Protein AF-A0A1G0CHH0-F1 (afdb_monomer_lite)

Foldseek 3Di:
DPPPLDLQQQHNVQLVVLLVQLVVLLVLLLVLPDPVNVVCNVVSNCSSVVSNVVSVVVCVVSVNLSNLLLVLLLQQLLLLLLLLVLCLLPLVLQLVLVQLCQACLHVVLVVCVVVVPQADGSNVCSVVSSVVSLVSSLLSNLLSLCSLQLAPLQVSLVVLLVVLVVQLVNLVSLQPADQVDWGKHKDKAFCVDPVSVVVLVVLVVCVVPDVQKDWPDDDPTITMIIGTHGHDRDQANCSSRLLCCLQVVDGQGSSSSSSVSVSSSVSSVSSNVCSVVRDGDDPVSSVVSVVSSLVVNVVVCVSRVHCVSSVLSVVLNVQLVVLCVVDDDPLVHNVVSSVVSSVSSVVSSVVCLQWPRPDQSFCQDAQHFLVVQCVDPNHAQDWWKDWPVLDDPQQCVDPLQVVVCVPQKAKWWWKAFPVPRDIDIGHPVPDDCVVPPPVGIDTDDIDIDGDPVRTMTTCPCVLQAPQKEKEKEAAALVPDDPVLLVQLVQLVVVCVVVVHAYEYEYQDDSVSVVVSCVVRVNRHHYTYGDSVSSCSNTVASIKMFIDGNRHGNDITHSNGDDHPVCCCVRGVDD

Radius of gyration: 30.74 Å; chains: 1; bounding box: 71×71×102 Å

pLDDT: mean 90.9, std 7.29, range [31.09, 98.25]

Structure (mmCIF, N/CA/C/O backbone):
data_AF-A0A1G0CHH0-F1
#
_entry.id   AF-A0A1G0CHH0-F1
#
loop_
_atom_site.group_PDB
_atom_site.id
_atom_site.type_symbol
_atom_site.label_atom_id
_atom_site.label_alt_id
_atom_site.label_comp_id
_atom_site.label_asym_id
_atom_site.label_entity_id
_atom_site.label_seq_id
_atom_site.pdbx_PDB_ins_code
_atom_site.Cartn_x
_atom_site.Cartn_y
_atom_site.Cartn_z
_atom_site.occupancy
_atom_site.B_iso_or_equiv
_atom_site.auth_seq_id
_atom_site.auth_comp_id
_atom_site.auth_asym_id
_atom_site.auth_atom_id
_atom_site.pdbx_PDB_model_num
ATOM 1 N N . MET A 1 1 ? 28.327 9.698 -44.087 1.00 31.09 1 MET A N 1
ATOM 2 C CA . MET A 1 1 ? 28.343 8.256 -43.756 1.00 31.09 1 MET A CA 1
ATOM 3 C C . MET A 1 1 ? 28.337 8.090 -42.241 1.00 31.09 1 MET A C 1
ATOM 5 O O . MET A 1 1 ? 29.382 8.184 -41.613 1.00 31.09 1 MET A O 1
ATOM 9 N N . ILE A 1 2 ? 27.162 7.926 -41.630 1.00 37.28 2 ILE A N 1
ATOM 10 C CA . ILE A 1 2 ? 27.046 7.595 -40.203 1.00 37.28 2 ILE A CA 1
ATOM 11 C C . ILE A 1 2 ? 27.049 6.069 -40.149 1.00 37.28 2 ILE A C 1
ATOM 13 O O . ILE A 1 2 ? 26.055 5.450 -40.513 1.00 37.28 2 ILE A O 1
ATOM 17 N N . GLY A 1 3 ? 28.191 5.463 -39.811 1.00 41.50 3 GLY A N 1
ATOM 18 C CA . GLY A 1 3 ? 28.305 4.006 -39.700 1.00 41.50 3 GLY A CA 1
ATOM 19 C C . GLY A 1 3 ? 27.205 3.453 -38.793 1.00 41.50 3 GLY A C 1
ATOM 20 O O . GLY A 1 3 ? 26.963 4.011 -37.718 1.00 41.50 3 GLY A O 1
ATOM 21 N N . SER A 1 4 ? 26.518 2.401 -39.246 1.00 44.44 4 SER A N 1
ATOM 22 C CA . SER A 1 4 ? 25.406 1.773 -38.528 1.00 44.44 4 SER A CA 1
ATOM 23 C C . SER A 1 4 ? 25.829 1.457 -37.093 1.00 44.44 4 SER A C 1
ATOM 25 O O . SER A 1 4 ? 26.725 0.640 -36.867 1.00 44.44 4 SER A O 1
ATOM 27 N N . ARG A 1 5 ? 25.220 2.128 -36.114 1.00 61.12 5 ARG A N 1
ATOM 28 C CA . ARG A 1 5 ? 25.510 1.909 -34.695 1.00 61.12 5 ARG A CA 1
ATOM 29 C C . ARG A 1 5 ? 24.819 0.616 -34.272 1.00 61.12 5 ARG A C 1
ATOM 31 O O . ARG A 1 5 ? 23.617 0.601 -34.044 1.00 61.12 5 ARG A O 1
ATOM 38 N N . THR A 1 6 ? 25.563 -0.482 -34.226 1.00 69.75 6 THR A N 1
ATOM 39 C CA . THR A 1 6 ? 25.031 -1.799 -33.856 1.00 69.75 6 THR A CA 1
ATOM 40 C C . THR A 1 6 ? 25.107 -2.015 -32.343 1.00 69.75 6 THR A C 1
ATOM 42 O O . THR A 1 6 ? 25.944 -1.426 -31.658 1.00 69.75 6 THR A O 1
ATOM 45 N N . MET A 1 7 ? 24.262 -2.905 -31.805 1.00 68.25 7 MET A N 1
ATOM 46 C CA . MET A 1 7 ? 24.316 -3.295 -30.384 1.00 68.25 7 MET A CA 1
ATOM 47 C C . MET A 1 7 ? 25.656 -3.934 -29.980 1.00 68.25 7 MET A C 1
ATOM 49 O O . MET A 1 7 ? 25.981 -3.956 -28.801 1.00 68.25 7 MET A O 1
ATOM 53 N N . ALA A 1 8 ? 26.444 -4.423 -30.942 1.00 72.31 8 ALA A N 1
ATOM 54 C CA . ALA A 1 8 ? 27.753 -5.026 -30.705 1.00 72.31 8 ALA A CA 1
ATOM 55 C C . ALA A 1 8 ? 28.852 -4.001 -30.356 1.00 72.31 8 ALA A C 1
ATOM 57 O O . ALA A 1 8 ? 29.847 -4.364 -29.726 1.00 72.31 8 ALA A O 1
ATOM 58 N N . GLY A 1 9 ? 28.696 -2.730 -30.750 1.00 79.62 9 GLY A N 1
ATOM 59 C CA . GLY A 1 9 ? 29.774 -1.742 -30.662 1.00 79.62 9 GLY A CA 1
ATOM 60 C C . GLY A 1 9 ? 30.996 -2.171 -31.486 1.00 79.62 9 GLY A C 1
ATOM 61 O O . GLY A 1 9 ? 30.847 -2.649 -32.608 1.00 79.62 9 GLY A O 1
ATOM 62 N N . HIS A 1 10 ? 32.202 -2.002 -30.934 1.00 80.62 10 HIS A N 1
ATOM 63 C CA . HIS A 1 10 ? 33.443 -2.487 -31.558 1.00 80.62 10 HIS A CA 1
ATOM 64 C C . HIS A 1 10 ? 33.703 -3.991 -31.329 1.00 80.62 10 HIS A C 1
ATOM 66 O O . HIS A 1 10 ? 34.371 -4.615 -32.146 1.00 80.62 10 HIS A O 1
ATOM 72 N N . SER A 1 11 ? 33.197 -4.580 -30.236 1.00 85.75 11 SER A N 1
ATOM 73 C CA . SER A 1 11 ? 33.340 -6.012 -29.926 1.00 85.75 11 SER A CA 1
ATOM 74 C C . SER A 1 11 ? 32.192 -6.490 -29.034 1.00 85.75 11 SER A C 1
ATOM 76 O O . SER A 1 11 ? 32.058 -6.044 -27.892 1.00 85.75 11 SER A O 1
ATOM 78 N N . MET A 1 12 ? 31.370 -7.414 -29.544 1.00 87.12 12 MET A N 1
ATOM 79 C CA . MET A 1 12 ? 30.212 -7.945 -28.814 1.00 87.12 12 MET A CA 1
ATOM 80 C C . MET A 1 12 ? 30.607 -8.750 -27.562 1.00 87.12 12 MET A C 1
ATOM 82 O O . MET A 1 12 ? 30.038 -8.468 -26.506 1.00 87.12 12 MET A O 1
ATOM 86 N N . PRO A 1 13 ? 31.575 -9.693 -27.602 1.00 90.44 13 PRO A N 1
ATOM 87 C CA . PRO A 1 13 ? 31.951 -10.457 -26.410 1.00 90.44 13 PRO A CA 1
ATOM 88 C C . PRO A 1 13 ? 32.515 -9.563 -25.305 1.00 90.44 13 PRO A C 1
ATOM 90 O O . PRO A 1 13 ? 32.120 -9.680 -24.148 1.00 90.44 13 PRO A O 1
ATOM 93 N N . LEU A 1 14 ? 33.378 -8.609 -25.670 1.00 91.12 14 LEU A N 1
ATOM 94 C CA . LEU A 1 14 ? 34.012 -7.721 -24.700 1.00 91.12 14 LEU A CA 1
ATOM 95 C C . LEU A 1 14 ? 32.994 -6.766 -24.064 1.00 91.12 14 LEU A C 1
ATOM 97 O O . LEU A 1 14 ? 32.965 -6.633 -22.845 1.00 91.12 14 LEU A O 1
ATOM 101 N N . ASN A 1 15 ? 32.096 -6.172 -24.860 1.00 92.38 15 ASN A N 1
ATOM 102 C CA . ASN A 1 15 ? 31.001 -5.360 -24.323 1.00 92.38 15 ASN A CA 1
ATOM 103 C C . ASN A 1 15 ? 30.057 -6.180 -23.428 1.00 92.38 15 ASN A C 1
ATOM 105 O O . ASN A 1 15 ? 29.607 -5.666 -22.409 1.00 92.38 15 ASN A O 1
ATOM 109 N N . THR A 1 16 ? 29.803 -7.454 -23.749 1.00 93.31 16 THR A N 1
ATOM 110 C CA . THR A 1 16 ? 28.986 -8.344 -22.904 1.00 93.31 16 THR A CA 1
ATOM 111 C C . THR A 1 16 ? 29.623 -8.534 -21.529 1.00 93.31 16 THR A C 1
ATOM 113 O O . THR A 1 16 ? 28.960 -8.327 -20.514 1.00 93.31 16 THR A O 1
ATOM 116 N N . VAL A 1 17 ? 30.919 -8.864 -21.487 1.00 95.38 17 VAL A N 1
ATOM 117 C CA . VAL A 1 17 ? 31.669 -9.023 -20.231 1.00 95.38 17 VAL A CA 1
ATOM 118 C C . VAL A 1 17 ? 31.659 -7.726 -19.426 1.00 95.38 17 VAL A C 1
ATOM 120 O O . VAL A 1 17 ? 31.396 -7.753 -18.227 1.00 95.38 17 VAL A O 1
ATOM 123 N N . LEU A 1 18 ? 31.876 -6.579 -20.076 1.00 96.44 18 LEU A N 1
ATOM 124 C CA . LEU A 1 18 ? 31.860 -5.284 -19.397 1.00 96.44 18 LEU A CA 1
ATOM 125 C C . LEU A 1 18 ? 30.488 -4.938 -18.811 1.00 96.44 18 LEU A C 1
ATOM 127 O O . LEU A 1 18 ? 30.440 -4.412 -17.705 1.00 96.44 18 LEU A O 1
ATOM 131 N N . VAL A 1 19 ? 29.384 -5.243 -19.503 1.00 95.94 19 VAL A N 1
ATOM 132 C CA . VAL A 1 19 ? 28.030 -5.043 -18.959 1.00 95.94 19 VAL A CA 1
ATOM 133 C C . VAL A 1 19 ? 27.793 -5.935 -17.739 1.00 95.94 19 VAL A C 1
ATOM 135 O O . VAL A 1 19 ? 27.311 -5.448 -16.719 1.00 95.94 19 VAL A O 1
ATOM 138 N N . ILE A 1 20 ? 28.165 -7.217 -17.810 1.00 96.06 20 ILE A N 1
ATOM 139 C CA . ILE A 1 20 ? 28.015 -8.153 -16.684 1.00 96.06 20 ILE A CA 1
ATOM 140 C C . ILE A 1 20 ? 28.821 -7.669 -15.475 1.00 96.06 20 ILE A C 1
ATOM 142 O O . ILE A 1 20 ? 28.280 -7.575 -14.375 1.00 96.06 20 ILE A O 1
ATOM 146 N N . LEU A 1 21 ? 30.091 -7.307 -15.678 1.00 97.00 21 LEU A N 1
ATOM 147 C CA . LEU A 1 21 ? 30.950 -6.787 -14.614 1.00 97.00 21 LEU A CA 1
ATOM 148 C C . LEU A 1 21 ? 30.433 -5.460 -14.053 1.00 97.00 21 LEU A C 1
ATOM 150 O O . LEU A 1 21 ? 30.542 -5.227 -12.855 1.00 97.00 21 LEU A O 1
ATOM 154 N N . ASN A 1 22 ? 29.844 -4.603 -14.887 1.00 97.81 22 ASN A N 1
ATOM 155 C CA . ASN A 1 22 ? 29.263 -3.345 -14.437 1.00 97.81 22 ASN A CA 1
ATOM 156 C C . ASN A 1 22 ? 28.061 -3.571 -13.505 1.00 97.81 22 ASN A C 1
ATOM 158 O O . ASN A 1 22 ? 27.993 -2.966 -12.437 1.00 97.81 22 ASN A O 1
ATOM 162 N N . ILE A 1 23 ? 27.157 -4.484 -13.874 1.00 96.50 23 ILE A N 1
ATOM 163 C CA . ILE A 1 23 ? 26.005 -4.863 -13.043 1.00 96.50 23 ILE A CA 1
ATOM 164 C C . ILE A 1 23 ? 26.470 -5.561 -11.757 1.00 96.50 23 ILE A C 1
ATOM 166 O O . ILE A 1 23 ? 25.942 -5.276 -10.685 1.00 96.50 23 ILE A O 1
ATOM 170 N N . ALA A 1 24 ? 27.487 -6.424 -11.835 1.00 96.25 24 ALA A N 1
ATOM 171 C CA . ALA A 1 24 ? 28.082 -7.050 -10.656 1.00 96.25 24 ALA A CA 1
ATOM 172 C C . ALA A 1 24 ? 28.717 -6.008 -9.720 1.00 96.25 24 ALA A C 1
ATOM 174 O O . ALA A 1 24 ? 28.488 -6.051 -8.515 1.00 96.25 24 ALA A O 1
ATOM 175 N N . GLY A 1 25 ? 29.449 -5.033 -10.267 1.00 96.50 25 GLY A N 1
ATOM 176 C CA . GLY A 1 25 ? 29.998 -3.909 -9.509 1.00 96.50 25 GLY A CA 1
ATOM 177 C C . GLY A 1 25 ? 28.906 -3.104 -8.803 1.00 96.50 25 GLY A C 1
ATOM 178 O O . GLY A 1 25 ? 29.034 -2.828 -7.615 1.00 96.50 25 GLY A O 1
ATOM 179 N N . LEU A 1 26 ? 27.794 -2.825 -9.492 1.00 96.06 26 LEU A N 1
ATOM 180 C CA . LEU A 1 26 ? 26.628 -2.150 -8.914 1.00 96.06 26 LEU A CA 1
ATOM 181 C C . LEU A 1 26 ? 26.003 -2.946 -7.760 1.00 96.06 26 LEU A C 1
ATOM 183 O O . LEU A 1 26 ? 25.686 -2.367 -6.722 1.00 96.06 26 LEU A O 1
ATOM 187 N N . ALA A 1 27 ? 25.859 -4.264 -7.914 1.00 94.31 27 ALA A N 1
ATOM 188 C CA . ALA A 1 27 ? 25.359 -5.133 -6.852 1.00 94.31 27 ALA A CA 1
ATOM 189 C C . ALA A 1 27 ? 26.298 -5.136 -5.633 1.00 94.31 27 ALA A C 1
ATOM 191 O O . ALA A 1 27 ? 25.834 -4.987 -4.506 1.00 94.31 27 ALA A O 1
ATOM 192 N N . VAL A 1 28 ? 27.615 -5.222 -5.852 1.00 94.88 28 VAL A N 1
ATOM 193 C CA . VAL A 1 28 ? 28.626 -5.146 -4.782 1.00 94.88 28 VAL A CA 1
ATOM 194 C C . VAL A 1 28 ? 28.582 -3.789 -4.074 1.00 94.88 28 VAL A C 1
ATOM 196 O O . VAL A 1 28 ? 28.646 -3.737 -2.845 1.00 94.88 28 VAL A O 1
ATOM 199 N N . THR A 1 29 ? 28.413 -2.690 -4.815 1.00 94.31 29 THR A N 1
ATOM 200 C CA . THR A 1 29 ? 28.227 -1.359 -4.225 1.00 94.31 29 THR A CA 1
ATOM 201 C C . THR A 1 29 ? 26.969 -1.303 -3.366 1.00 94.31 29 THR A C 1
ATOM 203 O O . THR A 1 29 ? 27.044 -0.798 -2.254 1.00 94.31 29 THR A O 1
ATOM 206 N N . ALA A 1 30 ? 25.840 -1.850 -3.818 1.00 92.06 30 ALA A N 1
ATOM 207 C CA . ALA A 1 30 ? 24.621 -1.893 -3.010 1.00 92.06 30 ALA A CA 1
ATOM 208 C C . ALA A 1 30 ? 24.797 -2.746 -1.739 1.00 92.06 30 ALA A C 1
ATOM 210 O O . ALA A 1 30 ? 24.408 -2.326 -0.651 1.00 92.06 30 ALA A O 1
ATOM 211 N N . MET A 1 31 ? 25.457 -3.906 -1.850 1.00 90.62 31 MET A N 1
ATOM 212 C CA . MET A 1 31 ? 25.777 -4.769 -0.705 1.00 90.62 31 MET A CA 1
ATOM 213 C C . MET A 1 31 ? 26.642 -4.060 0.341 1.00 90.62 31 MET A C 1
ATOM 215 O O . MET A 1 31 ? 26.452 -4.283 1.533 1.00 90.62 31 MET A O 1
ATOM 219 N N . ALA A 1 32 ? 27.559 -3.183 -0.079 1.00 91.38 32 ALA A N 1
ATOM 220 C CA . ALA A 1 32 ? 28.433 -2.441 0.829 1.00 91.38 32 ALA A CA 1
ATOM 221 C C . ALA A 1 32 ? 27.670 -1.578 1.850 1.00 91.38 32 ALA A C 1
ATOM 223 O O . ALA A 1 32 ? 28.207 -1.255 2.908 1.00 91.38 32 ALA A O 1
ATOM 224 N N . PHE A 1 33 ? 26.429 -1.200 1.543 1.00 87.19 33 PHE A N 1
ATOM 225 C CA . PHE A 1 33 ? 25.579 -0.381 2.407 1.00 87.19 33 PHE A CA 1
ATOM 226 C C . PHE A 1 33 ? 24.429 -1.163 3.047 1.00 87.19 33 PHE A C 1
ATOM 228 O O . PHE A 1 33 ? 23.547 -0.562 3.655 1.00 87.19 33 PHE A O 1
ATOM 235 N N . HIS A 1 34 ? 24.453 -2.490 2.945 1.00 86.88 34 HIS A N 1
ATOM 236 C CA . HIS A 1 34 ? 23.555 -3.364 3.683 1.00 86.88 34 HIS A CA 1
ATOM 237 C C . HIS A 1 34 ? 24.107 -3.631 5.095 1.00 86.88 34 HIS A C 1
ATOM 239 O O . HIS A 1 34 ? 25.318 -3.777 5.284 1.00 86.88 34 HIS A O 1
ATOM 245 N N . GLU A 1 35 ? 23.226 -3.749 6.090 1.00 83.50 35 GLU A N 1
ATOM 246 C CA . GLU A 1 35 ? 23.599 -3.892 7.511 1.00 83.50 35 GLU A CA 1
ATOM 247 C C . GLU A 1 35 ? 24.471 -5.126 7.791 1.00 83.50 35 GLU A C 1
ATOM 249 O O . GLU A 1 35 ? 25.373 -5.095 8.624 1.00 83.50 35 GLU A O 1
ATOM 254 N N . ALA A 1 36 ? 24.278 -6.197 7.021 1.00 86.38 36 ALA A N 1
ATOM 255 C CA . ALA A 1 36 ? 25.078 -7.420 7.119 1.00 86.38 36 ALA A CA 1
ATOM 256 C C . ALA A 1 36 ? 26.582 -7.231 6.810 1.00 86.38 36 ALA A C 1
ATOM 258 O O . ALA A 1 36 ? 27.387 -8.082 7.181 1.00 86.38 36 ALA A O 1
ATOM 259 N N . PHE A 1 37 ? 26.980 -6.146 6.131 1.00 88.81 37 PHE A N 1
ATOM 260 C CA . PHE A 1 37 ? 28.353 -5.939 5.650 1.00 88.81 37 PHE A CA 1
ATOM 261 C C . PHE A 1 37 ? 29.034 -4.692 6.228 1.00 88.81 37 PHE A C 1
ATOM 263 O O . PHE A 1 37 ? 30.024 -4.217 5.671 1.00 88.81 37 PHE A O 1
ATOM 270 N N . VAL A 1 38 ? 28.558 -4.172 7.365 1.00 87.62 38 VAL A N 1
ATOM 271 C CA . VAL A 1 38 ? 29.080 -2.937 7.986 1.00 87.62 38 VAL A CA 1
ATOM 272 C C . VAL A 1 38 ? 30.601 -2.976 8.201 1.00 87.62 38 VAL A C 1
ATOM 274 O O . VAL A 1 38 ? 31.280 -1.993 7.907 1.00 87.62 38 VAL A O 1
ATOM 277 N N . SER A 1 39 ? 31.160 -4.115 8.624 1.00 90.69 39 SER A N 1
ATOM 278 C CA . SER A 1 39 ? 32.607 -4.285 8.853 1.00 90.69 39 SER A CA 1
ATOM 279 C C . SER A 1 39 ? 33.451 -4.217 7.574 1.00 90.69 39 SER A C 1
ATOM 281 O O . SER A 1 39 ? 34.608 -3.806 7.619 1.00 90.69 39 SER A O 1
ATOM 283 N N . MET A 1 40 ? 32.876 -4.584 6.426 1.00 92.81 40 MET A N 1
ATOM 284 C CA . MET A 1 40 ? 33.543 -4.594 5.118 1.00 92.81 40 MET A CA 1
ATOM 285 C C . MET A 1 40 ? 33.056 -3.472 4.194 1.00 92.81 40 MET A C 1
ATOM 287 O O . MET A 1 40 ? 33.437 -3.436 3.023 1.00 92.81 40 MET A O 1
ATOM 291 N N . LYS A 1 41 ? 32.243 -2.538 4.703 1.00 93.00 41 LYS A N 1
ATOM 292 C CA . LYS A 1 41 ? 31.590 -1.476 3.926 1.00 93.00 41 LYS A CA 1
ATOM 293 C C . LYS A 1 41 ? 32.555 -0.730 3.011 1.00 93.00 41 LYS A C 1
ATOM 295 O O . LYS A 1 41 ? 32.311 -0.631 1.813 1.00 93.00 41 LYS A O 1
ATOM 300 N N . VAL A 1 42 ? 33.658 -0.217 3.559 1.00 93.88 42 VAL A N 1
ATOM 301 C CA . VAL A 1 42 ? 34.633 0.571 2.784 1.00 93.88 42 VAL A CA 1
ATOM 302 C C . VAL A 1 42 ? 35.261 -0.281 1.681 1.00 93.88 42 VAL A C 1
ATOM 304 O O . VAL A 1 42 ? 35.322 0.154 0.534 1.00 93.88 42 VAL A O 1
ATOM 307 N N . LEU A 1 43 ? 35.657 -1.516 2.002 1.00 95.12 43 LEU A N 1
ATOM 308 C CA . LEU A 1 43 ? 36.267 -2.440 1.048 1.00 95.12 43 LEU A CA 1
ATOM 309 C C . LEU A 1 43 ? 35.314 -2.765 -0.112 1.00 95.12 43 LEU A C 1
ATOM 311 O O . LEU A 1 43 ? 35.681 -2.592 -1.273 1.00 95.12 43 LEU A O 1
ATOM 315 N N . LEU A 1 44 ? 34.086 -3.196 0.192 1.00 94.81 44 LEU A N 1
ATOM 316 C CA . LEU A 1 44 ? 33.085 -3.537 -0.821 1.00 94.81 44 LEU A CA 1
ATOM 317 C C . LEU A 1 44 ? 32.691 -2.316 -1.658 1.00 94.81 44 LEU A C 1
ATOM 319 O O . LEU A 1 44 ? 32.588 -2.427 -2.878 1.00 94.81 44 LEU A O 1
ATOM 323 N N . ALA A 1 45 ? 32.539 -1.141 -1.041 1.00 93.94 45 ALA A N 1
ATOM 324 C CA . ALA A 1 45 ? 32.234 0.090 -1.763 1.00 93.94 45 ALA A CA 1
ATOM 325 C C . ALA A 1 45 ? 33.357 0.454 -2.746 1.00 93.94 45 ALA A C 1
ATOM 327 O O . ALA A 1 45 ? 33.076 0.728 -3.913 1.00 93.94 45 ALA A O 1
ATOM 328 N N . CYS A 1 46 ? 34.622 0.399 -2.315 1.00 96.25 46 CYS A N 1
ATOM 329 C CA . CYS A 1 46 ? 35.774 0.660 -3.177 1.00 96.25 46 CYS A CA 1
ATOM 330 C C . CYS A 1 46 ? 35.871 -0.340 -4.335 1.00 96.25 46 CYS A C 1
ATOM 332 O O . CYS A 1 46 ? 36.080 0.077 -5.474 1.00 96.25 46 CYS A O 1
ATOM 334 N N . ILE A 1 47 ? 35.684 -1.639 -4.071 1.00 96.56 47 ILE A N 1
ATOM 335 C CA . ILE A 1 47 ? 35.702 -2.680 -5.110 1.00 96.56 47 ILE A CA 1
ATOM 336 C C . ILE A 1 47 ? 34.566 -2.452 -6.110 1.00 96.56 47 ILE A C 1
ATOM 338 O O . ILE A 1 47 ? 34.819 -2.374 -7.312 1.00 96.56 47 ILE A O 1
ATOM 342 N N . GLY A 1 48 ? 33.329 -2.308 -5.631 1.00 96.06 48 GLY A N 1
ATOM 343 C CA . GLY A 1 48 ? 32.156 -2.131 -6.486 1.00 96.06 48 GLY A CA 1
ATOM 344 C C . GLY A 1 48 ? 32.263 -0.882 -7.361 1.00 96.06 48 GLY A C 1
ATOM 345 O O . GLY A 1 48 ? 32.172 -0.976 -8.586 1.00 96.06 48 GLY A O 1
ATOM 346 N N . ILE A 1 49 ? 32.576 0.272 -6.757 1.00 95.75 49 ILE A N 1
ATOM 347 C CA . ILE A 1 49 ? 32.734 1.544 -7.481 1.00 95.75 49 ILE A CA 1
ATOM 348 C C . ILE A 1 49 ? 33.920 1.470 -8.450 1.00 95.75 49 ILE A C 1
ATOM 350 O O . ILE A 1 49 ? 33.802 1.915 -9.592 1.00 95.75 49 ILE A O 1
ATOM 354 N N . GLY A 1 50 ? 35.045 0.876 -8.041 1.00 96.94 50 GLY A N 1
ATOM 355 C CA . GLY A 1 50 ? 36.216 0.692 -8.900 1.00 96.94 50 GLY A CA 1
ATOM 356 C C . GLY A 1 50 ? 35.901 -0.136 -10.149 1.00 96.94 50 GLY A C 1
ATOM 357 O O . GLY A 1 50 ? 36.199 0.292 -11.267 1.00 96.94 50 GLY A O 1
ATOM 358 N N . VAL A 1 51 ? 35.225 -1.278 -9.980 1.00 97.44 51 VAL A N 1
ATOM 359 C CA . VAL A 1 51 ? 34.764 -2.128 -11.092 1.00 97.44 51 VAL A CA 1
ATOM 360 C C . VAL A 1 51 ? 33.781 -1.370 -11.986 1.00 97.44 51 VAL A C 1
ATOM 362 O O . VAL A 1 51 ? 33.898 -1.422 -13.214 1.00 97.44 51 VAL A O 1
ATOM 365 N N . MET A 1 52 ? 32.839 -0.622 -11.405 1.00 96.81 52 MET A N 1
ATOM 366 C CA . MET A 1 52 ? 31.895 0.192 -12.171 1.00 96.81 52 MET A CA 1
ATOM 367 C C . MET A 1 52 ? 32.604 1.261 -13.009 1.00 96.81 52 MET A C 1
ATOM 369 O O . MET A 1 52 ? 32.323 1.369 -14.198 1.00 96.81 52 MET A O 1
ATOM 373 N N . LEU A 1 53 ? 33.542 2.026 -12.445 1.00 96.69 53 LEU A N 1
ATOM 374 C CA . LEU A 1 53 ? 34.262 3.083 -13.169 1.00 96.69 53 LEU A CA 1
ATOM 375 C C . LEU A 1 53 ? 35.112 2.523 -14.317 1.00 96.69 53 LEU A C 1
ATOM 377 O O . LEU A 1 53 ? 35.092 3.061 -15.432 1.00 96.69 53 LEU A O 1
ATOM 381 N N . LEU A 1 54 ? 35.811 1.411 -14.073 1.00 96.94 54 LEU A N 1
ATOM 382 C CA . LEU A 1 54 ? 36.606 0.724 -15.091 1.00 96.94 54 LEU A CA 1
ATOM 383 C C . LEU A 1 54 ? 35.720 0.229 -16.240 1.00 96.94 54 LEU A C 1
ATOM 385 O O . LEU A 1 54 ? 36.019 0.458 -17.414 1.00 96.94 54 LEU A O 1
ATOM 389 N N . THR A 1 55 ? 34.592 -0.402 -15.912 1.00 96.94 55 THR A N 1
ATOM 390 C CA . THR A 1 55 ? 33.663 -0.941 -16.914 1.00 96.94 55 THR A CA 1
ATOM 391 C C . THR A 1 55 ? 32.903 0.151 -17.665 1.00 96.94 55 THR A C 1
ATOM 393 O O . THR A 1 55 ? 32.746 0.031 -18.878 1.00 96.94 55 THR A O 1
ATOM 396 N N . ILE A 1 56 ? 32.510 1.253 -17.010 1.00 95.88 56 ILE A N 1
ATOM 397 C CA . ILE A 1 56 ? 31.940 2.447 -17.664 1.00 95.88 56 ILE A CA 1
ATOM 398 C C . ILE A 1 56 ? 32.915 2.972 -18.721 1.00 95.88 56 ILE A C 1
ATOM 400 O O . ILE A 1 56 ? 32.525 3.190 -19.871 1.00 95.88 56 ILE A O 1
ATOM 404 N N . THR A 1 57 ? 34.188 3.131 -18.351 1.00 94.69 57 THR A N 1
ATOM 405 C CA . THR A 1 57 ? 35.233 3.614 -19.262 1.00 94.69 57 THR A CA 1
ATOM 406 C C . THR A 1 57 ? 35.390 2.674 -20.457 1.00 94.69 57 THR A C 1
ATOM 408 O O . THR A 1 57 ? 35.334 3.120 -21.604 1.00 94.69 57 THR A O 1
ATOM 411 N N . GLY A 1 58 ? 35.478 1.362 -20.214 1.00 93.75 58 GLY A N 1
ATOM 412 C CA . GLY A 1 58 ? 35.535 0.351 -21.274 1.00 93.75 58 GLY A CA 1
ATOM 413 C C . GLY A 1 58 ? 34.327 0.395 -22.218 1.00 93.75 58 GLY A C 1
ATOM 414 O O . GLY A 1 58 ? 34.494 0.394 -23.438 1.00 93.75 58 GLY A O 1
ATOM 415 N N . LEU A 1 59 ? 33.109 0.511 -21.679 1.00 93.75 59 LEU A N 1
ATOM 416 C CA . LEU A 1 59 ? 31.873 0.594 -22.466 1.00 93.75 59 LEU A CA 1
ATOM 417 C C . LEU A 1 59 ? 31.812 1.862 -23.326 1.00 93.75 59 LEU A C 1
ATOM 419 O O . LEU A 1 59 ? 31.259 1.834 -24.428 1.00 93.75 59 LEU A O 1
ATOM 423 N N . ILE A 1 60 ? 32.377 2.978 -22.861 1.00 91.50 60 ILE A N 1
ATOM 424 C CA . ILE A 1 60 ? 32.475 4.207 -23.656 1.00 91.50 60 ILE A CA 1
ATOM 425 C C . ILE A 1 60 ? 33.486 4.020 -24.795 1.00 91.50 60 ILE A C 1
ATOM 427 O O . ILE A 1 60 ? 33.143 4.289 -25.950 1.00 91.50 60 ILE A O 1
ATOM 431 N N . LEU A 1 61 ? 34.684 3.503 -24.498 1.00 91.56 61 LEU A N 1
ATOM 432 C CA . LEU A 1 61 ? 35.756 3.291 -25.482 1.00 91.56 61 LEU A C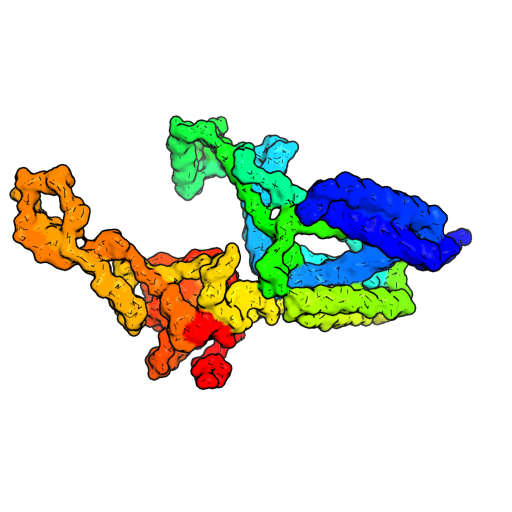A 1
ATOM 433 C C . LEU A 1 61 ? 35.356 2.297 -26.586 1.00 91.56 61 LEU A C 1
ATOM 435 O O . LEU A 1 61 ? 35.623 2.525 -27.766 1.00 91.56 61 LEU A O 1
ATOM 439 N N . LEU A 1 62 ? 34.652 1.222 -26.227 1.00 91.00 62 LEU A N 1
ATOM 440 C CA . LEU A 1 62 ? 34.202 0.177 -27.155 1.00 91.00 62 LEU A CA 1
ATOM 441 C C . LEU A 1 62 ? 32.824 0.447 -27.774 1.00 91.00 62 LEU A C 1
ATOM 443 O O . LEU A 1 62 ? 32.257 -0.428 -28.440 1.00 91.00 62 LEU A O 1
ATOM 447 N N . LYS A 1 63 ? 32.266 1.645 -27.550 1.00 89.25 63 LYS A N 1
ATOM 448 C CA . LYS A 1 63 ? 30.926 2.056 -28.001 1.00 89.25 63 LYS A CA 1
ATOM 449 C C . LYS A 1 63 ? 29.803 1.094 -27.564 1.00 89.25 63 LYS A C 1
ATOM 451 O O . LYS A 1 63 ? 28.776 1.001 -28.230 1.00 89.25 63 LYS A O 1
ATOM 456 N N . GLY A 1 64 ? 29.955 0.433 -26.416 1.00 89.88 64 GLY A N 1
ATOM 457 C CA . GLY A 1 64 ? 28.989 -0.491 -25.803 1.00 89.88 64 GLY A CA 1
ATOM 458 C C . GLY A 1 64 ? 27.770 0.171 -25.146 1.00 89.88 64 GLY A C 1
ATOM 459 O O . GLY A 1 64 ? 26.933 -0.514 -24.563 1.00 89.88 64 GLY A O 1
ATOM 460 N N . ARG A 1 65 ? 27.621 1.500 -25.252 1.00 89.88 65 ARG A N 1
ATOM 461 C CA . ARG A 1 65 ? 26.530 2.279 -24.626 1.00 89.88 65 ARG A CA 1
ATOM 462 C C . ARG A 1 65 ? 25.133 1.750 -24.973 1.00 89.88 65 ARG A C 1
ATOM 464 O O . ARG A 1 65 ? 24.261 1.724 -24.113 1.00 89.88 65 ARG A O 1
ATOM 471 N N . LEU A 1 66 ? 24.921 1.322 -26.222 1.00 90.25 66 LEU A N 1
ATOM 472 C CA . LEU A 1 66 ? 23.632 0.786 -26.673 1.00 90.25 66 LEU A CA 1
ATOM 473 C C . LEU A 1 66 ? 23.333 -0.591 -26.058 1.00 90.25 66 LEU A C 1
ATOM 475 O O . LEU A 1 66 ? 22.179 -0.882 -25.752 1.00 90.25 66 LEU A O 1
ATOM 479 N N . MET A 1 67 ? 24.362 -1.414 -25.836 1.00 91.81 67 MET A N 1
ATOM 480 C CA . MET A 1 67 ? 24.227 -2.716 -25.181 1.00 91.81 67 MET A CA 1
ATOM 481 C C . MET A 1 67 ? 23.830 -2.548 -23.716 1.00 91.81 67 MET A C 1
ATOM 483 O O . MET A 1 67 ? 22.821 -3.109 -23.295 1.00 91.81 67 MET A O 1
ATOM 487 N N . MET A 1 68 ? 24.557 -1.703 -22.978 1.00 94.94 68 MET A N 1
ATOM 488 C CA . MET A 1 68 ? 24.242 -1.394 -21.581 1.00 94.94 68 MET A CA 1
ATOM 489 C C . MET A 1 68 ? 22.836 -0.803 -21.443 1.00 94.94 68 MET A C 1
ATOM 491 O O . MET A 1 68 ? 22.050 -1.260 -20.620 1.00 94.94 68 MET A O 1
ATOM 495 N N . ALA A 1 69 ? 22.471 0.151 -22.308 1.00 94.81 69 ALA A N 1
ATOM 496 C CA . ALA A 1 69 ? 21.124 0.712 -22.321 1.00 94.81 69 ALA A CA 1
ATOM 497 C C . ALA A 1 69 ? 20.051 -0.340 -22.646 1.00 94.81 69 ALA A C 1
ATOM 499 O O . ALA A 1 69 ? 18.964 -0.280 -22.089 1.00 94.81 69 ALA A O 1
ATOM 500 N N . THR A 1 70 ? 20.331 -1.314 -23.517 1.00 93.69 70 THR A N 1
ATOM 501 C CA . THR A 1 70 ? 19.381 -2.396 -23.827 1.00 93.69 70 THR A CA 1
ATOM 502 C C . THR A 1 70 ? 19.169 -3.301 -22.621 1.00 93.69 70 THR A C 1
ATOM 504 O O . THR A 1 70 ? 18.026 -3.569 -22.271 1.00 93.69 70 THR A O 1
ATOM 507 N N . VAL A 1 71 ? 20.242 -3.707 -21.938 1.00 95.12 71 VAL A N 1
ATOM 508 C CA . VAL A 1 71 ? 20.137 -4.501 -20.706 1.00 95.12 71 VAL A CA 1
ATOM 509 C C . VAL A 1 71 ? 19.393 -3.718 -19.621 1.00 95.12 71 VAL A C 1
ATOM 511 O O . VAL A 1 71 ? 18.430 -4.230 -19.054 1.00 95.12 71 VAL A O 1
ATOM 514 N N . ALA A 1 72 ? 19.741 -2.445 -19.411 1.00 97.06 72 ALA A N 1
ATOM 515 C CA . ALA A 1 72 ? 19.033 -1.561 -18.489 1.00 97.06 72 ALA A CA 1
ATOM 516 C C . ALA A 1 72 ? 17.536 -1.437 -18.828 1.00 97.06 72 ALA A C 1
ATOM 518 O O . ALA A 1 72 ? 16.707 -1.507 -17.926 1.00 97.06 72 ALA A O 1
ATOM 519 N N . ARG A 1 73 ? 17.166 -1.320 -20.114 1.00 96.69 73 ARG A N 1
ATOM 520 C CA . ARG A 1 73 ? 15.760 -1.296 -20.561 1.00 96.69 73 ARG A CA 1
ATOM 521 C C . ARG A 1 73 ? 15.014 -2.560 -20.158 1.00 96.69 73 ARG A C 1
ATOM 523 O O . ARG A 1 73 ? 13.885 -2.445 -19.698 1.00 96.69 73 ARG A O 1
ATOM 530 N N . VAL A 1 74 ? 15.626 -3.736 -20.324 1.00 97.06 74 VAL A N 1
ATOM 531 C CA . VAL A 1 74 ? 14.993 -5.010 -19.954 1.00 97.06 74 VAL A CA 1
ATOM 532 C C . VAL A 1 74 ? 14.709 -5.042 -18.454 1.00 97.06 74 VAL A C 1
ATOM 534 O O . VAL A 1 74 ? 13.573 -5.310 -18.074 1.00 97.06 74 VAL A O 1
ATOM 537 N N . PHE A 1 75 ? 15.688 -4.712 -17.606 1.00 97.06 75 PHE A N 1
ATOM 538 C CA . PHE A 1 75 ? 15.501 -4.701 -16.151 1.00 97.06 75 PHE A CA 1
ATOM 539 C C . PHE A 1 75 ? 14.487 -3.646 -15.698 1.00 97.06 75 PHE A C 1
ATOM 541 O O . PHE A 1 75 ? 13.497 -3.988 -15.055 1.00 97.06 75 PHE A O 1
ATOM 548 N N . VAL A 1 76 ? 14.700 -2.380 -16.073 1.00 97.88 76 VAL A N 1
ATOM 549 C CA . VAL A 1 76 ? 13.847 -1.257 -15.654 1.00 97.88 76 VAL A CA 1
ATOM 550 C C . VAL A 1 76 ? 12.426 -1.432 -16.185 1.00 97.88 76 VAL A C 1
ATOM 552 O O . VAL A 1 76 ? 11.474 -1.291 -15.429 1.00 97.88 76 VAL A O 1
ATOM 555 N N . GLY A 1 77 ? 12.264 -1.799 -17.459 1.00 97.81 77 GLY A N 1
ATOM 556 C CA . GLY A 1 77 ? 10.946 -1.960 -18.074 1.00 97.81 77 GLY A CA 1
ATOM 557 C C . GLY A 1 77 ? 10.150 -3.110 -17.463 1.00 97.81 77 GLY A C 1
ATOM 558 O O . GLY A 1 77 ? 8.967 -2.948 -17.181 1.00 97.81 77 GLY A O 1
ATOM 559 N N . SER A 1 78 ? 10.807 -4.243 -17.193 1.00 98.12 78 SER A N 1
ATOM 560 C CA . SER A 1 78 ? 10.169 -5.387 -16.526 1.00 98.12 78 SER A CA 1
ATOM 561 C C . SER A 1 78 ? 9.756 -5.042 -15.098 1.00 98.12 78 SER A C 1
ATOM 563 O O . SER A 1 78 ? 8.631 -5.338 -14.698 1.00 98.12 78 SER A O 1
ATOM 565 N N . LEU A 1 79 ? 10.639 -4.374 -14.347 1.00 96.31 79 LEU A N 1
ATOM 566 C CA . LEU A 1 79 ? 10.349 -3.961 -12.979 1.00 96.31 79 LEU A CA 1
ATOM 567 C C . LEU A 1 79 ? 9.185 -2.972 -12.922 1.00 96.31 79 LEU A C 1
ATOM 569 O O . LEU A 1 79 ? 8.306 -3.147 -12.093 1.00 96.31 79 LEU A O 1
ATOM 573 N N . PHE A 1 80 ? 9.155 -1.973 -13.805 1.00 97.12 80 PHE A N 1
ATOM 574 C CA . PHE A 1 80 ? 8.092 -0.964 -13.850 1.00 97.12 80 PHE A CA 1
ATOM 575 C C . PHE A 1 80 ? 6.725 -1.574 -14.167 1.00 97.12 80 PHE A C 1
ATOM 577 O O . PHE A 1 80 ? 5.727 -1.192 -13.563 1.00 97.12 80 PHE A O 1
ATOM 584 N N . ILE A 1 81 ? 6.668 -2.557 -15.074 1.00 98.00 81 ILE A N 1
ATOM 585 C CA . ILE A 1 81 ? 5.419 -3.278 -15.355 1.00 98.00 81 ILE A CA 1
ATOM 586 C C . ILE A 1 81 ? 4.945 -4.028 -14.105 1.00 98.00 81 ILE A C 1
ATOM 588 O O . ILE A 1 81 ? 3.780 -3.919 -13.738 1.00 98.00 81 ILE A O 1
ATOM 592 N N . VAL A 1 82 ? 5.836 -4.763 -13.432 1.00 96.81 82 VAL A N 1
ATOM 593 C CA . VAL A 1 82 ? 5.491 -5.534 -12.224 1.00 96.81 82 VAL A CA 1
ATOM 594 C C . VAL A 1 82 ? 5.094 -4.619 -11.067 1.00 96.81 82 VAL A C 1
ATOM 596 O O . VAL A 1 82 ? 4.027 -4.790 -10.488 1.00 96.81 82 VAL A O 1
ATOM 599 N N . SER A 1 83 ? 5.941 -3.647 -10.738 1.00 94.38 83 SER A N 1
ATOM 600 C CA . SER A 1 83 ? 5.745 -2.689 -9.649 1.00 94.38 83 SER A CA 1
ATOM 601 C C . SER A 1 83 ? 4.477 -1.865 -9.867 1.00 94.38 83 SER A C 1
ATOM 603 O O . SER A 1 83 ? 3.627 -1.805 -8.979 1.00 94.38 83 SER A O 1
ATOM 605 N N . GLY A 1 84 ? 4.282 -1.321 -11.071 1.00 95.81 84 GLY A N 1
ATOM 606 C CA . GLY A 1 84 ? 3.070 -0.590 -11.420 1.00 95.81 84 GLY A CA 1
ATOM 607 C C . GLY A 1 84 ? 1.812 -1.456 -11.327 1.00 95.81 84 GLY A C 1
ATOM 608 O O . GLY A 1 84 ? 0.795 -0.988 -10.822 1.00 95.81 84 GLY A O 1
ATOM 609 N N . LEU A 1 85 ? 1.866 -2.731 -11.736 1.00 96.69 85 LEU A N 1
ATOM 610 C CA . LEU A 1 85 ? 0.707 -3.624 -11.655 1.00 96.69 85 LEU A CA 1
ATOM 611 C C . LEU A 1 85 ? 0.387 -4.066 -10.220 1.00 96.69 85 LEU A C 1
ATOM 613 O O . LEU A 1 85 ? -0.783 -4.207 -9.877 1.00 96.69 85 LEU A O 1
ATOM 617 N N . ILE A 1 86 ? 1.399 -4.256 -9.372 1.00 95.50 86 ILE A N 1
ATOM 618 C CA . ILE A 1 86 ? 1.202 -4.553 -7.946 1.00 95.50 86 ILE A CA 1
ATOM 619 C C . ILE A 1 86 ? 0.502 -3.387 -7.251 1.00 95.50 86 ILE A C 1
ATOM 621 O O . ILE A 1 86 ? -0.457 -3.610 -6.516 1.00 95.50 86 ILE A O 1
ATOM 625 N N . LYS A 1 87 ? 0.917 -2.146 -7.532 1.00 94.94 87 LYS A N 1
ATOM 626 C CA . LYS A 1 87 ? 0.211 -0.962 -7.031 1.00 94.94 87 LYS A CA 1
ATOM 627 C C . LYS A 1 87 ? -1.190 -0.841 -7.636 1.00 94.94 87 LYS A C 1
ATOM 629 O O . LYS A 1 87 ? -2.143 -0.590 -6.912 1.00 94.94 87 LYS A O 1
ATOM 634 N N . ALA A 1 88 ? -1.346 -1.105 -8.936 1.00 96.19 88 ALA A N 1
ATOM 635 C CA . ALA A 1 88 ? -2.649 -1.087 -9.604 1.00 96.19 88 ALA A CA 1
ATOM 636 C C . ALA A 1 88 ? -3.615 -2.171 -9.098 1.00 96.19 88 ALA A C 1
ATOM 638 O O . ALA A 1 88 ? -4.813 -2.043 -9.321 1.00 96.19 88 ALA A O 1
ATOM 639 N N . ASN A 1 89 ? -3.115 -3.230 -8.452 1.00 95.88 89 ASN A N 1
ATOM 640 C CA . ASN A 1 89 ? -3.928 -4.271 -7.825 1.00 95.88 89 ASN A CA 1
ATOM 641 C C . ASN A 1 89 ? -4.540 -3.804 -6.495 1.00 95.88 89 ASN A C 1
ATOM 643 O O . ASN A 1 89 ? -5.624 -4.259 -6.152 1.00 95.88 89 ASN A O 1
ATOM 647 N N . ASP A 1 90 ? -3.887 -2.883 -5.777 1.00 94.19 90 ASP A N 1
ATOM 648 C CA . ASP A 1 90 ? -4.438 -2.207 -4.594 1.00 94.19 90 ASP A CA 1
ATOM 649 C C . ASP A 1 90 ? -4.143 -0.690 -4.630 1.00 94.19 90 ASP A C 1
ATOM 651 O O . ASP A 1 90 ? -3.323 -0.181 -3.856 1.00 94.19 90 ASP A O 1
ATOM 655 N N . PRO A 1 91 ? -4.801 0.062 -5.536 1.00 94.75 91 PRO A N 1
ATOM 656 C CA . PRO A 1 91 ? -4.536 1.488 -5.715 1.00 94.75 91 PRO A CA 1
ATOM 657 C C . PRO A 1 91 ? -5.006 2.319 -4.513 1.00 94.75 91 PRO A C 1
ATOM 659 O O . PRO A 1 91 ? -4.463 3.395 -4.272 1.00 94.75 91 PRO A O 1
ATOM 662 N N . VAL A 1 92 ? -5.972 1.813 -3.738 1.00 92.81 92 VAL A N 1
ATOM 663 C CA . VAL A 1 92 ? -6.437 2.428 -2.484 1.00 92.81 92 VAL A CA 1
ATOM 664 C C . VAL A 1 92 ? -5.385 2.262 -1.386 1.00 92.81 92 VAL A C 1
ATOM 666 O O . VAL A 1 92 ? -5.074 3.207 -0.673 1.00 92.81 92 VAL A O 1
ATOM 669 N N . GLY A 1 93 ? -4.765 1.084 -1.272 1.00 90.81 93 GLY A N 1
ATOM 670 C CA . GLY A 1 93 ? -3.629 0.899 -0.368 1.00 90.81 93 GLY A CA 1
ATOM 671 C C . GLY A 1 93 ? -2.463 1.832 -0.700 1.00 90.81 93 GLY A C 1
ATOM 672 O O . GLY A 1 93 ? -1.876 2.435 0.197 1.00 90.81 93 GLY A O 1
ATOM 673 N N . PHE A 1 94 ? -2.159 2.003 -1.991 1.00 92.06 94 PHE A N 1
ATOM 674 C CA . PHE A 1 94 ? -1.137 2.959 -2.418 1.00 92.06 94 PHE A CA 1
ATOM 675 C C . PHE A 1 94 ? -1.553 4.421 -2.171 1.00 92.06 94 PHE A C 1
ATOM 677 O O . PHE A 1 94 ? -0.693 5.229 -1.829 1.00 92.06 94 PHE A O 1
ATOM 684 N N . SER A 1 95 ? -2.844 4.770 -2.263 1.00 93.75 95 SER A N 1
ATOM 685 C CA . SER A 1 95 ? -3.303 6.133 -1.963 1.00 93.75 95 SER A CA 1
ATOM 686 C C . SER A 1 95 ? -3.120 6.496 -0.496 1.00 93.75 95 SER A C 1
ATOM 688 O O . SER A 1 95 ? -2.609 7.574 -0.233 1.00 93.75 95 SER A O 1
ATOM 690 N N . TYR A 1 96 ? -3.399 5.587 0.443 1.00 89.94 96 TYR A N 1
ATOM 691 C CA . TYR A 1 96 ? -3.134 5.837 1.867 1.00 89.94 96 TYR A CA 1
ATOM 692 C C . TYR A 1 96 ? -1.657 6.134 2.139 1.00 89.94 96 TYR A C 1
ATOM 694 O O . TYR A 1 96 ? -1.334 6.999 2.946 1.00 89.94 96 TYR A O 1
ATOM 702 N N . LYS A 1 97 ? -0.741 5.486 1.408 1.00 88.69 97 LYS A N 1
ATOM 703 C CA . LYS A 1 97 ? 0.687 5.819 1.494 1.00 88.69 97 LYS A CA 1
ATOM 704 C C . LYS A 1 97 ? 0.995 7.216 0.965 1.00 88.69 97 LYS A C 1
ATOM 706 O O . LYS A 1 97 ? 1.842 7.896 1.529 1.00 88.69 97 LYS A O 1
ATOM 711 N N . LEU A 1 98 ? 0.323 7.660 -0.095 1.00 91.88 98 LEU A N 1
ATOM 712 C CA . LEU A 1 98 ? 0.453 9.039 -0.573 1.00 91.88 98 LEU A CA 1
ATOM 713 C C . LEU A 1 98 ? -0.122 10.043 0.433 1.00 91.88 98 LEU A C 1
ATOM 715 O O . LEU A 1 98 ? 0.502 11.073 0.656 1.00 91.88 98 LEU A O 1
ATOM 719 N N . GLU A 1 99 ? -1.253 9.731 1.068 1.00 92.25 99 GLU A N 1
ATOM 720 C CA . GLU A 1 99 ? -1.849 10.557 2.126 1.00 92.25 99 GLU A CA 1
ATOM 721 C C . GLU A 1 99 ? -0.881 10.727 3.303 1.00 92.25 99 GLU A C 1
ATOM 723 O O . GLU A 1 99 ? -0.640 11.855 3.722 1.00 92.25 99 GLU A O 1
ATOM 728 N N . GLU A 1 100 ? -0.241 9.640 3.758 1.00 89.44 100 GLU A N 1
ATOM 729 C CA . GLU A 1 100 ? 0.826 9.694 4.771 1.00 89.44 100 GLU A CA 1
ATOM 730 C C . GLU A 1 100 ? 1.962 10.643 4.352 1.00 89.44 100 GLU A C 1
ATOM 732 O O . GLU A 1 100 ? 2.456 11.404 5.175 1.00 89.44 100 GLU A O 1
ATOM 737 N N . TYR A 1 101 ? 2.370 10.647 3.077 1.00 90.69 101 TYR A N 1
ATOM 738 C CA . TYR A 1 101 ? 3.402 11.569 2.585 1.00 90.69 101 TYR A CA 1
ATOM 739 C C . TYR A 1 101 ? 2.928 13.024 2.478 1.00 90.69 101 TYR A C 1
ATOM 741 O O . TYR A 1 101 ? 3.747 13.932 2.629 1.00 90.69 101 TYR A O 1
ATOM 749 N N . PHE A 1 102 ? 1.649 13.261 2.190 1.00 92.94 102 PHE A N 1
ATOM 750 C CA . PHE A 1 102 ? 1.077 14.602 2.030 1.00 92.94 102 PHE A CA 1
ATOM 751 C C . PHE A 1 102 ? 0.751 15.296 3.351 1.00 92.94 102 PHE A C 1
ATOM 753 O O . PHE A 1 102 ? 0.518 16.503 3.342 1.00 92.94 102 PHE A O 1
ATOM 760 N N . GLN A 1 103 ? 0.784 14.570 4.469 1.00 91.06 103 GLN A N 1
ATOM 761 C CA . GLN A 1 103 ? 0.679 15.159 5.799 1.00 91.06 103 GLN A CA 1
ATOM 762 C C . GLN A 1 103 ? 1.813 16.153 6.063 1.00 91.06 103 GLN A C 1
ATOM 764 O O . GLN A 1 103 ? 2.964 15.975 5.646 1.00 91.06 103 GLN A O 1
ATOM 769 N N . ASP A 1 104 ? 1.489 17.199 6.818 1.00 88.88 104 ASP A N 1
ATOM 770 C CA . ASP A 1 104 ? 2.392 18.320 7.052 1.00 88.88 104 ASP A CA 1
ATOM 771 C C . ASP A 1 104 ? 3.673 17.935 7.805 1.00 88.88 104 ASP A C 1
ATOM 773 O O . ASP A 1 104 ? 4.749 18.491 7.558 1.00 88.88 104 ASP A O 1
ATOM 777 N N . GLY A 1 105 ? 3.569 16.926 8.671 1.00 87.50 105 GLY A N 1
ATOM 778 C CA . GLY A 1 105 ? 4.690 16.327 9.386 1.00 87.50 105 GLY A CA 1
ATOM 779 C C . GLY A 1 105 ? 5.537 15.358 8.561 1.00 87.50 105 GLY A C 1
ATOM 780 O O . GLY A 1 105 ? 6.552 14.905 9.077 1.00 87.50 105 GLY A O 1
ATOM 781 N N . ALA A 1 106 ? 5.165 15.035 7.318 1.00 90.19 106 ALA A N 1
ATOM 782 C CA . ALA A 1 106 ? 5.843 14.042 6.482 1.00 90.19 106 ALA A CA 1
ATOM 783 C C . ALA A 1 106 ? 6.675 14.688 5.361 1.00 90.19 106 ALA A C 1
ATOM 785 O O . ALA A 1 106 ? 7.785 15.145 5.598 1.00 90.19 106 ALA A O 1
ATOM 786 N N . LEU A 1 107 ? 6.208 14.773 4.113 1.00 90.75 107 LEU A N 1
ATOM 787 C CA . LEU A 1 107 ? 7.053 15.352 3.059 1.00 90.75 107 LEU A CA 1
ATOM 788 C C . LEU A 1 107 ? 7.186 16.876 3.192 1.00 90.75 107 LEU A C 1
ATOM 790 O O . LEU A 1 107 ? 8.256 17.436 2.920 1.00 90.75 107 LEU A O 1
ATOM 794 N N . ALA A 1 108 ? 6.111 17.543 3.621 1.00 89.88 108 ALA A N 1
ATOM 795 C CA . ALA A 1 108 ? 6.038 18.997 3.663 1.00 89.88 108 ALA A CA 1
ATOM 796 C C . ALA A 1 108 ? 7.057 19.600 4.639 1.00 89.88 108 ALA A C 1
ATOM 798 O O . ALA A 1 108 ? 7.701 20.587 4.280 1.00 89.88 108 ALA A O 1
ATOM 799 N N . TYR A 1 109 ? 7.302 18.985 5.808 1.00 89.38 109 TYR A N 1
ATOM 800 C CA . TYR A 1 109 ? 8.278 19.516 6.771 1.00 89.38 109 TYR A CA 1
ATOM 801 C C . TYR A 1 109 ? 9.668 19.694 6.160 1.00 89.38 109 TYR A C 1
ATOM 803 O O . TYR A 1 109 ? 10.357 20.670 6.453 1.00 89.38 109 TYR A O 1
ATOM 811 N N . ARG A 1 110 ? 10.083 18.800 5.254 1.00 89.69 110 ARG A N 1
ATOM 812 C CA . ARG A 1 110 ? 11.400 18.906 4.619 1.00 89.69 110 ARG A CA 1
ATOM 813 C C . ARG A 1 110 ? 11.494 20.140 3.728 1.00 89.69 110 ARG A C 1
ATOM 815 O O . ARG A 1 110 ? 12.552 20.755 3.645 1.00 89.69 110 ARG A O 1
ATOM 822 N N . ILE A 1 111 ? 10.393 20.506 3.075 1.00 88.94 111 ILE A N 1
ATOM 823 C CA . ILE A 1 111 ? 10.289 21.728 2.274 1.00 88.94 111 ILE A CA 1
ATOM 824 C C . ILE A 1 111 ? 10.242 22.952 3.200 1.00 88.94 111 ILE A C 1
ATOM 826 O O . ILE A 1 111 ? 10.961 23.919 2.940 1.00 88.94 111 ILE A O 1
ATOM 830 N N . LYS A 1 112 ? 9.490 22.881 4.313 1.00 90.69 112 LYS A N 1
ATOM 831 C CA . LYS A 1 112 ? 9.452 23.923 5.357 1.00 90.69 112 LYS A CA 1
ATOM 832 C C . LYS A 1 112 ? 10.865 24.243 5.865 1.00 90.69 112 LYS A C 1
ATOM 834 O O . LYS A 1 112 ? 11.246 25.411 5.893 1.00 90.69 112 LYS A O 1
ATOM 839 N N . GLU A 1 113 ? 11.664 23.218 6.176 1.00 88.56 113 GLU A N 1
ATOM 840 C CA . GLU A 1 113 ? 13.058 23.356 6.623 1.00 88.56 113 GLU A CA 1
ATOM 841 C C . GLU A 1 113 ? 13.994 23.874 5.521 1.00 88.56 113 GLU A C 1
ATOM 843 O O . GLU A 1 113 ? 14.740 24.827 5.740 1.00 88.56 113 GLU A O 1
ATOM 848 N N . LEU A 1 114 ? 13.977 23.250 4.337 1.00 89.00 114 LEU A N 1
ATOM 849 C CA . LEU A 1 114 ? 14.958 23.525 3.281 1.00 89.00 114 LEU A CA 1
ATOM 850 C C . LEU A 1 114 ? 14.807 24.931 2.685 1.00 89.00 114 LEU A C 1
ATOM 852 O O . LEU A 1 114 ? 15.801 25.539 2.289 1.00 89.00 114 LEU A O 1
ATOM 856 N N . PHE A 1 115 ? 13.575 25.438 2.620 1.00 90.25 115 PHE A N 1
ATOM 857 C CA . PHE A 1 115 ? 13.257 26.729 2.007 1.00 90.25 115 PHE A CA 1
ATOM 858 C C . PHE A 1 115 ? 12.826 27.803 3.014 1.00 90.25 115 PHE A C 1
ATOM 860 O O . PHE A 1 115 ? 12.502 28.914 2.600 1.00 90.25 115 PHE A O 1
ATOM 867 N N . GLY A 1 116 ? 12.818 27.503 4.319 1.00 88.69 116 GLY A N 1
ATOM 868 C CA . GLY A 1 116 ? 12.372 28.444 5.352 1.00 88.69 116 GLY A CA 1
ATOM 869 C C . GLY A 1 116 ? 10.915 28.883 5.170 1.00 88.69 116 GLY A C 1
ATOM 870 O O . GLY A 1 116 ? 10.581 30.040 5.423 1.00 88.69 116 GLY A O 1
ATOM 871 N N . ALA A 1 117 ? 10.062 27.975 4.689 1.00 90.31 117 ALA A N 1
ATOM 872 C CA . ALA A 1 117 ? 8.676 28.237 4.307 1.00 90.31 117 ALA A CA 1
ATOM 873 C C . ALA A 1 117 ? 7.701 27.508 5.253 1.00 90.31 117 ALA A C 1
ATOM 875 O O . ALA A 1 117 ? 7.083 26.530 4.839 1.00 90.31 117 ALA A O 1
ATOM 876 N N . PRO A 1 118 ? 7.546 27.946 6.519 1.00 88.31 118 PRO A N 1
ATOM 877 C CA . PRO A 1 118 ? 6.830 27.184 7.549 1.00 88.31 118 PRO A CA 1
ATOM 878 C C . PRO A 1 118 ? 5.334 26.979 7.259 1.00 88.31 118 PRO A C 1
ATOM 880 O O . PRO A 1 118 ? 4.756 26.032 7.772 1.00 88.31 118 PRO A O 1
ATOM 883 N N . GLY A 1 119 ? 4.718 27.817 6.416 1.00 87.25 119 GLY A N 1
ATOM 884 C CA . GLY A 1 119 ? 3.306 27.687 6.016 1.00 87.25 119 GLY A CA 1
ATOM 885 C C . GLY A 1 119 ? 3.065 26.836 4.763 1.00 87.25 119 GLY A C 1
ATOM 886 O O . GLY A 1 119 ? 1.980 26.882 4.195 1.00 87.25 119 GLY A O 1
ATOM 887 N N . PHE A 1 120 ? 4.079 26.129 4.254 1.00 91.88 120 PHE A N 1
ATOM 888 C CA . PHE A 1 120 ? 3.918 25.255 3.091 1.00 91.88 120 PHE A CA 1
ATOM 889 C C . PHE A 1 120 ? 3.194 23.961 3.480 1.00 91.88 120 PHE A C 1
ATOM 891 O O . PHE A 1 120 ? 3.770 23.152 4.195 1.00 91.88 120 PHE A O 1
ATOM 898 N N . SER A 1 121 ? 1.994 23.716 2.960 1.00 89.94 121 SER A N 1
ATOM 899 C CA . SER A 1 121 ? 1.251 22.471 3.199 1.00 89.94 121 SER A CA 1
ATOM 900 C C . SER A 1 121 ? 1.038 21.684 1.906 1.00 89.94 121 SER A C 1
ATOM 902 O O . SER A 1 121 ? 0.947 22.254 0.814 1.00 89.94 121 SER A O 1
ATOM 904 N N . MET A 1 122 ? 0.967 20.358 2.031 1.00 90.31 122 MET A N 1
ATOM 905 C CA . MET A 1 122 ? 0.603 19.443 0.945 1.00 90.31 122 MET A CA 1
ATOM 906 C C . MET A 1 122 ? -0.751 18.760 1.172 1.00 90.31 122 MET A C 1
ATOM 908 O O . MET A 1 122 ? -1.156 17.944 0.343 1.00 90.31 122 MET A O 1
ATOM 912 N N . GLU A 1 123 ? -1.483 19.111 2.231 1.00 89.94 123 GLU A N 1
ATOM 913 C CA . GLU A 1 123 ? -2.715 18.415 2.620 1.00 89.94 123 GLU A CA 1
ATOM 914 C C . GLU A 1 123 ? -3.816 18.498 1.558 1.00 89.94 123 GLU A C 1
ATOM 916 O O . GLU A 1 123 ? -4.590 17.560 1.398 1.00 89.94 123 GLU A O 1
ATOM 921 N N . SER A 1 124 ? -3.834 19.543 0.723 1.00 90.31 124 SER A N 1
ATOM 922 C CA . SER A 1 124 ? -4.780 19.640 -0.401 1.00 90.31 124 SER A CA 1
ATOM 923 C C . SER A 1 124 ? -4.657 18.492 -1.416 1.00 90.31 124 SER A C 1
ATOM 925 O O . SER A 1 124 ? -5.583 18.252 -2.190 1.00 90.31 124 SER A O 1
ATOM 927 N N . PHE A 1 125 ? -3.529 17.772 -1.447 1.00 92.38 125 PHE A N 1
ATOM 928 C CA . PHE A 1 125 ? -3.358 16.601 -2.309 1.00 92.38 125 PHE A CA 1
ATOM 929 C C . PHE A 1 125 ? -3.967 15.314 -1.727 1.00 92.38 125 PHE A C 1
ATOM 931 O O . PHE A 1 125 ? -4.124 14.353 -2.484 1.00 92.38 125 PHE A O 1
ATOM 938 N N . ILE A 1 126 ? -4.340 15.286 -0.440 1.00 92.19 126 ILE A N 1
ATOM 939 C CA . ILE A 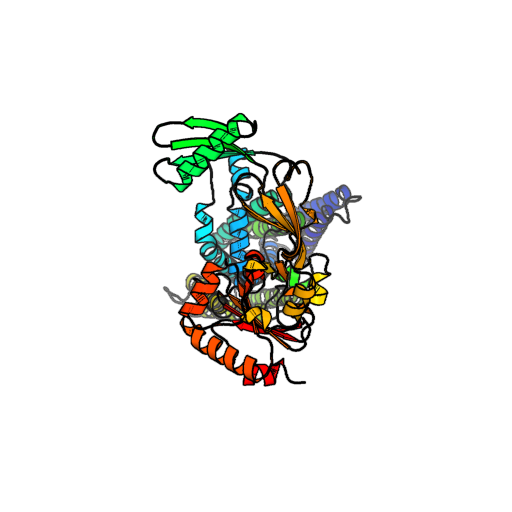1 126 ? -4.934 14.120 0.243 1.00 92.19 126 ILE A CA 1
ATOM 940 C C . ILE A 1 126 ? -6.247 13.716 -0.436 1.00 92.19 126 ILE A C 1
ATOM 942 O O . ILE A 1 126 ? -6.397 12.563 -0.836 1.00 92.19 126 ILE A O 1
ATOM 946 N N . ASP A 1 127 ? -7.138 14.671 -0.714 1.00 92.50 127 ASP A N 1
ATOM 947 C CA . ASP A 1 127 ? -8.419 14.403 -1.392 1.00 92.50 127 ASP A CA 1
ATOM 948 C C . ASP A 1 127 ? -8.237 13.819 -2.803 1.00 92.50 127 ASP A C 1
ATOM 950 O O . ASP A 1 127 ? -9.077 13.080 -3.320 1.00 92.50 127 ASP A O 1
ATOM 954 N N . SER A 1 128 ? -7.111 14.139 -3.444 1.00 95.44 128 SER A N 1
ATOM 955 C CA . SER A 1 128 ? -6.755 13.654 -4.779 1.00 95.44 128 SER A CA 1
ATOM 956 C C . SER A 1 128 ? -5.838 12.427 -4.757 1.00 95.44 128 SER A C 1
ATOM 958 O O . SER A 1 128 ? -5.466 11.937 -5.829 1.00 95.44 128 SER A O 1
ATOM 960 N N . ALA A 1 129 ? -5.473 11.898 -3.583 1.00 95.31 129 ALA A N 1
ATOM 961 C CA . ALA A 1 129 ? -4.462 10.852 -3.442 1.00 95.31 129 ALA A CA 1
ATOM 962 C C . ALA A 1 129 ? -4.821 9.576 -4.213 1.00 95.31 129 ALA A C 1
ATOM 964 O O . ALA A 1 129 ? -3.957 8.987 -4.865 1.00 95.31 129 ALA A O 1
ATOM 965 N N . LEU A 1 130 ? -6.098 9.174 -4.220 1.00 94.88 130 LEU A N 1
ATOM 966 C CA . LEU A 1 130 ? -6.558 8.019 -4.998 1.00 94.88 130 LEU A CA 1
ATOM 967 C C . LEU A 1 130 ? -6.383 8.233 -6.506 1.00 94.88 130 LEU A C 1
ATOM 969 O O . LEU A 1 130 ? -5.874 7.359 -7.208 1.00 94.88 130 LEU A O 1
ATOM 973 N N . THR A 1 131 ? -6.747 9.412 -7.007 1.00 96.50 131 THR A N 1
ATOM 974 C CA . THR A 1 131 ? -6.580 9.762 -8.422 1.00 96.50 131 THR A CA 1
ATOM 975 C C . THR A 1 131 ? -5.102 9.774 -8.808 1.00 96.50 131 THR A C 1
ATOM 977 O O . THR A 1 131 ? -4.726 9.201 -9.833 1.00 96.50 131 THR A O 1
ATOM 980 N N . ILE A 1 132 ? -4.247 10.369 -7.969 1.00 95.56 132 ILE A N 1
ATOM 981 C CA . ILE A 1 132 ? -2.793 10.404 -8.173 1.00 95.56 132 ILE A CA 1
ATOM 982 C C . ILE A 1 132 ? -2.226 8.981 -8.182 1.00 95.56 132 ILE A C 1
ATOM 984 O O . ILE A 1 132 ? -1.485 8.632 -9.099 1.00 95.56 132 ILE A O 1
ATOM 988 N N . SER A 1 133 ? -2.619 8.143 -7.218 1.00 95.62 133 SER A N 1
ATOM 989 C CA . SER A 1 133 ? -2.234 6.731 -7.130 1.00 95.62 133 SER A CA 1
ATOM 990 C C . SER A 1 133 ? -2.527 5.991 -8.439 1.00 95.62 133 SER A C 1
ATOM 992 O O . SER A 1 133 ? -1.616 5.419 -9.044 1.00 95.62 133 SER A O 1
ATOM 994 N N . ILE A 1 134 ? -3.761 6.079 -8.947 1.00 96.94 134 ILE A N 1
ATOM 995 C CA . ILE A 1 134 ? -4.173 5.428 -10.199 1.00 96.94 134 ILE A CA 1
ATOM 996 C C . ILE A 1 134 ? -3.337 5.926 -11.384 1.00 96.94 134 ILE A C 1
ATOM 998 O O . ILE A 1 134 ? -2.825 5.121 -12.167 1.00 96.94 134 ILE A O 1
ATOM 1002 N N . VAL A 1 135 ? -3.174 7.244 -11.518 1.00 97.06 135 VAL A N 1
ATOM 1003 C CA . VAL A 1 135 ? -2.418 7.854 -12.621 1.00 97.06 135 VAL A CA 1
ATOM 1004 C C . VAL A 1 135 ? -0.956 7.413 -12.596 1.00 97.06 135 VAL A C 1
ATOM 1006 O O . VAL A 1 135 ? -0.428 7.007 -13.633 1.00 97.06 135 VAL A O 1
ATOM 1009 N N . VAL A 1 136 ? -0.311 7.435 -11.427 1.00 95.31 136 VAL A N 1
ATOM 1010 C CA . VAL A 1 136 ? 1.080 6.996 -11.257 1.00 95.31 136 VAL A CA 1
ATOM 1011 C C . VAL A 1 136 ? 1.231 5.524 -11.642 1.00 95.31 136 VAL A C 1
ATOM 1013 O O . VAL A 1 136 ? 2.127 5.203 -12.421 1.00 95.31 136 VAL A O 1
ATOM 1016 N N . CYS A 1 137 ? 0.324 4.644 -11.198 1.00 95.38 137 CYS A N 1
ATOM 1017 C CA . CYS A 1 137 ? 0.348 3.223 -11.564 1.00 95.38 137 CYS A CA 1
ATOM 1018 C C . CYS A 1 137 ? 0.263 3.017 -13.085 1.00 95.38 137 CYS A C 1
ATOM 1020 O O . CYS A 1 137 ? 1.045 2.262 -13.667 1.00 95.38 137 CYS A O 1
ATOM 1022 N N . VAL A 1 138 ? -0.672 3.707 -13.747 1.00 97.62 138 VAL A N 1
ATOM 1023 C CA . VAL A 1 138 ? -0.864 3.608 -15.202 1.00 97.62 138 VAL A CA 1
ATOM 1024 C C . VAL A 1 138 ? 0.364 4.126 -15.950 1.00 97.62 138 VAL A C 1
ATOM 1026 O O . VAL A 1 138 ? 0.839 3.460 -16.873 1.00 97.62 138 VAL A O 1
ATOM 1029 N N . ILE A 1 139 ? 0.899 5.287 -15.558 1.00 97.06 139 ILE A N 1
ATOM 1030 C CA . ILE A 1 139 ? 2.094 5.873 -16.175 1.00 97.06 139 ILE A CA 1
ATOM 1031 C C . ILE A 1 139 ? 3.294 4.936 -16.017 1.00 97.06 139 ILE A C 1
ATOM 1033 O O . ILE A 1 139 ? 4.008 4.713 -16.994 1.00 97.06 139 ILE A O 1
ATOM 1037 N N . GLU A 1 140 ? 3.500 4.350 -14.837 1.00 97.00 140 GLU A N 1
ATOM 1038 C CA . GLU A 1 140 ? 4.607 3.426 -14.568 1.00 97.00 140 GLU A CA 1
ATOM 1039 C C . GLU A 1 140 ? 4.573 2.222 -15.528 1.00 97.00 140 GLU A C 1
ATOM 1041 O O . GLU A 1 140 ? 5.567 1.935 -16.203 1.00 97.00 140 GLU A O 1
ATOM 1046 N N . ILE A 1 141 ? 3.406 1.586 -15.690 1.00 98.25 141 ILE A N 1
ATOM 1047 C CA . ILE A 1 141 ? 3.228 0.444 -16.601 1.00 98.25 141 ILE A CA 1
ATOM 1048 C C . ILE A 1 141 ? 3.412 0.863 -18.066 1.00 98.25 141 ILE A C 1
ATOM 1050 O O . ILE A 1 141 ? 4.109 0.182 -18.824 1.00 98.25 141 ILE A O 1
ATOM 1054 N N . VAL A 1 142 ? 2.812 1.983 -18.486 1.00 98.12 142 VAL A N 1
ATOM 1055 C CA . VAL A 1 142 ? 2.916 2.483 -19.868 1.00 98.12 142 VAL A CA 1
ATOM 1056 C C . VAL A 1 142 ? 4.366 2.807 -20.219 1.00 98.12 142 VAL A C 1
ATOM 1058 O O . VAL A 1 142 ? 4.844 2.396 -21.280 1.00 98.12 142 VAL A O 1
ATOM 1061 N N . LEU A 1 143 ? 5.091 3.499 -19.334 1.00 97.94 143 LEU A N 1
ATOM 1062 C CA . LEU A 1 143 ? 6.514 3.781 -19.518 1.00 97.94 143 LEU A CA 1
ATOM 1063 C C . LEU A 1 143 ? 7.324 2.484 -19.579 1.00 97.94 143 LEU A C 1
ATOM 1065 O O . LEU A 1 143 ? 8.178 2.364 -20.457 1.00 97.94 143 LEU A O 1
ATOM 1069 N N . GLY A 1 144 ? 7.021 1.500 -18.727 1.00 97.81 144 GLY A N 1
ATOM 1070 C CA . GLY A 1 144 ? 7.639 0.175 -18.764 1.00 97.81 144 GLY A CA 1
ATOM 1071 C C . GLY A 1 144 ? 7.456 -0.528 -20.114 1.00 97.81 144 GLY A C 1
ATOM 1072 O O . GLY A 1 144 ? 8.436 -0.940 -20.737 1.00 97.81 144 GLY A O 1
ATOM 1073 N N . VAL A 1 145 ? 6.226 -0.588 -20.634 1.00 97.88 145 VAL A N 1
ATOM 1074 C CA . VAL A 1 145 ? 5.930 -1.196 -21.945 1.00 97.88 145 VAL A CA 1
ATOM 1075 C C . VAL A 1 145 ? 6.616 -0.444 -23.088 1.00 97.88 145 VAL A C 1
ATOM 1077 O O . VAL A 1 145 ? 7.274 -1.067 -23.927 1.00 97.88 145 VAL A O 1
ATOM 1080 N N . LEU A 1 146 ? 6.512 0.891 -23.123 1.00 96.81 146 LEU A N 1
ATOM 1081 C CA . LEU A 1 146 ? 7.151 1.711 -24.157 1.00 96.81 146 LEU A CA 1
ATOM 1082 C C . LEU A 1 146 ? 8.678 1.557 -24.143 1.00 96.81 146 LEU A C 1
ATOM 1084 O O . LEU A 1 146 ? 9.302 1.501 -25.208 1.00 96.81 146 LEU A O 1
ATOM 1088 N N . LEU A 1 147 ? 9.273 1.429 -22.956 1.00 96.81 147 LEU A N 1
ATOM 1089 C CA . LEU A 1 147 ? 10.701 1.202 -22.782 1.00 96.81 147 LEU A CA 1
ATOM 1090 C C . LEU A 1 147 ? 11.143 -0.141 -23.379 1.00 96.81 147 LEU A C 1
ATOM 1092 O O . LEU A 1 147 ? 12.163 -0.199 -24.078 1.00 96.81 147 LEU A O 1
ATOM 1096 N N . LEU A 1 148 ? 10.364 -1.207 -23.167 1.00 96.69 148 LEU A N 1
ATOM 1097 C CA . LEU A 1 148 ? 10.661 -2.535 -23.709 1.00 96.69 148 LEU A CA 1
ATOM 1098 C C . LEU A 1 148 ? 10.554 -2.576 -25.234 1.00 96.69 148 LEU A C 1
ATOM 1100 O O . LEU A 1 148 ? 11.465 -3.092 -25.880 1.00 96.69 148 LEU A O 1
ATOM 1104 N N . ILE A 1 149 ? 9.532 -1.953 -25.832 1.00 94.50 149 ILE A N 1
ATOM 1105 C CA . ILE A 1 149 ? 9.365 -1.921 -27.301 1.00 94.50 149 ILE A CA 1
ATOM 1106 C C . ILE A 1 149 ? 10.253 -0.874 -28.002 1.00 94.50 149 ILE A C 1
ATOM 1108 O O . ILE A 1 149 ? 10.391 -0.894 -29.226 1.00 94.50 149 ILE A O 1
ATOM 1112 N N . GLY A 1 150 ? 10.867 0.044 -27.248 1.00 91.94 150 GLY A N 1
ATOM 1113 C CA . GLY A 1 150 ? 11.733 1.102 -27.785 1.00 91.94 150 GLY A CA 1
ATOM 1114 C C . GLY A 1 150 ? 10.967 2.295 -28.359 1.00 91.94 150 GLY A C 1
ATOM 1115 O O . GLY A 1 150 ? 11.452 2.974 -29.262 1.00 91.94 150 GLY A O 1
ATOM 1116 N N . GLY A 1 151 ? 9.748 2.543 -27.876 1.00 90.88 151 GLY A N 1
ATOM 1117 C CA . GLY A 1 151 ? 8.870 3.593 -28.385 1.00 90.88 151 GLY A CA 1
ATOM 1118 C C . GLY A 1 151 ? 9.170 4.959 -27.775 1.00 90.88 151 GLY A C 1
ATOM 1119 O O . GLY A 1 151 ? 9.266 5.093 -26.563 1.00 90.88 151 GLY A O 1
ATOM 1120 N N . LYS A 1 152 ? 9.280 6.001 -28.615 1.00 91.25 152 LYS A N 1
ATOM 1121 C CA . LYS A 1 152 ? 9.391 7.421 -28.193 1.00 91.25 152 LYS A CA 1
ATOM 1122 C C . LYS A 1 152 ? 10.427 7.661 -27.073 1.00 91.25 152 LYS A C 1
ATOM 1124 O O . LYS A 1 152 ? 10.200 8.458 -26.164 1.00 91.25 152 LYS A O 1
ATOM 1129 N N . MET A 1 153 ? 11.599 7.031 -27.191 1.00 93.12 153 MET A N 1
ATOM 1130 C CA . MET A 1 153 ? 12.622 6.960 -26.135 1.00 93.12 153 MET A CA 1
ATOM 1131 C C . MET A 1 153 ? 13.068 8.304 -25.555 1.00 93.12 153 MET A C 1
ATOM 1133 O O . MET A 1 153 ? 13.348 8.374 -24.364 1.00 93.12 153 MET A O 1
ATOM 1137 N N . LYS A 1 154 ? 13.094 9.384 -26.348 1.00 92.75 154 LYS A N 1
ATOM 1138 C CA . LYS A 1 154 ? 13.391 10.729 -25.830 1.00 92.75 154 LYS A CA 1
ATOM 1139 C C . LYS A 1 154 ? 12.424 11.109 -24.701 1.00 92.75 154 LYS A C 1
ATOM 1141 O O . LYS A 1 154 ? 12.867 11.407 -23.602 1.00 92.75 154 LYS A O 1
ATOM 1146 N N . TRP A 1 155 ? 11.119 11.034 -24.955 1.00 93.88 155 TRP A N 1
ATOM 1147 C CA . TRP A 1 155 ? 10.093 11.376 -23.967 1.00 93.88 155 TRP A CA 1
ATOM 1148 C C . TRP A 1 155 ? 10.063 10.376 -22.818 1.00 93.88 155 TRP A C 1
ATOM 1150 O O . TRP A 1 155 ? 10.112 10.784 -21.664 1.00 93.88 155 TRP A O 1
ATOM 1160 N N . VAL A 1 156 ? 10.073 9.079 -23.136 1.00 95.81 156 VAL A N 1
ATOM 1161 C CA . VAL A 1 156 ? 10.066 8.012 -22.126 1.00 95.81 156 VAL A CA 1
ATOM 1162 C C . VAL A 1 156 ? 11.244 8.164 -21.165 1.00 95.81 156 VAL A C 1
ATOM 1164 O O . VAL A 1 156 ? 11.042 8.156 -19.961 1.00 95.81 156 VAL A O 1
ATOM 1167 N N . SER A 1 157 ? 12.463 8.385 -21.666 1.00 96.19 157 SER A N 1
ATOM 1168 C CA . SER A 1 157 ? 13.643 8.543 -20.807 1.00 96.19 157 SER A CA 1
ATOM 1169 C C . SER A 1 157 ? 13.609 9.806 -19.942 1.00 96.19 157 SER A C 1
ATOM 1171 O O . SER A 1 157 ? 14.080 9.752 -18.812 1.00 96.19 157 SER A O 1
ATOM 1173 N N . TRP A 1 158 ? 13.035 10.916 -20.425 1.00 96.81 158 TRP A N 1
ATOM 1174 C CA . TRP A 1 158 ? 12.848 12.127 -19.617 1.00 96.81 158 TRP A CA 1
ATOM 1175 C C . TRP A 1 158 ? 11.835 11.913 -18.493 1.00 96.81 158 TRP A C 1
ATOM 1177 O O . TRP A 1 158 ? 12.136 12.250 -17.351 1.00 96.81 158 TRP A O 1
ATOM 1187 N N . PHE A 1 159 ? 10.676 11.316 -18.790 1.00 96.81 159 PHE A N 1
ATOM 1188 C CA . PHE A 1 159 ? 9.679 11.003 -17.763 1.00 96.81 159 PHE A CA 1
ATOM 1189 C C . PHE A 1 159 ? 10.212 9.989 -16.748 1.00 96.81 159 PHE A C 1
ATOM 1191 O O . PHE A 1 159 ? 10.071 10.209 -15.550 1.00 96.81 159 PHE A O 1
ATOM 1198 N N . LEU A 1 160 ? 10.895 8.935 -17.208 1.00 96.25 160 LEU A N 1
ATOM 1199 C CA . LEU A 1 160 ? 11.561 7.968 -16.332 1.00 96.25 160 LEU A CA 1
ATOM 1200 C C . LEU A 1 160 ? 12.607 8.637 -15.439 1.00 96.25 160 LEU A C 1
ATOM 1202 O O . LEU A 1 160 ? 12.645 8.364 -14.246 1.00 96.25 160 LEU A O 1
ATOM 1206 N N . MET A 1 161 ? 13.443 9.518 -15.995 1.00 97.12 161 MET A N 1
ATOM 1207 C CA . MET A 1 161 ? 14.460 10.231 -15.223 1.00 97.12 161 MET A CA 1
ATOM 1208 C C . MET A 1 161 ? 13.822 11.130 -14.160 1.00 97.12 161 MET A C 1
ATOM 1210 O O . MET A 1 161 ? 14.212 11.059 -13.001 1.00 97.12 161 MET A O 1
ATOM 1214 N N . LEU A 1 162 ? 12.821 11.935 -14.532 1.00 96.75 162 LEU A N 1
ATOM 1215 C CA . LEU A 1 162 ? 12.111 12.813 -13.599 1.00 96.75 162 LEU A CA 1
ATOM 1216 C C . LEU A 1 162 ? 11.468 12.013 -12.462 1.00 96.75 162 LEU A C 1
ATOM 1218 O O . LEU A 1 162 ? 11.636 12.352 -11.294 1.00 96.75 162 LEU A O 1
ATOM 1222 N N . MET A 1 163 ? 10.771 10.931 -12.808 1.00 93.88 163 MET A N 1
ATOM 1223 C CA . MET A 1 163 ? 10.096 10.078 -11.839 1.00 93.88 163 MET A CA 1
ATOM 1224 C C . MET A 1 163 ? 11.093 9.387 -10.902 1.00 93.88 163 MET A C 1
ATOM 1226 O O . MET A 1 163 ? 10.881 9.365 -9.694 1.00 93.88 163 MET A O 1
ATOM 1230 N N . MET A 1 164 ? 12.210 8.874 -11.430 1.00 95.00 164 MET A N 1
ATOM 1231 C CA . MET A 1 164 ? 13.243 8.256 -10.598 1.00 95.00 164 MET A CA 1
ATOM 1232 C C . MET A 1 164 ? 13.949 9.266 -9.698 1.00 95.00 164 MET A C 1
ATOM 1234 O O . MET A 1 164 ? 14.232 8.935 -8.552 1.00 95.00 164 MET A O 1
ATOM 1238 N N . LEU A 1 165 ? 14.217 10.487 -10.168 1.00 96.12 165 LEU A N 1
ATOM 1239 C CA . LEU A 1 165 ? 14.778 11.547 -9.324 1.00 96.12 165 LEU A CA 1
ATOM 1240 C C . LEU A 1 165 ? 13.823 11.908 -8.181 1.00 96.12 165 LEU A C 1
ATOM 1242 O O . LEU A 1 165 ? 14.262 12.029 -7.040 1.00 96.12 165 LEU A O 1
ATOM 1246 N N . PHE A 1 166 ? 12.525 12.008 -8.473 1.00 93.06 166 PHE A N 1
ATOM 1247 C CA . PHE A 1 166 ? 11.495 12.242 -7.465 1.00 93.06 166 PHE A CA 1
ATOM 1248 C C . PHE A 1 166 ? 11.422 11.105 -6.434 1.00 93.06 166 PHE A C 1
ATOM 1250 O O . PHE A 1 166 ? 11.541 11.366 -5.240 1.00 93.06 166 PHE A O 1
ATOM 1257 N N . PHE A 1 167 ? 11.311 9.841 -6.860 1.00 91.56 167 PHE A N 1
ATOM 1258 C CA . PHE A 1 167 ? 11.257 8.711 -5.922 1.00 91.56 167 PHE A CA 1
ATOM 1259 C C . PHE A 1 167 ? 12.555 8.519 -5.137 1.00 91.56 167 PHE A C 1
ATOM 1261 O O . PHE A 1 167 ? 12.497 8.225 -3.948 1.00 91.56 167 PHE A O 1
ATOM 1268 N N . THR A 1 168 ? 13.715 8.773 -5.749 1.00 94.31 168 THR A N 1
ATOM 1269 C CA . THR A 1 168 ? 15.003 8.766 -5.035 1.00 94.31 168 THR A CA 1
ATOM 1270 C C . THR A 1 168 ? 15.029 9.835 -3.942 1.00 94.31 168 THR A C 1
ATOM 1272 O O . THR A 1 168 ? 15.523 9.584 -2.847 1.00 94.31 168 THR A O 1
ATOM 1275 N N . PHE A 1 169 ? 14.473 11.023 -4.202 1.00 92.94 169 PHE A N 1
ATOM 1276 C CA . PHE A 1 169 ? 14.325 12.056 -3.177 1.00 92.94 169 PHE A CA 1
ATOM 1277 C C . PHE A 1 169 ? 13.361 11.625 -2.062 1.00 92.94 169 PHE A C 1
ATOM 1279 O O . PHE A 1 169 ? 13.693 11.791 -0.890 1.00 92.94 169 PHE A O 1
ATOM 1286 N N . LEU A 1 170 ? 12.212 11.025 -2.396 1.00 91.06 170 LEU A N 1
ATOM 1287 C CA . LEU A 1 170 ? 11.254 10.523 -1.402 1.00 91.06 170 LEU A CA 1
ATOM 1288 C C . LEU A 1 170 ? 11.844 9.417 -0.520 1.00 91.06 170 LEU A C 1
ATOM 1290 O O . LEU A 1 170 ? 11.698 9.444 0.705 1.00 91.06 170 LEU A O 1
ATOM 1294 N N . THR A 1 171 ? 12.530 8.444 -1.117 1.00 92.00 171 THR A N 1
ATOM 1295 C CA . THR A 1 171 ? 13.160 7.358 -0.359 1.00 92.00 171 THR A CA 1
ATOM 1296 C C . THR A 1 171 ? 14.333 7.854 0.468 1.00 92.00 171 THR A C 1
ATOM 1298 O O . THR A 1 171 ? 14.485 7.411 1.603 1.00 92.00 171 THR A O 1
ATOM 1301 N N . TRP A 1 172 ? 15.108 8.819 -0.033 1.00 93.19 172 TRP A N 1
ATOM 1302 C CA . TRP A 1 172 ? 16.140 9.492 0.758 1.00 93.19 172 TRP A CA 1
ATOM 1303 C C . TRP A 1 172 ? 15.535 10.229 1.954 1.00 93.19 172 TRP A C 1
ATOM 1305 O O . TRP A 1 172 ? 15.993 10.049 3.078 1.00 93.19 172 TRP A O 1
ATOM 1315 N N . HIS A 1 173 ? 14.469 11.002 1.733 1.00 90.38 173 HIS A N 1
ATOM 1316 C CA . HIS A 1 173 ? 13.750 11.704 2.792 1.00 90.38 173 HIS A CA 1
ATOM 1317 C C . HIS A 1 173 ? 13.303 10.735 3.894 1.00 90.38 173 HIS A C 1
ATOM 1319 O O . HIS A 1 173 ? 13.538 10.997 5.073 1.00 90.38 173 HIS A O 1
ATOM 1325 N N . THR A 1 174 ? 12.716 9.605 3.490 1.00 90.00 174 THR A N 1
ATOM 1326 C CA . THR A 1 174 ? 12.202 8.568 4.393 1.00 90.00 174 THR A CA 1
ATOM 1327 C C . THR A 1 174 ? 13.340 7.885 5.162 1.00 90.00 174 THR A C 1
ATOM 1329 O O . THR A 1 174 ? 13.253 7.703 6.372 1.00 90.00 174 THR A O 1
ATOM 1332 N N . ALA A 1 175 ? 14.446 7.556 4.486 1.00 91.00 175 ALA A N 1
ATOM 1333 C CA . ALA A 1 175 ? 15.617 6.919 5.093 1.00 91.00 175 ALA A CA 1
ATOM 1334 C C . ALA A 1 175 ? 16.388 7.831 6.062 1.00 91.00 175 ALA A C 1
ATOM 1336 O O . ALA A 1 175 ? 17.100 7.343 6.935 1.00 91.00 175 ALA A O 1
ATOM 1337 N N . ASN A 1 176 ? 16.251 9.148 5.915 1.00 90.69 176 ASN A N 1
ATOM 1338 C CA . ASN A 1 176 ? 16.906 10.160 6.741 1.00 90.69 176 ASN A CA 1
ATOM 1339 C C . ASN A 1 176 ? 15.914 10.914 7.649 1.00 90.69 176 ASN A C 1
ATOM 1341 O O . ASN A 1 176 ? 16.186 12.051 8.057 1.00 90.69 176 ASN A O 1
ATOM 1345 N N . CYS A 1 177 ? 14.752 10.323 7.936 1.00 89.88 177 CYS A N 1
ATOM 1346 C CA . CYS A 1 177 ? 13.798 10.887 8.883 1.00 89.88 177 CYS A CA 1
ATOM 1347 C C . CYS A 1 177 ? 14.267 10.660 10.326 1.00 89.88 177 CYS A C 1
ATOM 1349 O O . CYS A 1 177 ? 14.702 9.568 10.684 1.00 89.88 177 CYS A O 1
ATOM 1351 N N . ASP A 1 178 ? 14.188 11.710 11.142 1.00 90.12 178 ASP A N 1
ATOM 1352 C CA . ASP A 1 178 ? 14.562 11.691 12.555 1.00 90.12 178 ASP A CA 1
ATOM 1353 C C . ASP A 1 178 ? 13.384 12.245 13.370 1.00 90.12 178 ASP A C 1
ATOM 1355 O O . ASP A 1 178 ? 13.124 13.450 13.299 1.00 90.12 178 ASP A O 1
ATOM 1359 N N . PRO A 1 179 ? 12.664 11.400 14.131 1.00 88.44 179 PRO A N 1
ATOM 1360 C CA . PRO A 1 179 ? 11.468 11.819 14.860 1.00 88.44 179 PRO A CA 1
ATOM 1361 C C . PRO A 1 179 ? 11.787 12.744 16.044 1.00 88.44 179 PRO A C 1
ATOM 1363 O O . PRO A 1 179 ? 10.878 13.316 16.636 1.00 88.44 179 PRO A O 1
ATOM 1366 N N . THR A 1 180 ? 13.064 12.902 16.414 1.00 88.88 180 THR A N 1
ATOM 1367 C CA . THR A 1 180 ? 13.473 13.734 17.555 1.00 88.88 180 THR A CA 1
ATOM 1368 C C . THR A 1 180 ? 13.697 15.201 17.185 1.00 88.88 180 THR A C 1
ATOM 1370 O O . THR A 1 180 ? 13.690 16.072 18.059 1.00 88.88 180 THR A O 1
ATOM 1373 N N . LYS A 1 181 ? 13.892 15.503 15.896 1.00 88.56 181 LYS A N 1
ATOM 1374 C CA . LYS A 1 181 ? 14.180 16.860 15.420 1.00 88.56 181 LYS A CA 1
ATOM 1375 C C . LYS A 1 181 ? 12.900 17.618 15.138 1.00 88.56 181 LYS A C 1
ATOM 1377 O O . LYS A 1 181 ? 12.227 17.313 14.168 1.00 88.56 181 LYS A O 1
ATOM 1382 N N . LYS A 1 182 ? 12.594 18.638 15.936 1.00 89.81 182 LYS A N 1
ATOM 1383 C CA . LYS A 1 182 ? 11.413 19.479 15.707 1.00 89.81 182 LYS A CA 1
ATOM 1384 C C . LYS A 1 182 ? 11.603 20.435 14.529 1.00 89.81 182 LYS A C 1
ATOM 1386 O O . LYS A 1 182 ? 12.701 20.946 14.318 1.00 89.81 182 LYS A O 1
ATOM 1391 N N . PHE A 1 183 ? 10.509 20.738 13.842 1.00 90.06 183 PHE A N 1
ATOM 1392 C CA . PHE A 1 183 ? 10.430 21.764 12.804 1.00 90.06 183 PHE A CA 1
ATOM 1393 C C . PHE A 1 183 ? 9.330 22.775 13.143 1.00 90.06 183 PHE A C 1
ATOM 1395 O O . PHE A 1 183 ? 8.398 22.461 13.883 1.00 90.06 183 PHE A O 1
ATOM 1402 N N . THR A 1 184 ? 9.443 23.991 12.611 1.00 90.56 184 THR A N 1
ATOM 1403 C CA . THR A 1 184 ? 8.409 25.018 12.773 1.00 90.56 184 THR A CA 1
ATOM 1404 C C . THR A 1 184 ? 7.322 24.831 11.728 1.00 90.56 184 THR A C 1
ATOM 1406 O O . THR A 1 184 ? 7.592 24.897 10.527 1.00 90.56 184 THR A O 1
ATOM 1409 N N . ASP A 1 185 ? 6.102 24.649 12.206 1.00 90.75 185 ASP A N 1
ATOM 1410 C CA . ASP A 1 185 ? 4.887 24.583 11.414 1.00 90.75 185 ASP A CA 1
ATOM 1411 C C . ASP A 1 185 ? 4.074 25.869 11.588 1.00 90.75 185 ASP A C 1
ATOM 1413 O O . ASP A 1 185 ? 3.936 26.331 12.720 1.00 90.75 185 ASP A O 1
ATOM 1417 N N . ARG A 1 186 ? 3.575 26.467 10.501 1.00 90.25 186 ARG A N 1
ATOM 1418 C CA . ARG A 1 186 ? 2.772 27.696 10.558 1.00 90.25 186 ARG A CA 1
ATOM 1419 C C . ARG A 1 186 ? 1.364 27.449 10.044 1.00 90.25 186 ARG A C 1
ATOM 1421 O O . ARG A 1 186 ? 1.165 27.336 8.837 1.00 90.25 186 ARG A O 1
ATOM 1428 N N . ASP A 1 187 ? 0.411 27.538 10.960 1.00 89.50 187 ASP A N 1
ATOM 1429 C CA . ASP A 1 187 ? -1.016 27.442 10.676 1.00 89.50 187 ASP A CA 1
ATOM 1430 C C . ASP A 1 187 ? -1.669 28.833 10.704 1.00 89.50 187 ASP A C 1
ATOM 1432 O O . ASP A 1 187 ? -1.397 29.651 11.593 1.00 89.50 187 ASP A O 1
ATOM 1436 N N . THR A 1 188 ? -2.578 29.081 9.761 1.00 89.31 188 THR A N 1
ATOM 1437 C CA . THR A 1 188 ? -3.452 30.262 9.748 1.00 89.31 188 THR A CA 1
ATOM 1438 C C . THR A 1 188 ? -4.887 29.815 9.989 1.00 89.31 188 THR A C 1
ATOM 1440 O O . THR A 1 188 ? -5.421 29.012 9.230 1.00 89.31 188 THR A O 1
ATOM 1443 N N . TYR A 1 189 ? -5.509 30.348 11.037 1.00 88.31 189 TYR A N 1
ATOM 1444 C CA . TYR A 1 189 ? -6.885 30.047 11.417 1.00 88.31 189 TYR A CA 1
ATOM 1445 C C . TYR A 1 189 ? -7.783 31.243 11.108 1.00 88.31 189 TYR A C 1
ATOM 1447 O O . TYR A 1 189 ? -7.591 32.322 11.677 1.00 88.31 189 TYR A O 1
ATOM 1455 N N . GLU A 1 190 ? -8.786 31.051 10.259 1.00 89.06 190 GLU A N 1
ATOM 1456 C CA . GLU A 1 190 ? -9.807 32.057 9.975 1.00 89.06 190 GLU A CA 1
ATOM 1457 C C . GLU A 1 190 ? -10.847 32.101 11.105 1.00 89.06 190 GLU A C 1
ATOM 1459 O O . GLU A 1 190 ? -11.399 31.086 11.525 1.00 89.06 190 GLU A O 1
ATOM 1464 N N . LEU A 1 191 ? -11.142 33.299 11.612 1.00 87.81 191 LEU A N 1
ATOM 1465 C CA . LEU A 1 191 ? -12.098 33.504 12.708 1.00 87.81 191 LEU A CA 1
ATOM 1466 C C . LEU A 1 191 ? -13.562 33.533 12.236 1.00 87.81 191 LEU A C 1
ATOM 1468 O O . LEU A 1 191 ? -14.471 33.548 13.066 1.00 87.81 191 LEU A O 1
ATOM 1472 N N . SER A 1 192 ? -13.790 33.555 10.921 1.00 87.44 192 SER A N 1
ATOM 1473 C CA . SER A 1 192 ? -15.107 33.432 10.284 1.00 87.44 192 SER A CA 1
ATOM 1474 C C . SER A 1 192 ? -15.689 32.020 10.419 1.00 87.44 192 SER A C 1
ATOM 1476 O O . SER A 1 192 ? -16.906 31.873 10.540 1.00 87.44 192 SER A O 1
ATOM 1478 N N . ASP A 1 193 ? -14.839 30.990 10.422 1.00 88.56 193 ASP A N 1
ATOM 1479 C CA . ASP A 1 193 ? -15.232 29.591 10.580 1.00 88.56 193 ASP A CA 1
ATOM 1480 C C . ASP A 1 193 ? -15.260 29.203 12.068 1.00 88.56 193 ASP A C 1
ATOM 1482 O O . ASP A 1 193 ? -14.279 29.350 12.797 1.00 88.56 193 ASP A O 1
ATOM 1486 N N . ALA A 1 194 ? -16.391 28.672 12.541 1.00 86.31 194 ALA A N 1
ATOM 1487 C CA . ALA A 1 194 ? -16.579 28.333 13.952 1.00 86.31 194 ALA A CA 1
ATOM 1488 C C . ALA A 1 194 ? -15.616 27.239 14.465 1.00 86.31 194 ALA A C 1
ATOM 1490 O O . ALA A 1 194 ? -15.208 27.277 15.633 1.00 86.31 194 ALA A O 1
ATOM 1491 N N . LYS A 1 195 ? -15.233 26.270 13.621 1.00 86.62 195 LYS A N 1
ATOM 1492 C CA . LYS A 1 195 ? -14.280 25.210 13.989 1.00 86.62 195 LYS A CA 1
ATOM 1493 C C . LYS A 1 195 ? -12.873 25.784 14.105 1.00 86.62 195 LYS A C 1
ATOM 1495 O O . LYS A 1 195 ? -12.214 25.563 15.123 1.00 86.62 195 LYS A O 1
ATOM 1500 N N . GLN A 1 196 ? -12.443 26.564 13.114 1.00 87.88 196 GLN A N 1
ATOM 1501 C CA . GLN A 1 196 ? -11.114 27.182 13.126 1.00 87.88 196 GLN A CA 1
ATOM 1502 C C . GLN A 1 196 ? -10.985 28.232 14.235 1.00 87.88 196 GLN A C 1
ATOM 1504 O O . GLN A 1 196 ? -9.980 28.255 14.941 1.00 87.88 196 GLN A O 1
ATOM 1509 N N . ALA A 1 197 ? -12.030 29.024 14.491 1.00 85.19 197 ALA A N 1
ATOM 1510 C CA . ALA A 1 197 ? -12.067 29.960 15.611 1.00 85.19 197 ALA A CA 1
ATOM 1511 C C . ALA A 1 197 ? -11.916 29.248 16.967 1.00 85.19 197 ALA A C 1
ATOM 1513 O O . ALA A 1 197 ? -11.226 29.741 17.863 1.00 85.19 197 ALA A O 1
ATOM 1514 N N . THR A 1 198 ? -12.523 28.068 17.127 1.00 87.00 198 THR A N 1
ATOM 1515 C CA . THR A 1 198 ? -12.375 27.250 18.341 1.00 87.00 198 THR A CA 1
ATOM 1516 C C . THR A 1 198 ? -10.942 26.734 18.490 1.00 87.00 198 THR A C 1
ATOM 1518 O O . THR A 1 198 ? -10.346 26.892 19.556 1.00 87.00 198 THR A O 1
ATOM 1521 N N . GLN A 1 199 ? -10.349 26.201 17.418 1.00 87.62 199 GLN A N 1
ATOM 1522 C CA . GLN A 1 199 ? -8.949 25.757 17.414 1.00 87.62 199 GLN A CA 1
ATOM 1523 C C . GLN A 1 199 ? -7.972 26.902 17.703 1.00 87.62 199 GLN A C 1
ATOM 1525 O O . GLN A 1 199 ? -7.070 26.745 18.527 1.00 87.62 199 GLN A O 1
ATOM 1530 N N . ALA A 1 200 ? -8.191 28.079 17.113 1.00 86.56 200 ALA A N 1
ATOM 1531 C CA . ALA A 1 200 ? -7.387 29.268 17.367 1.00 86.56 200 ALA A CA 1
ATOM 1532 C C . ALA A 1 200 ? -7.398 29.653 18.854 1.00 86.56 200 ALA A C 1
ATOM 1534 O O . ALA A 1 200 ? -6.349 29.952 19.423 1.00 86.56 200 ALA A O 1
ATOM 1535 N N . ARG A 1 201 ? -8.563 29.604 19.519 1.00 88.50 201 ARG A N 1
ATOM 1536 C CA . ARG A 1 201 ? -8.674 29.880 20.966 1.00 88.50 201 ARG A CA 1
ATOM 1537 C C . ARG A 1 201 ? -7.890 28.865 21.795 1.00 88.50 201 ARG A C 1
ATOM 1539 O O . ARG A 1 201 ? -7.117 29.276 22.655 1.00 88.50 201 ARG A O 1
ATOM 1546 N N . ILE A 1 202 ? -8.016 27.575 21.478 1.00 89.06 202 ILE A N 1
ATOM 1547 C CA . ILE A 1 202 ? -7.263 26.500 22.141 1.00 89.06 202 ILE A CA 1
ATOM 1548 C C . ILE A 1 202 ? -5.754 26.729 21.997 1.00 89.06 202 ILE A C 1
ATOM 1550 O O . ILE A 1 202 ? -5.025 26.651 22.984 1.00 89.06 202 ILE A O 1
ATOM 1554 N N . LYS A 1 203 ? -5.271 27.063 20.794 1.00 89.00 203 LYS A N 1
ATOM 1555 C CA . LYS A 1 203 ? -3.842 27.311 20.541 1.00 89.00 203 LYS A CA 1
ATOM 1556 C C . LYS A 1 203 ? -3.329 28.574 21.241 1.00 89.00 203 LYS A C 1
ATOM 1558 O O . LYS A 1 203 ? -2.220 28.555 21.768 1.00 89.00 203 LYS A O 1
ATOM 1563 N N . ILE A 1 204 ? -4.134 29.638 21.318 1.00 88.25 204 ILE A N 1
ATOM 1564 C CA . ILE A 1 204 ? -3.812 30.854 22.090 1.00 88.25 204 ILE A CA 1
ATOM 1565 C C . ILE A 1 204 ? -3.703 30.553 23.590 1.00 88.25 204 ILE A C 1
ATOM 1567 O O . ILE A 1 204 ? -2.832 31.095 24.272 1.00 88.25 204 ILE A O 1
ATOM 1571 N N . ASP A 1 205 ? -4.585 29.714 24.131 1.00 89.00 205 ASP A N 1
ATOM 1572 C CA . ASP A 1 205 ? -4.510 29.332 25.540 1.00 89.00 205 ASP A CA 1
ATOM 1573 C C . ASP A 1 205 ? -3.322 28.401 25.803 1.00 89.00 205 ASP A C 1
ATOM 1575 O O . ASP A 1 205 ? -2.576 28.620 26.759 1.00 89.00 205 ASP A O 1
ATOM 1579 N N . ALA A 1 206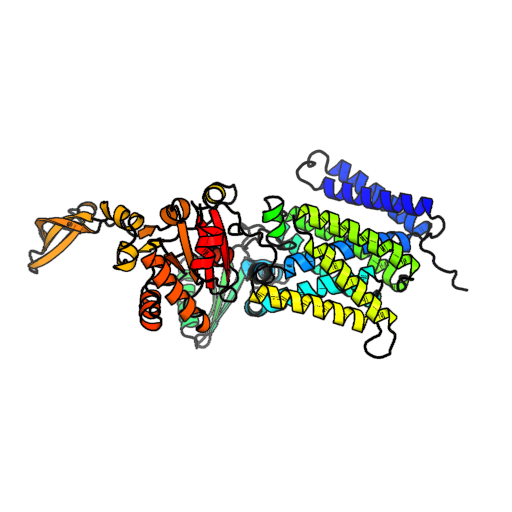 ? -3.064 27.447 24.905 1.00 88.25 206 ALA A N 1
ATOM 1580 C CA . ALA A 1 206 ? -1.906 26.562 24.975 1.00 88.25 206 ALA A CA 1
ATOM 1581 C C . ALA A 1 206 ? -0.570 27.320 24.874 1.00 88.25 206 ALA A C 1
ATOM 1583 O O . ALA A 1 206 ? 0.382 26.955 25.561 1.00 88.25 206 ALA A O 1
ATOM 1584 N N . SER A 1 207 ? -0.482 28.412 24.102 1.00 88.38 207 SER A N 1
ATOM 1585 C CA . SER A 1 207 ? 0.755 29.206 23.991 1.00 88.38 207 SER A CA 1
ATOM 1586 C C . SER A 1 207 ? 1.158 29.912 25.291 1.00 88.38 207 SER A C 1
ATOM 1588 O O . SER A 1 207 ? 2.280 30.396 25.408 1.00 88.38 207 SER A O 1
ATOM 1590 N N . LYS A 1 208 ? 0.259 30.010 26.282 1.00 89.06 208 LYS A N 1
ATOM 1591 C CA . LYS A 1 208 ? 0.583 30.592 27.597 1.00 89.06 208 LYS A CA 1
ATOM 1592 C C . LYS A 1 208 ? 1.452 29.659 28.440 1.00 89.06 208 LYS A C 1
ATOM 1594 O O . LYS A 1 208 ? 2.233 30.136 29.259 1.00 89.06 208 LYS A O 1
ATOM 1599 N N . THR A 1 209 ? 1.305 28.348 28.260 1.00 88.31 209 THR A N 1
ATOM 1600 C CA . THR A 1 209 ? 1.995 27.318 29.050 1.00 88.31 209 THR A CA 1
ATOM 1601 C C . THR A 1 209 ? 3.040 26.562 28.232 1.00 88.31 209 THR A C 1
ATOM 1603 O O . THR A 1 209 ? 4.072 26.171 28.778 1.00 88.31 209 THR A O 1
ATOM 1606 N N . ASN A 1 210 ? 2.816 26.392 26.927 1.00 89.19 210 ASN A N 1
ATOM 1607 C CA . ASN A 1 210 ? 3.696 25.657 26.030 1.00 89.19 210 ASN A CA 1
ATOM 1608 C C . ASN A 1 210 ? 4.617 26.595 25.230 1.00 89.19 210 ASN A C 1
ATOM 1610 O O . ASN A 1 210 ? 4.161 27.359 24.382 1.00 89.19 210 ASN A O 1
ATOM 1614 N N . LYS A 1 211 ? 5.932 26.482 25.460 1.00 86.81 211 LYS A N 1
ATOM 1615 C CA . LYS A 1 211 ? 6.972 27.264 24.764 1.00 86.81 211 LYS A CA 1
ATOM 1616 C C . LYS A 1 211 ? 7.159 26.876 23.295 1.00 86.81 211 LYS A C 1
ATOM 1618 O O . LYS A 1 211 ? 7.791 27.629 22.560 1.00 86.81 211 LYS A O 1
ATOM 1623 N N . ASP A 1 212 ? 6.631 25.728 22.883 1.00 88.69 212 ASP A N 1
ATOM 1624 C CA . ASP A 1 212 ? 6.684 25.266 21.497 1.00 88.69 212 ASP A CA 1
ATOM 1625 C C . ASP A 1 212 ? 5.674 25.993 20.594 1.00 88.69 212 ASP A C 1
ATOM 1627 O O . ASP A 1 212 ? 5.780 25.887 19.377 1.00 88.69 212 ASP A O 1
ATOM 1631 N N . ILE A 1 213 ? 4.713 26.733 21.163 1.00 90.38 213 ILE A N 1
ATOM 1632 C CA . ILE A 1 213 ? 3.667 27.445 20.419 1.00 90.38 213 ILE A CA 1
ATOM 1633 C C . ILE A 1 213 ? 3.896 28.952 20.532 1.00 90.38 213 ILE A C 1
ATOM 1635 O O . ILE A 1 213 ? 3.966 29.513 21.626 1.00 90.38 213 ILE A O 1
ATOM 1639 N N . ARG A 1 214 ? 3.953 29.634 19.390 1.00 90.25 214 ARG A N 1
ATOM 1640 C CA . ARG A 1 214 ? 4.140 31.079 19.287 1.00 90.25 214 ARG A CA 1
ATOM 1641 C C . ARG A 1 214 ? 3.066 31.696 18.400 1.00 90.25 214 ARG A C 1
ATOM 1643 O O . ARG A 1 214 ? 2.975 31.401 17.217 1.00 90.25 214 ARG A O 1
ATOM 1650 N N . ILE A 1 215 ? 2.306 32.639 18.948 1.00 91.19 215 ILE A N 1
ATOM 1651 C CA . ILE A 1 215 ? 1.370 33.446 18.157 1.00 91.19 215 ILE A CA 1
ATOM 1652 C C . ILE A 1 215 ? 2.164 34.504 17.381 1.00 91.19 215 ILE A C 1
ATOM 1654 O O . ILE A 1 215 ? 2.882 35.307 17.982 1.00 91.19 215 ILE A O 1
ATOM 1658 N N . ILE A 1 216 ? 2.057 34.491 16.053 1.00 90.06 216 ILE A N 1
ATOM 1659 C CA . ILE A 1 216 ? 2.762 35.422 15.161 1.00 90.06 216 ILE A CA 1
ATOM 1660 C C . ILE A 1 216 ? 1.923 36.668 14.916 1.00 90.06 216 ILE A C 1
ATOM 1662 O O . ILE A 1 216 ? 2.423 37.787 15.035 1.00 90.06 216 ILE A O 1
ATOM 1666 N N . SER A 1 217 ? 0.641 36.484 14.613 1.00 89.94 217 SER A N 1
ATOM 1667 C CA . SER A 1 217 ? -0.301 37.581 14.438 1.00 89.94 217 SER A CA 1
ATOM 1668 C C . SER A 1 217 ? -1.691 37.184 14.923 1.00 89.94 217 SER A C 1
ATOM 1670 O O . SER A 1 217 ? -2.078 36.015 14.926 1.00 89.94 217 SER A O 1
ATOM 1672 N N . LYS A 1 218 ? -2.439 38.190 15.370 1.00 89.56 218 LYS A N 1
ATOM 1673 C CA . LYS A 1 218 ? -3.841 38.074 15.755 1.00 89.56 218 LYS A CA 1
ATOM 1674 C C . LYS A 1 218 ? -4.543 39.352 15.326 1.00 89.56 218 LYS A C 1
ATOM 1676 O O . LYS A 1 218 ? -4.227 40.422 15.844 1.00 89.56 218 LYS A O 1
ATOM 1681 N N . ASN A 1 219 ? -5.471 39.245 14.388 1.00 88.88 219 ASN A N 1
ATOM 1682 C CA . ASN A 1 219 ? -6.330 40.350 13.974 1.00 88.88 219 ASN A CA 1
ATOM 1683 C C . ASN A 1 219 ? -7.808 39.925 14.108 1.00 88.88 219 ASN A C 1
ATOM 1685 O O . ASN A 1 219 ? -8.115 38.909 14.733 1.00 88.88 219 ASN A O 1
ATOM 1689 N N . THR A 1 220 ? -8.743 40.743 13.625 1.00 83.94 220 THR A N 1
ATOM 1690 C CA . THR A 1 220 ? -10.184 40.452 13.720 1.00 83.94 220 THR A CA 1
ATOM 1691 C C . THR A 1 220 ? -10.657 39.376 12.741 1.00 83.94 220 THR A C 1
ATOM 1693 O O . THR A 1 220 ? -11.776 38.897 12.892 1.00 83.94 220 THR A O 1
ATOM 1696 N N . GLN A 1 221 ? -9.838 39.004 11.754 1.00 87.62 221 GLN A N 1
ATOM 1697 C CA . GLN A 1 221 ? -10.192 38.064 10.688 1.00 87.62 221 GLN A CA 1
ATOM 1698 C C . GLN A 1 221 ? -9.486 36.711 10.833 1.00 87.62 221 GLN A C 1
ATOM 1700 O O . GLN A 1 221 ? -10.086 35.686 10.535 1.00 87.62 221 GLN A O 1
ATOM 1705 N N . GLU A 1 222 ? -8.251 36.692 11.325 1.00 90.81 222 GLU A N 1
ATOM 1706 C CA . GLU A 1 222 ? -7.383 35.518 11.365 1.00 90.81 222 GLU A CA 1
ATOM 1707 C C . GLU A 1 222 ? -6.409 35.536 12.557 1.00 90.81 222 GLU A C 1
ATOM 1709 O O . GLU A 1 222 ? -6.091 36.574 13.159 1.00 90.81 222 GLU A O 1
ATOM 1714 N N . VAL A 1 223 ? -5.905 34.346 12.882 1.00 91.06 223 VAL A N 1
ATOM 1715 C CA . VAL A 1 223 ? -4.828 34.114 13.848 1.00 91.06 223 VAL A CA 1
ATOM 1716 C C . VAL A 1 223 ? -3.765 33.243 13.192 1.00 91.06 223 VAL A C 1
ATOM 1718 O O . VAL A 1 223 ? -4.074 32.152 12.722 1.00 91.06 223 VAL A O 1
ATOM 1721 N N . VAL A 1 224 ? -2.512 33.698 13.205 1.00 91.50 224 VAL A N 1
ATOM 1722 C CA . VAL A 1 224 ? -1.367 32.944 12.676 1.00 91.50 224 VAL A CA 1
ATOM 1723 C C . VAL A 1 224 ? -0.533 32.412 13.834 1.00 91.50 224 VAL A C 1
ATOM 1725 O O . VAL A 1 224 ? -0.106 33.175 14.711 1.00 91.50 224 VAL A O 1
ATOM 1728 N N . VAL A 1 225 ? -0.288 31.105 13.830 1.00 91.75 225 VAL A N 1
ATOM 1729 C CA . VAL A 1 225 ? 0.381 30.373 14.909 1.00 91.75 225 VAL A CA 1
ATOM 1730 C C . VAL A 1 225 ? 1.561 29.591 14.348 1.00 91.75 225 VAL A C 1
ATOM 1732 O O . VAL A 1 225 ? 1.393 28.819 13.414 1.00 91.75 225 VAL A O 1
ATOM 1735 N N . ASP A 1 226 ? 2.732 29.761 14.960 1.00 91.81 226 ASP A N 1
ATOM 1736 C CA . ASP A 1 226 ? 3.889 28.891 14.762 1.00 91.81 226 ASP A CA 1
ATOM 1737 C C . ASP A 1 226 ? 3.913 27.829 15.873 1.00 91.81 226 ASP A C 1
ATOM 1739 O O . ASP A 1 226 ? 3.829 28.163 17.055 1.00 91.81 226 ASP A O 1
ATOM 1743 N N . GLU A 1 227 ? 4.058 26.557 15.519 1.00 91.56 227 GLU A N 1
ATOM 1744 C CA . GLU A 1 227 ? 4.170 25.436 16.454 1.00 91.56 227 GLU A CA 1
ATOM 1745 C C . GLU A 1 227 ? 5.386 24.570 16.112 1.00 91.56 227 GLU A C 1
ATOM 1747 O O . GLU A 1 227 ? 5.594 24.190 14.961 1.00 91.56 227 GLU A O 1
ATOM 1752 N N . LEU A 1 228 ? 6.205 24.237 17.111 1.00 90.75 228 LEU A N 1
ATOM 1753 C CA . LEU A 1 228 ? 7.289 23.273 16.949 1.00 90.75 228 LEU A CA 1
ATOM 1754 C C . LEU A 1 228 ? 6.729 21.849 17.012 1.00 90.75 228 LEU A C 1
ATOM 1756 O O . LEU A 1 228 ? 6.412 21.345 18.092 1.00 90.75 228 LEU A O 1
ATOM 1760 N N . ARG A 1 229 ? 6.643 21.188 15.856 1.00 89.44 229 ARG A N 1
ATOM 1761 C CA . ARG A 1 229 ? 6.128 19.819 15.719 1.00 89.44 229 ARG A CA 1
ATOM 1762 C C . ARG A 1 229 ? 7.248 18.821 15.456 1.00 89.44 229 ARG A C 1
ATOM 1764 O O . ARG A 1 229 ? 8.313 19.175 14.953 1.00 89.44 229 ARG A O 1
ATOM 1771 N N . SER A 1 230 ? 7.002 17.565 15.817 1.00 89.25 230 SER A N 1
ATOM 1772 C CA . SER A 1 230 ? 7.910 16.459 15.499 1.00 89.25 230 SER A CA 1
ATOM 1773 C C . SER A 1 230 ? 7.551 15.867 14.129 1.00 89.25 230 SER A C 1
ATOM 1775 O O . SER A 1 230 ? 6.362 15.752 13.829 1.00 89.25 230 SER A O 1
ATOM 1777 N N . PRO A 1 231 ? 8.538 15.487 13.300 1.00 90.50 231 PRO A N 1
ATOM 1778 C CA . PRO A 1 231 ? 8.315 14.825 12.027 1.00 90.50 231 PRO A CA 1
ATOM 1779 C C . PRO A 1 231 ? 7.581 13.500 12.192 1.00 90.50 231 PRO A C 1
ATOM 1781 O O . PRO A 1 231 ? 7.860 12.711 13.097 1.00 90.50 231 PRO A O 1
ATOM 1784 N N . GLN A 1 232 ? 6.693 13.228 11.250 1.00 89.31 232 GLN A N 1
ATOM 1785 C CA . GLN A 1 232 ? 6.022 11.958 11.083 1.00 89.31 232 GLN A CA 1
ATOM 1786 C C . GLN A 1 232 ? 6.808 11.107 10.086 1.00 89.31 232 GLN A C 1
ATOM 1788 O O . GLN A 1 232 ? 6.697 11.251 8.868 1.00 89.31 232 GLN A O 1
ATOM 1793 N N . CYS A 1 233 ? 7.636 10.209 10.617 1.00 87.81 233 CYS A N 1
ATOM 1794 C CA . CYS A 1 233 ? 8.441 9.327 9.787 1.00 87.81 233 CYS A CA 1
ATOM 1795 C C . CYS A 1 233 ? 7.593 8.210 9.172 1.00 87.81 233 CYS A C 1
ATOM 1797 O O . CYS A 1 233 ? 7.035 7.370 9.877 1.00 87.81 233 CYS A O 1
ATOM 1799 N N . VAL A 1 234 ? 7.544 8.178 7.841 1.00 85.00 234 VAL A N 1
ATOM 1800 C CA . VAL A 1 234 ? 6.876 7.120 7.078 1.00 85.00 234 VAL A CA 1
ATOM 1801 C C . VAL A 1 234 ? 7.711 5.834 7.141 1.00 85.00 234 VAL A C 1
ATOM 1803 O O . VAL A 1 234 ? 8.918 5.851 6.910 1.00 85.00 234 VAL A O 1
ATOM 1806 N N . ALA A 1 235 ? 7.083 4.702 7.462 1.00 76.44 235 ALA A N 1
ATOM 1807 C CA . ALA A 1 235 ? 7.800 3.445 7.701 1.00 76.44 235 ALA A CA 1
ATOM 1808 C C . ALA A 1 235 ? 8.239 2.714 6.415 1.00 76.44 235 ALA A C 1
ATOM 1810 O O . ALA A 1 235 ? 9.247 2.007 6.420 1.00 76.44 235 ALA A O 1
ATOM 1811 N N . ASP A 1 236 ? 7.498 2.866 5.311 1.00 77.56 236 ASP A N 1
ATOM 1812 C CA . ASP A 1 236 ? 7.834 2.277 4.013 1.00 77.56 236 ASP A CA 1
ATOM 1813 C C . ASP A 1 236 ? 7.392 3.168 2.836 1.00 77.56 236 ASP A C 1
ATOM 1815 O O . ASP A 1 236 ? 6.432 3.924 2.921 1.00 77.56 236 ASP A O 1
ATOM 1819 N N . CYS A 1 237 ? 8.107 3.084 1.708 1.00 69.56 237 CYS A N 1
ATOM 1820 C CA . CYS A 1 237 ? 7.848 3.926 0.529 1.00 69.56 237 CYS A CA 1
ATOM 1821 C C . CYS A 1 237 ? 6.700 3.403 -0.365 1.00 69.56 237 CYS A C 1
ATOM 1823 O O . CYS A 1 237 ? 6.501 3.866 -1.487 1.00 69.56 237 CYS A O 1
ATOM 1825 N N . GLY A 1 238 ? 5.970 2.368 0.067 1.00 72.12 238 GLY A N 1
ATOM 1826 C CA . GLY A 1 238 ? 4.807 1.839 -0.659 1.00 72.12 238 GLY A CA 1
ATOM 1827 C C . GLY A 1 238 ? 5.072 1.255 -2.059 1.00 72.12 238 GLY A C 1
ATOM 1828 O O . GLY A 1 238 ? 4.127 0.905 -2.760 1.00 72.12 238 GLY A O 1
ATOM 1829 N N . CYS A 1 239 ? 6.330 1.100 -2.495 1.00 65.75 239 CYS A N 1
ATOM 1830 C CA . CYS A 1 239 ? 6.670 0.727 -3.879 1.00 65.75 239 CYS A CA 1
ATOM 1831 C C . CYS A 1 239 ? 6.057 -0.601 -4.365 1.00 65.75 239 CYS A C 1
ATOM 1833 O O . CYS A 1 239 ? 5.776 -0.730 -5.553 1.00 65.75 239 CYS A O 1
ATOM 1835 N N . PHE A 1 240 ? 5.831 -1.554 -3.458 1.00 78.31 240 PHE A N 1
ATOM 1836 C CA . PHE A 1 240 ? 5.147 -2.826 -3.724 1.00 78.31 240 PHE A CA 1
ATOM 1837 C C . PHE A 1 240 ? 3.895 -3.013 -2.851 1.00 78.31 240 PHE A C 1
ATOM 1839 O O . PHE A 1 240 ? 3.369 -4.121 -2.764 1.00 78.31 240 PHE A O 1
ATOM 1846 N N . GLY A 1 241 ? 3.441 -1.948 -2.179 1.00 77.06 241 GLY A N 1
ATOM 1847 C CA . GLY A 1 241 ? 2.371 -2.006 -1.183 1.00 77.06 241 GLY A CA 1
ATOM 1848 C C . GLY A 1 241 ? 2.543 -3.172 -0.203 1.00 77.06 241 GLY A C 1
ATOM 1849 O O . GLY A 1 241 ? 3.656 -3.510 0.207 1.00 77.06 241 GLY A O 1
ATOM 1850 N N . ASP A 1 242 ? 1.436 -3.844 0.102 1.00 80.69 242 ASP A N 1
ATOM 1851 C CA . ASP A 1 242 ? 1.425 -5.008 0.990 1.00 80.69 242 ASP A CA 1
ATOM 1852 C C . ASP A 1 242 ? 1.948 -6.298 0.332 1.00 80.69 242 ASP A C 1
ATOM 1854 O O . ASP A 1 242 ? 2.093 -7.308 1.018 1.00 80.69 242 ASP A O 1
ATOM 1858 N N . ALA A 1 243 ? 2.287 -6.306 -0.964 1.00 86.62 243 ALA A N 1
ATOM 1859 C CA . ALA A 1 243 ? 2.701 -7.532 -1.655 1.00 86.62 243 ALA A CA 1
ATOM 1860 C C . ALA A 1 243 ? 3.992 -8.134 -1.090 1.00 86.62 243 ALA A C 1
ATOM 1862 O O . ALA A 1 243 ? 4.099 -9.353 -0.946 1.00 86.62 243 ALA A O 1
ATOM 1863 N N . LEU A 1 244 ? 4.957 -7.291 -0.710 1.00 85.44 244 LEU A N 1
ATOM 1864 C CA . LEU A 1 244 ? 6.176 -7.761 -0.051 1.00 85.44 244 LEU A CA 1
ATOM 1865 C C . LEU A 1 244 ? 5.899 -8.293 1.359 1.00 85.44 244 LEU A C 1
ATOM 1867 O O . LEU A 1 244 ? 6.374 -9.379 1.692 1.00 85.44 244 LEU A O 1
ATOM 1871 N N . LYS A 1 245 ? 5.066 -7.598 2.148 1.00 83.62 245 LYS A N 1
ATOM 1872 C CA . LYS A 1 245 ? 4.643 -8.074 3.477 1.00 83.62 245 LYS A CA 1
ATOM 1873 C C . LYS A 1 245 ? 3.934 -9.424 3.378 1.00 83.62 245 LYS A C 1
ATOM 1875 O O . LYS A 1 245 ? 4.232 -10.334 4.144 1.00 83.62 245 LYS A O 1
ATOM 1880 N N . GLY A 1 246 ? 3.030 -9.570 2.412 1.00 77.25 246 GLY A N 1
ATOM 1881 C CA . GLY A 1 246 ? 2.242 -10.781 2.214 1.00 77.25 246 GLY A CA 1
ATOM 1882 C C . GLY A 1 246 ? 3.041 -11.974 1.688 1.00 77.25 246 GLY A C 1
ATOM 1883 O O . GLY A 1 246 ? 2.697 -13.105 2.022 1.00 77.25 246 GLY A O 1
ATOM 1884 N N . SER A 1 247 ? 4.102 -11.740 0.907 1.00 85.19 247 SER A N 1
ATOM 1885 C CA . SER A 1 247 ? 4.847 -12.820 0.231 1.00 85.19 247 SER A CA 1
ATOM 1886 C C . SER A 1 247 ? 6.169 -13.175 0.915 1.00 85.19 247 SER A C 1
ATOM 1888 O O . SER A 1 247 ? 6.525 -14.344 1.006 1.00 85.19 247 SER A O 1
ATOM 1890 N N . VAL A 1 248 ? 6.893 -12.171 1.419 1.00 84.19 248 VAL A N 1
ATOM 1891 C CA . VAL A 1 248 ? 8.221 -12.323 2.045 1.00 84.19 248 VAL A CA 1
ATOM 1892 C C . VAL A 1 248 ? 8.156 -12.106 3.565 1.00 84.19 248 VAL A C 1
ATOM 1894 O O . VAL A 1 248 ? 9.120 -12.376 4.275 1.00 84.19 248 VAL A O 1
ATOM 1897 N N . GLY A 1 249 ? 7.017 -11.646 4.093 1.00 81.31 249 GLY A N 1
ATOM 1898 C CA . GLY A 1 249 ? 6.790 -11.452 5.530 1.00 81.31 249 GLY A CA 1
ATOM 1899 C C . GLY A 1 249 ? 7.186 -10.073 6.064 1.00 81.31 249 GLY A C 1
ATOM 1900 O O . GLY A 1 249 ? 6.945 -9.794 7.234 1.00 81.31 249 GLY A O 1
ATOM 1901 N N . ARG A 1 250 ? 7.764 -9.191 5.235 1.00 83.38 250 ARG A N 1
ATOM 1902 C CA . ARG A 1 250 ? 8.163 -7.825 5.620 1.00 83.38 250 ARG A CA 1
ATOM 1903 C C . ARG A 1 250 ? 8.142 -6.849 4.440 1.00 83.38 250 ARG A C 1
ATOM 1905 O O . ARG A 1 250 ? 8.254 -7.267 3.290 1.00 83.38 250 ARG A O 1
ATOM 1912 N N . SER A 1 251 ? 8.056 -5.550 4.729 1.00 84.31 251 SER A N 1
ATOM 1913 C CA . SER A 1 251 ? 8.337 -4.481 3.755 1.00 84.31 251 SER A CA 1
ATOM 1914 C C . SER A 1 251 ? 9.841 -4.312 3.520 1.00 84.31 251 SER A C 1
ATOM 1916 O O . SER A 1 251 ? 10.665 -4.792 4.306 1.00 84.31 251 SER A O 1
ATOM 1918 N N . LEU A 1 252 ? 10.196 -3.583 2.454 1.00 85.19 252 LEU A N 1
ATOM 1919 C CA . LEU A 1 252 ? 11.532 -2.995 2.343 1.00 85.19 252 LEU A CA 1
ATOM 1920 C C . LEU A 1 252 ? 11.703 -1.934 3.426 1.00 85.19 252 LEU A C 1
ATOM 1922 O O . LEU A 1 252 ? 10.823 -1.090 3.604 1.00 85.19 252 LEU A O 1
ATOM 1926 N N . THR A 1 253 ? 12.849 -1.937 4.097 1.00 87.50 253 THR A N 1
ATOM 1927 C CA . THR A 1 253 ? 13.209 -0.847 5.007 1.00 87.50 253 THR A CA 1
ATOM 1928 C C . THR A 1 253 ? 13.403 0.463 4.222 1.00 87.50 253 THR A C 1
ATOM 1930 O O . THR A 1 253 ? 13.619 0.432 2.999 1.00 87.50 253 THR A O 1
ATOM 1933 N N . PRO A 1 254 ? 13.360 1.637 4.882 1.00 89.38 254 PRO A N 1
ATOM 1934 C CA . PRO A 1 254 ? 13.639 2.912 4.220 1.00 89.38 254 PRO A CA 1
ATOM 1935 C C . PRO A 1 254 ? 14.983 2.927 3.472 1.00 89.38 254 PRO A C 1
ATOM 1937 O O . PRO A 1 254 ? 15.054 3.363 2.321 1.00 89.38 254 PRO A O 1
ATOM 1940 N N . HIS A 1 255 ? 16.037 2.362 4.072 1.00 88.38 255 HIS A N 1
ATOM 1941 C CA . HIS A 1 255 ? 17.354 2.258 3.438 1.00 88.38 255 HIS A CA 1
ATOM 1942 C C . HIS A 1 255 ? 17.385 1.276 2.257 1.00 88.38 255 HIS A C 1
ATOM 1944 O O . HIS A 1 255 ? 17.982 1.594 1.227 1.00 88.38 255 HIS A O 1
ATOM 1950 N N . GLU A 1 256 ? 16.733 0.113 2.358 1.00 89.81 256 GLU A N 1
ATOM 1951 C CA . GLU A 1 256 ? 16.611 -0.824 1.229 1.00 89.81 256 GLU A CA 1
ATOM 1952 C C . GLU A 1 256 ? 15.862 -0.182 0.050 1.00 89.81 256 GLU A C 1
ATOM 1954 O O . GLU A 1 256 ? 16.260 -0.334 -1.108 1.00 89.81 256 GLU A O 1
ATOM 1959 N N . SER A 1 257 ? 14.807 0.586 0.342 1.00 90.25 257 SER A N 1
ATOM 1960 C CA . SER A 1 257 ? 14.024 1.314 -0.663 1.00 90.25 257 SER A CA 1
ATOM 1961 C C . SER A 1 257 ? 14.859 2.378 -1.379 1.00 90.25 257 SER A C 1
ATOM 1963 O O . SER A 1 257 ? 14.820 2.448 -2.609 1.00 90.25 257 SER A O 1
ATOM 1965 N N . LEU A 1 258 ? 15.664 3.145 -0.633 1.00 92.75 258 LEU A N 1
ATOM 1966 C CA . LEU A 1 258 ? 16.601 4.124 -1.191 1.00 92.75 258 LEU A CA 1
ATOM 1967 C C . LEU A 1 258 ? 17.621 3.468 -2.127 1.00 92.75 258 LEU A C 1
ATOM 1969 O O . LEU A 1 258 ? 17.820 3.931 -3.248 1.00 92.75 258 LEU A O 1
ATOM 1973 N N . TRP A 1 259 ? 18.250 2.366 -1.710 1.00 91.44 259 TRP A N 1
ATOM 1974 C CA . TRP A 1 259 ? 19.227 1.670 -2.554 1.00 91.44 259 TRP A CA 1
ATOM 1975 C C . TRP A 1 259 ? 18.611 1.089 -3.819 1.00 91.44 259 TRP A C 1
ATOM 1977 O O . TRP A 1 259 ? 19.207 1.189 -4.893 1.00 91.44 259 TRP A O 1
ATOM 1987 N N . LYS A 1 260 ? 17.400 0.541 -3.718 1.00 92.25 260 LYS A N 1
ATOM 1988 C CA . LYS A 1 260 ? 16.626 0.100 -4.878 1.00 92.25 260 LYS A CA 1
ATOM 1989 C C . LYS A 1 260 ? 16.405 1.261 -5.861 1.00 92.25 260 LYS A C 1
ATOM 1991 O O . LYS A 1 260 ? 16.656 1.083 -7.052 1.00 92.25 260 LYS A O 1
ATOM 1996 N N . ASP A 1 261 ? 16.017 2.450 -5.397 1.00 94.56 261 ASP A N 1
ATOM 1997 C CA . ASP A 1 261 ? 15.829 3.610 -6.284 1.00 94.56 261 ASP A CA 1
ATOM 1998 C C . ASP A 1 261 ? 17.145 4.164 -6.850 1.00 94.56 261 ASP A C 1
ATOM 2000 O O . ASP A 1 261 ? 17.185 4.517 -8.027 1.00 94.56 261 ASP A O 1
ATOM 2004 N N . LEU A 1 262 ? 18.248 4.146 -6.094 1.00 95.81 262 LEU A N 1
ATOM 2005 C CA . LEU A 1 262 ? 19.577 4.527 -6.596 1.00 95.81 262 LEU A CA 1
ATOM 2006 C C . LEU A 1 262 ? 20.084 3.581 -7.696 1.00 95.81 262 LEU A C 1
ATOM 2008 O O . LEU A 1 262 ? 20.622 4.038 -8.708 1.00 95.81 262 LEU A O 1
ATOM 2012 N N . ILE A 1 263 ? 19.882 2.268 -7.538 1.00 95.94 263 ILE A N 1
ATOM 2013 C CA . ILE A 1 263 ? 20.186 1.264 -8.572 1.00 95.94 263 ILE A CA 1
ATOM 2014 C C . ILE A 1 263 ? 19.373 1.554 -9.837 1.00 95.94 263 ILE A C 1
ATOM 2016 O O . ILE A 1 263 ? 19.914 1.560 -10.946 1.00 95.94 263 ILE A O 1
ATOM 2020 N N . LEU A 1 264 ? 18.077 1.831 -9.690 1.00 96.50 264 LEU A N 1
ATOM 2021 C CA . LEU A 1 264 ? 17.215 2.154 -10.823 1.00 96.50 264 LEU A CA 1
ATOM 2022 C C . LEU A 1 264 ? 17.595 3.478 -11.478 1.00 96.50 264 LEU A C 1
ATOM 2024 O O . LEU A 1 264 ? 17.643 3.544 -12.705 1.00 96.50 264 LEU A O 1
ATOM 2028 N N . LEU A 1 265 ? 17.941 4.500 -10.699 1.00 97.56 265 LEU A N 1
ATOM 2029 C CA . LEU A 1 265 ? 18.423 5.780 -11.204 1.00 97.56 265 LEU A CA 1
ATOM 2030 C C . LEU A 1 265 ? 19.721 5.607 -12.006 1.00 97.56 265 LEU A C 1
ATOM 2032 O O . LEU A 1 265 ? 19.869 6.208 -13.074 1.00 97.56 265 LEU A O 1
ATOM 2036 N N . TYR A 1 266 ? 20.631 4.736 -11.560 1.00 97.44 266 TYR A N 1
ATOM 2037 C CA . TYR A 1 266 ? 21.836 4.380 -12.311 1.00 97.44 266 TYR A CA 1
ATOM 2038 C C . TYR A 1 266 ? 21.505 3.730 -13.666 1.00 97.44 266 TYR A C 1
ATOM 2040 O O . TYR A 1 266 ? 22.016 4.150 -14.710 1.00 97.44 266 TYR A O 1
ATOM 2048 N N . 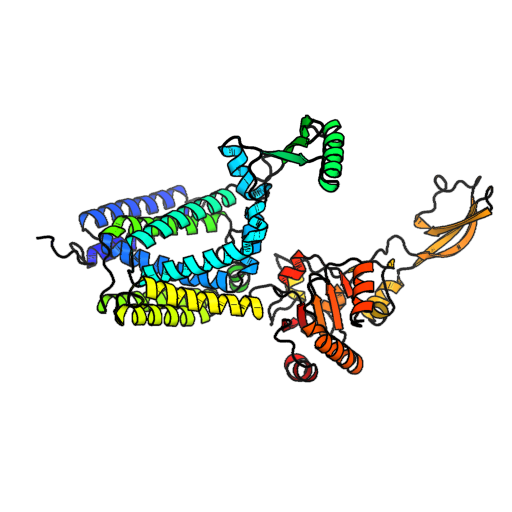LEU A 1 267 ? 20.607 2.740 -13.683 1.00 97.62 267 LEU A N 1
ATOM 2049 C CA . LEU A 1 267 ? 20.183 2.071 -14.918 1.00 97.62 267 LEU A CA 1
ATOM 2050 C C . LEU A 1 267 ? 19.439 3.029 -15.865 1.00 97.62 267 LEU A C 1
ATOM 2052 O O . LEU A 1 267 ? 19.705 3.052 -17.069 1.00 97.62 267 LEU A O 1
ATOM 2056 N N . VAL A 1 268 ? 18.556 3.875 -15.332 1.00 97.75 268 VAL A N 1
ATOM 2057 C CA . VAL A 1 268 ? 17.838 4.908 -16.093 1.00 97.75 268 VAL A CA 1
ATOM 2058 C C . VAL A 1 268 ? 18.796 5.965 -16.642 1.00 97.75 268 VAL A C 1
ATOM 2060 O O . VAL A 1 268 ? 18.606 6.423 -17.769 1.00 97.75 268 VAL A O 1
ATOM 2063 N N . SER A 1 269 ? 19.885 6.283 -15.940 1.00 97.06 269 SER A N 1
ATOM 2064 C CA . SER A 1 269 ? 20.927 7.192 -16.436 1.00 97.06 269 SER A CA 1
ATOM 2065 C C . SER A 1 269 ? 21.616 6.665 -17.693 1.00 97.06 269 SER A C 1
ATOM 2067 O O . SER A 1 269 ? 21.839 7.427 -18.636 1.00 97.06 269 SER A O 1
ATOM 2069 N N . TRP A 1 270 ? 21.872 5.356 -17.779 1.00 96.94 270 TRP A N 1
ATOM 2070 C CA . TRP A 1 270 ? 22.377 4.737 -19.009 1.00 96.94 270 TRP A CA 1
ATOM 2071 C C . TRP A 1 270 ? 21.390 4.843 -20.174 1.00 96.94 270 TRP A C 1
ATOM 2073 O O . TRP A 1 270 ? 21.788 5.170 -21.297 1.00 96.94 270 TRP A O 1
ATOM 2083 N N . ILE A 1 271 ? 20.101 4.617 -19.909 1.00 96.69 271 ILE A N 1
ATOM 2084 C CA . ILE A 1 271 ? 19.027 4.751 -20.904 1.00 96.69 271 ILE A CA 1
ATOM 2085 C C . ILE A 1 271 ? 18.944 6.200 -21.393 1.00 96.69 271 ILE A C 1
ATOM 2087 O O . ILE A 1 271 ? 18.941 6.454 -22.599 1.00 96.69 271 ILE A O 1
ATOM 2091 N N . PHE A 1 272 ? 18.937 7.158 -20.468 1.00 96.94 272 PHE A N 1
ATOM 2092 C CA . PHE A 1 272 ? 18.865 8.585 -20.759 1.00 96.94 272 PHE A CA 1
ATOM 2093 C C . PHE A 1 272 ? 20.085 9.078 -21.543 1.00 96.94 272 PHE A C 1
ATOM 2095 O O . PHE A 1 272 ? 19.946 9.810 -22.526 1.00 96.94 272 PHE A O 1
ATOM 2102 N N . ALA A 1 273 ? 21.288 8.624 -21.184 1.00 94.94 273 ALA A N 1
ATOM 2103 C CA . ALA A 1 273 ? 22.515 8.948 -21.904 1.00 94.94 273 ALA A CA 1
ATOM 2104 C C . ALA A 1 273 ? 22.528 8.372 -23.333 1.00 94.94 273 ALA A C 1
ATOM 2106 O O . ALA A 1 273 ? 23.184 8.927 -24.218 1.00 94.94 273 ALA A O 1
ATOM 2107 N N . ALA A 1 274 ? 21.812 7.270 -23.573 1.00 93.31 274 ALA A N 1
ATOM 2108 C CA . ALA A 1 274 ? 21.662 6.641 -24.883 1.00 93.31 274 ALA A CA 1
ATOM 2109 C C . ALA A 1 274 ? 20.390 7.077 -25.642 1.00 93.31 274 ALA A C 1
ATOM 2111 O O . ALA A 1 274 ? 20.217 6.678 -26.792 1.00 93.31 274 ALA A O 1
ATOM 2112 N N . GLN A 1 275 ? 19.532 7.935 -25.074 1.00 92.75 275 GLN A N 1
ATOM 2113 C CA . GLN A 1 275 ? 18.182 8.233 -25.590 1.00 92.75 275 GLN A CA 1
ATOM 2114 C C . GLN A 1 275 ? 18.124 8.707 -27.053 1.00 92.75 275 GLN A C 1
ATOM 2116 O O . GLN A 1 275 ? 17.126 8.488 -27.733 1.00 92.75 275 GLN A O 1
ATOM 2121 N N . ARG A 1 276 ? 19.180 9.375 -27.545 1.00 89.50 276 ARG A N 1
ATOM 2122 C CA . ARG A 1 276 ? 19.270 9.879 -28.932 1.00 89.50 276 ARG A CA 1
ATOM 2123 C C . ARG A 1 276 ? 19.795 8.837 -29.925 1.00 89.50 276 ARG A C 1
ATOM 2125 O O . ARG A 1 276 ? 19.834 9.107 -31.117 1.00 89.50 276 ARG A O 1
ATOM 2132 N N . ILE A 1 277 ? 20.275 7.702 -29.423 1.00 87.44 277 ILE A N 1
ATOM 2133 C CA . ILE A 1 277 ? 20.886 6.612 -30.195 1.00 87.44 277 ILE A CA 1
ATOM 2134 C C . ILE A 1 277 ? 19.954 5.395 -30.242 1.00 87.44 277 ILE A C 1
ATOM 2136 O O . ILE A 1 277 ? 20.066 4.580 -31.149 1.00 87.44 277 ILE A O 1
ATOM 2140 N N . ILE A 1 278 ? 19.052 5.253 -29.266 1.00 86.75 278 ILE A N 1
ATOM 2141 C CA . ILE A 1 278 ? 18.096 4.146 -29.219 1.00 86.75 278 ILE A CA 1
ATOM 2142 C C . ILE A 1 278 ? 17.015 4.376 -30.279 1.00 86.75 278 ILE A C 1
ATOM 2144 O O . ILE A 1 278 ? 16.185 5.277 -30.156 1.00 86.75 278 ILE A O 1
ATOM 2148 N N . GLU A 1 279 ? 17.030 3.533 -31.303 1.00 85.31 279 GLU A N 1
ATOM 2149 C CA . GLU A 1 279 ? 15.988 3.450 -32.324 1.00 85.31 279 GLU A CA 1
ATOM 2150 C C . GLU A 1 279 ? 14.872 2.478 -31.888 1.00 85.31 279 GLU A C 1
ATOM 2152 O O . GLU A 1 279 ? 15.114 1.611 -31.037 1.00 85.31 279 GLU A O 1
ATOM 2157 N N . PRO A 1 280 ? 13.651 2.597 -32.447 1.00 85.69 280 PRO A N 1
ATOM 2158 C CA . PRO A 1 280 ? 12.591 1.615 -32.235 1.00 85.69 280 PRO A CA 1
ATOM 2159 C C . PRO A 1 280 ? 13.056 0.195 -32.563 1.00 85.69 280 PRO A C 1
ATOM 2161 O O . PRO A 1 280 ? 13.772 -0.028 -33.541 1.00 85.69 280 PRO A O 1
ATOM 2164 N N . ASN A 1 281 ? 12.642 -0.779 -31.751 1.00 89.62 281 ASN A N 1
ATOM 2165 C CA . ASN A 1 281 ? 13.132 -2.144 -31.892 1.00 89.62 281 ASN A CA 1
ATOM 2166 C C . ASN A 1 281 ? 12.715 -2.763 -33.236 1.00 89.62 281 ASN A C 1
ATOM 2168 O O . ASN A 1 281 ? 11.536 -2.785 -33.601 1.00 89.62 281 ASN A O 1
ATOM 2172 N N . SER A 1 282 ? 13.669 -3.403 -33.907 1.00 88.88 282 SER A N 1
ATOM 2173 C CA . SER A 1 282 ? 13.382 -4.311 -35.018 1.00 88.88 282 SER A CA 1
ATOM 2174 C C . SER A 1 282 ? 12.614 -5.558 -34.554 1.00 88.88 282 SER A C 1
ATOM 2176 O O . SER A 1 282 ? 12.605 -5.920 -33.374 1.00 88.88 282 SER A O 1
ATOM 2178 N N . ILE A 1 283 ? 12.002 -6.282 -35.496 1.00 86.88 283 ILE A N 1
ATOM 2179 C CA . ILE A 1 283 ? 11.301 -7.546 -35.205 1.00 86.88 283 ILE A CA 1
ATOM 2180 C C . ILE A 1 283 ? 12.235 -8.547 -34.507 1.00 86.88 283 ILE A C 1
ATOM 2182 O O . ILE A 1 283 ? 11.836 -9.157 -33.519 1.00 86.88 283 ILE A O 1
ATOM 2186 N N . ARG A 1 284 ? 13.490 -8.666 -34.962 1.00 87.31 284 ARG A N 1
ATOM 2187 C CA . ARG A 1 284 ? 14.485 -9.571 -34.363 1.00 87.31 284 ARG A CA 1
ATOM 2188 C C . ARG A 1 284 ? 14.858 -9.171 -32.935 1.00 87.31 284 ARG A C 1
ATOM 2190 O O . ARG A 1 284 ? 14.963 -10.039 -32.082 1.00 87.31 284 ARG A O 1
ATOM 2197 N N . GLN A 1 285 ? 15.015 -7.874 -32.664 1.00 88.94 285 GLN A N 1
ATOM 2198 C CA . GLN A 1 285 ? 15.284 -7.383 -31.305 1.00 88.94 285 GLN A CA 1
ATOM 2199 C C . GLN A 1 285 ? 14.097 -7.610 -30.366 1.00 88.94 285 GLN A C 1
ATOM 2201 O O . GLN A 1 285 ? 14.291 -7.942 -29.205 1.00 88.94 285 GLN A O 1
ATOM 2206 N N . ASN A 1 286 ? 12.863 -7.477 -30.853 1.00 92.19 286 ASN A N 1
ATOM 2207 C CA . ASN A 1 286 ? 11.684 -7.793 -30.045 1.00 92.19 286 ASN A CA 1
ATOM 2208 C C . ASN A 1 286 ? 11.625 -9.285 -29.675 1.00 92.19 286 ASN A C 1
ATOM 2210 O O . ASN A 1 286 ? 11.277 -9.615 -28.546 1.00 92.19 286 ASN A O 1
ATOM 2214 N N . TRP A 1 287 ? 12.038 -10.179 -30.578 1.00 90.50 287 TRP A N 1
ATOM 2215 C CA . TRP A 1 287 ? 12.142 -11.616 -30.294 1.00 90.50 287 TRP A CA 1
ATOM 2216 C C . TRP A 1 287 ? 13.208 -11.984 -29.252 1.00 90.50 287 TRP A C 1
ATOM 2218 O O . TRP A 1 287 ? 13.171 -13.097 -28.741 1.00 90.50 287 TRP A O 1
ATOM 2228 N N . THR A 1 288 ? 14.124 -11.076 -28.902 1.00 90.12 288 THR A N 1
ATOM 2229 C CA . THR A 1 288 ? 15.097 -11.296 -27.821 1.00 90.12 288 THR A CA 1
ATOM 2230 C C . THR A 1 288 ? 14.733 -10.544 -26.543 1.00 90.12 288 THR A C 1
ATOM 2232 O O . THR A 1 288 ? 14.754 -11.129 -25.464 1.00 90.12 288 THR A O 1
ATOM 2235 N N . ILE A 1 289 ? 14.360 -9.265 -26.649 1.00 93.31 289 ILE A N 1
ATOM 2236 C CA . ILE A 1 289 ? 14.057 -8.407 -25.496 1.00 93.31 289 ILE A CA 1
ATOM 2237 C C . ILE A 1 289 ? 12.803 -8.887 -24.762 1.00 93.31 289 ILE A C 1
ATOM 2239 O O . ILE A 1 289 ? 12.825 -8.986 -23.541 1.00 93.31 289 ILE A O 1
ATOM 2243 N N . LEU A 1 290 ? 11.721 -9.206 -25.481 1.00 94.88 290 LEU A N 1
ATOM 2244 C CA . LEU A 1 290 ? 10.435 -9.496 -24.841 1.00 94.88 290 LEU A CA 1
ATOM 2245 C C . LEU A 1 290 ? 10.444 -10.815 -24.060 1.00 94.88 290 LEU A C 1
ATOM 2247 O O . LEU A 1 290 ? 10.010 -10.789 -22.910 1.00 94.88 290 LEU A O 1
ATOM 2251 N N . PRO A 1 291 ? 10.960 -11.945 -24.590 1.00 96.12 291 PRO A N 1
ATOM 2252 C CA . PRO A 1 291 ? 11.063 -13.163 -23.791 1.00 96.12 291 PRO A CA 1
ATOM 2253 C C . PRO A 1 291 ? 11.958 -12.976 -22.565 1.00 96.12 291 PRO A C 1
ATOM 2255 O O . PRO A 1 291 ? 11.601 -13.431 -21.484 1.00 96.12 291 PRO A O 1
ATOM 2258 N N . LEU A 1 292 ? 13.077 -12.252 -22.699 1.00 95.81 292 LEU A N 1
ATOM 2259 C CA . LEU A 1 292 ? 13.958 -11.971 -21.566 1.00 95.81 292 LEU A CA 1
ATOM 2260 C C . LEU A 1 292 ? 13.251 -11.128 -20.494 1.00 95.81 292 LEU A C 1
ATOM 2262 O O . LEU A 1 292 ? 13.356 -11.432 -19.309 1.00 95.81 292 LEU A O 1
ATOM 2266 N N . SER A 1 293 ? 12.482 -10.116 -20.900 1.00 97.44 293 SER A N 1
ATOM 2267 C CA . SER A 1 293 ? 11.633 -9.351 -19.984 1.00 97.44 293 SER A CA 1
ATOM 2268 C C . SER A 1 293 ? 10.596 -10.231 -19.292 1.00 97.44 293 SER A C 1
ATOM 2270 O O . SER A 1 293 ? 10.445 -10.147 -18.079 1.00 97.44 293 SER A O 1
ATOM 2272 N N . LEU A 1 294 ? 9.919 -11.119 -20.026 1.00 97.88 294 LEU A N 1
ATOM 2273 C CA . LEU A 1 294 ? 8.941 -12.042 -19.446 1.00 97.88 294 LEU A CA 1
ATOM 2274 C C . LEU A 1 294 ? 9.580 -13.016 -18.445 1.00 97.88 294 LEU A C 1
ATOM 2276 O O . LEU A 1 294 ? 8.950 -13.326 -17.442 1.00 97.88 294 LEU A O 1
ATOM 2280 N N . VAL A 1 295 ? 10.832 -13.442 -18.651 1.00 97.88 295 VAL A N 1
ATOM 2281 C CA . VAL A 1 295 ? 11.578 -14.247 -17.664 1.00 97.88 295 VAL A CA 1
ATOM 2282 C C . VAL A 1 295 ? 11.815 -13.462 -16.372 1.00 97.88 295 VAL A C 1
ATOM 2284 O O . VAL A 1 295 ? 11.584 -13.993 -15.287 1.00 97.88 295 VAL A O 1
ATOM 2287 N N . ILE A 1 296 ? 12.217 -12.190 -16.463 1.00 97.44 296 ILE A N 1
ATOM 2288 C CA . ILE A 1 296 ? 12.385 -11.333 -15.277 1.00 97.44 296 ILE A CA 1
ATOM 2289 C C . ILE A 1 296 ? 11.041 -11.127 -14.567 1.00 97.44 296 ILE A C 1
ATOM 2291 O O . ILE A 1 296 ? 10.960 -11.243 -13.347 1.00 97.44 296 ILE A O 1
ATOM 2295 N N . ILE A 1 297 ? 9.970 -10.869 -15.321 1.00 98.19 297 ILE A N 1
ATOM 2296 C CA . ILE A 1 297 ? 8.615 -10.727 -14.771 1.00 98.19 297 ILE A CA 1
ATOM 2297 C C . ILE A 1 297 ? 8.168 -12.027 -14.091 1.00 98.19 297 ILE A C 1
ATOM 2299 O O . ILE A 1 297 ? 7.613 -11.972 -12.997 1.00 98.19 297 ILE A O 1
ATOM 2303 N N . ALA A 1 298 ? 8.445 -13.191 -14.682 1.00 97.94 298 ALA A N 1
ATOM 2304 C CA . ALA A 1 298 ? 8.135 -14.490 -14.093 1.00 97.94 298 ALA A CA 1
ATOM 2305 C C . ALA A 1 298 ? 8.894 -14.724 -12.776 1.00 97.94 298 ALA A C 1
ATOM 2307 O O . ALA A 1 298 ? 8.311 -15.250 -11.831 1.00 97.94 298 ALA A O 1
ATOM 2308 N N . ALA A 1 299 ? 10.151 -14.278 -12.678 1.00 96.88 299 ALA A N 1
ATOM 2309 C CA . ALA A 1 299 ? 10.907 -14.333 -11.428 1.00 96.88 299 ALA A CA 1
ATOM 2310 C C . ALA A 1 299 ? 10.236 -13.500 -10.321 1.00 96.88 299 ALA A C 1
ATOM 2312 O O . ALA A 1 299 ? 10.089 -13.979 -9.201 1.00 96.88 299 ALA A O 1
ATOM 2313 N N . PHE A 1 300 ? 9.746 -12.295 -10.633 1.00 95.12 300 PHE A N 1
ATOM 2314 C CA . PHE A 1 300 ? 8.951 -11.519 -9.675 1.00 95.12 300 PHE A CA 1
ATOM 2315 C C . PHE A 1 300 ? 7.601 -12.172 -9.356 1.00 95.12 300 PHE A C 1
ATOM 2317 O O . PHE A 1 300 ? 7.191 -12.173 -8.201 1.00 95.12 300 PHE A O 1
ATOM 2324 N N . CYS A 1 301 ? 6.920 -12.763 -10.341 1.00 95.44 301 CYS A N 1
ATOM 2325 C CA . CYS A 1 301 ? 5.670 -13.496 -10.108 1.00 95.44 301 CYS A CA 1
ATOM 2326 C C . CYS A 1 301 ? 5.860 -14.647 -9.112 1.00 95.44 301 CYS A C 1
ATOM 2328 O O . CYS A 1 301 ? 4.983 -14.888 -8.286 1.00 95.44 301 CYS A O 1
ATOM 2330 N N . TRP A 1 302 ? 7.007 -15.330 -9.175 1.00 95.50 302 TRP A N 1
ATOM 2331 C CA . TRP A 1 302 ? 7.384 -16.356 -8.207 1.00 95.50 302 TRP A CA 1
ATOM 2332 C C . TRP A 1 302 ? 7.599 -15.771 -6.805 1.00 95.50 302 TRP A C 1
ATOM 2334 O O . TRP A 1 302 ? 7.063 -16.315 -5.844 1.00 95.50 302 TRP A O 1
ATOM 2344 N N . VAL A 1 303 ? 8.299 -14.635 -6.686 1.00 93.19 303 VAL A N 1
ATOM 2345 C CA . VAL A 1 303 ? 8.494 -13.935 -5.399 1.00 93.19 303 VAL A CA 1
ATOM 2346 C C . VAL A 1 303 ? 7.164 -13.526 -4.762 1.00 93.19 303 VAL A C 1
ATOM 2348 O O . VAL A 1 303 ? 7.025 -13.614 -3.547 1.00 93.19 303 VAL A O 1
ATOM 2351 N N . PHE A 1 304 ? 6.194 -13.087 -5.566 1.00 93.19 304 PHE A N 1
ATOM 2352 C CA . PHE A 1 304 ? 4.898 -12.604 -5.082 1.00 93.19 304 PHE A CA 1
ATOM 2353 C C . PHE A 1 304 ? 3.803 -13.680 -5.010 1.00 93.19 304 PHE A C 1
ATOM 2355 O O . PHE A 1 304 ? 2.670 -13.373 -4.652 1.00 93.19 304 PHE A O 1
ATOM 2362 N N . ASP A 1 305 ? 4.099 -14.931 -5.380 1.00 92.88 305 ASP A N 1
ATOM 2363 C CA . ASP A 1 305 ? 3.095 -16.001 -5.495 1.00 92.88 305 ASP A CA 1
ATOM 2364 C C . ASP A 1 305 ? 1.845 -15.558 -6.298 1.00 92.88 305 ASP A C 1
ATOM 2366 O O . ASP A 1 305 ? 0.679 -15.767 -5.931 1.00 92.88 305 ASP A O 1
ATOM 2370 N N . TRP A 1 306 ? 2.089 -14.854 -7.407 1.00 94.75 306 TRP A N 1
ATOM 2371 C CA . TRP A 1 306 ? 1.039 -14.295 -8.253 1.00 94.75 306 TRP A CA 1
ATOM 2372 C C . TRP A 1 306 ? 1.502 -14.197 -9.705 1.00 94.75 306 TRP A C 1
ATOM 2374 O O . TRP A 1 306 ? 2.336 -13.369 -10.053 1.00 94.75 306 TRP A O 1
ATOM 2384 N N . TYR A 1 307 ? 0.934 -15.041 -10.572 1.00 95.69 307 TYR A N 1
ATOM 2385 C CA . TYR A 1 307 ? 1.336 -15.171 -11.982 1.00 95.69 307 TYR A CA 1
ATOM 2386 C C . TYR A 1 307 ? 0.577 -14.256 -12.953 1.00 95.69 307 TYR A C 1
ATOM 2388 O O . TYR A 1 307 ? 0.934 -14.172 -14.128 1.00 95.69 307 TYR A O 1
ATOM 2396 N N . PHE A 1 308 ? -0.452 -13.541 -12.492 1.00 96.88 308 PHE A N 1
ATOM 2397 C CA . PHE A 1 308 ? -1.202 -12.607 -13.338 1.00 96.88 308 PHE A CA 1
ATOM 2398 C C . PHE A 1 308 ? -0.334 -11.506 -13.980 1.00 96.88 308 PHE A C 1
ATOM 2400 O O . PHE A 1 308 ? -0.561 -11.231 -15.160 1.00 96.88 308 PHE A O 1
ATOM 2407 N N . PRO A 1 309 ? 0.689 -10.923 -13.313 1.00 97.50 309 PRO A N 1
ATOM 2408 C CA . PRO A 1 309 ? 1.563 -9.938 -13.946 1.00 97.50 309 PRO A CA 1
ATOM 2409 C C . PRO A 1 309 ? 2.247 -10.435 -15.214 1.00 97.50 309 PRO A C 1
ATOM 2411 O O . PRO A 1 309 ? 2.425 -9.660 -16.150 1.00 97.50 309 PRO A O 1
ATOM 2414 N N . LEU A 1 310 ? 2.567 -11.729 -15.292 1.00 97.44 310 LEU A N 1
ATOM 2415 C CA . LEU A 1 310 ? 3.141 -12.329 -16.492 1.00 97.44 310 LEU A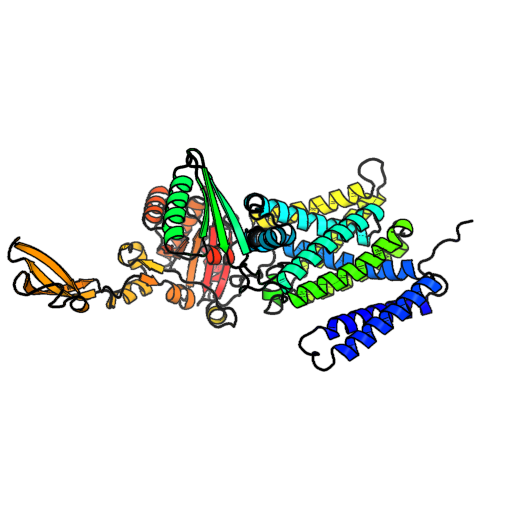 CA 1
ATOM 2416 C C . LEU A 1 310 ? 2.146 -12.321 -17.660 1.00 97.44 310 LEU A C 1
ATOM 2418 O O . LEU A 1 310 ? 2.496 -11.923 -18.772 1.00 97.44 310 LEU A O 1
ATOM 2422 N N . VAL A 1 311 ? 0.899 -12.722 -17.398 1.00 97.50 311 VAL A N 1
ATOM 2423 C CA . VAL A 1 311 ? -0.178 -12.740 -18.400 1.00 97.50 311 VAL A CA 1
ATOM 2424 C C . VAL A 1 311 ? -0.515 -11.320 -18.845 1.00 97.50 311 VAL A C 1
ATOM 2426 O O . VAL A 1 311 ? -0.565 -11.044 -20.043 1.00 97.50 311 VAL A O 1
ATOM 2429 N N . PHE A 1 312 ? -0.680 -10.404 -17.888 1.00 98.25 312 PHE A N 1
ATOM 2430 C CA . PHE A 1 312 ? -0.955 -8.998 -18.157 1.00 98.25 312 PHE A CA 1
ATOM 2431 C C . PHE A 1 312 ? 0.153 -8.368 -19.008 1.00 98.25 312 PHE A C 1
ATOM 2433 O O . PHE A 1 312 ? -0.133 -7.746 -20.031 1.00 98.25 312 PHE A O 1
ATOM 2440 N N . ALA A 1 313 ? 1.423 -8.578 -18.643 1.00 98.12 313 ALA A N 1
ATOM 2441 C CA . ALA A 1 313 ? 2.561 -8.067 -19.398 1.00 98.12 313 ALA A CA 1
ATOM 2442 C C . ALA A 1 313 ? 2.596 -8.622 -20.827 1.00 98.12 313 ALA A C 1
ATOM 2444 O O . ALA A 1 313 ? 2.804 -7.860 -21.770 1.00 98.12 313 ALA A O 1
ATOM 2445 N N . ALA A 1 314 ? 2.355 -9.925 -21.008 1.00 97.62 314 ALA A N 1
ATOM 2446 C CA . ALA A 1 314 ? 2.301 -10.538 -22.331 1.00 97.62 314 ALA A CA 1
ATOM 2447 C C . ALA A 1 314 ? 1.197 -9.912 -23.200 1.00 97.62 314 ALA A C 1
ATOM 2449 O O . ALA A 1 314 ? 1.472 -9.497 -24.327 1.00 97.62 314 ALA A O 1
ATOM 2450 N N . VAL A 1 315 ? -0.023 -9.767 -22.669 1.00 97.75 315 VAL A N 1
ATOM 2451 C CA . VAL A 1 315 ? -1.148 -9.129 -23.376 1.00 97.75 315 VAL A CA 1
ATOM 2452 C C . VAL A 1 315 ? -0.835 -7.670 -23.711 1.00 97.75 315 VAL A C 1
ATOM 2454 O O . VAL A 1 315 ? -0.983 -7.255 -24.865 1.00 97.75 315 VAL A O 1
ATOM 2457 N N . ALA A 1 316 ? -0.346 -6.898 -22.740 1.00 97.88 316 ALA A N 1
ATOM 2458 C CA . ALA A 1 316 ? -0.000 -5.496 -22.933 1.00 97.88 316 ALA A CA 1
ATOM 2459 C C . ALA A 1 316 ? 1.071 -5.331 -24.024 1.00 97.88 316 ALA A C 1
ATOM 2461 O O . ALA A 1 316 ? 0.870 -4.563 -24.965 1.00 97.88 316 ALA A O 1
ATOM 2462 N N . LEU A 1 317 ? 2.160 -6.108 -23.973 1.00 97.06 317 LEU A N 1
ATOM 2463 C CA . LEU A 1 317 ? 3.246 -6.064 -24.960 1.00 97.06 317 LEU A CA 1
ATOM 2464 C C . LEU A 1 317 ? 2.781 -6.494 -26.358 1.00 97.06 317 LEU A C 1
ATOM 2466 O O . LEU A 1 317 ? 3.103 -5.823 -27.342 1.00 97.06 317 LEU A O 1
ATOM 2470 N N . ILE A 1 318 ? 2.007 -7.580 -26.463 1.00 96.19 318 ILE A N 1
ATOM 2471 C CA . ILE A 1 318 ? 1.478 -8.069 -27.745 1.00 96.19 318 ILE A CA 1
ATOM 2472 C C . ILE A 1 318 ? 0.526 -7.037 -28.353 1.00 96.19 318 ILE A C 1
ATOM 2474 O O . ILE A 1 318 ? 0.694 -6.678 -29.519 1.00 96.19 318 ILE A O 1
ATOM 2478 N N . SER A 1 319 ? -0.425 -6.511 -27.577 1.00 96.06 319 SER A N 1
ATOM 2479 C CA . SER A 1 319 ? -1.373 -5.504 -28.065 1.00 96.06 319 SER A CA 1
ATOM 2480 C C . SER A 1 319 ? -0.680 -4.196 -28.462 1.00 96.06 319 SER A C 1
ATOM 2482 O O . SER A 1 319 ? -0.978 -3.640 -29.518 1.00 96.06 319 SER A O 1
ATOM 2484 N N . ALA A 1 320 ? 0.318 -3.748 -27.692 1.00 95.94 320 ALA A N 1
ATOM 2485 C CA . ALA A 1 320 ? 1.082 -2.541 -27.983 1.00 95.94 320 ALA A CA 1
ATOM 2486 C C . ALA A 1 320 ? 1.841 -2.670 -29.310 1.00 95.94 320 ALA A C 1
ATOM 2488 O O . ALA A 1 320 ? 1.847 -1.737 -30.119 1.00 95.94 320 ALA A O 1
ATOM 2489 N N . LEU A 1 321 ? 2.454 -3.833 -29.556 1.00 94.44 321 LEU A N 1
ATOM 2490 C CA . LEU A 1 321 ? 3.155 -4.127 -30.805 1.00 94.44 321 LEU A CA 1
ATOM 2491 C C . LEU A 1 321 ? 2.203 -4.326 -31.978 1.00 94.44 321 LEU A C 1
ATOM 2493 O O . LEU A 1 321 ? 2.534 -3.908 -33.084 1.00 94.44 321 LEU A O 1
ATOM 2497 N N . TRP A 1 322 ? 1.049 -4.955 -31.762 1.00 93.69 322 TRP A N 1
ATOM 2498 C CA . TRP A 1 322 ? 0.032 -5.123 -32.796 1.00 93.69 322 TRP A CA 1
ATOM 2499 C C . TRP A 1 322 ? -0.483 -3.767 -33.287 1.00 93.69 322 TRP A C 1
ATOM 2501 O O . TRP A 1 322 ? -0.476 -3.513 -34.492 1.00 93.69 322 TRP A O 1
ATOM 2511 N N . ILE A 1 323 ? -0.805 -2.854 -32.366 1.00 94.00 323 ILE A N 1
ATOM 2512 C CA . ILE A 1 323 ? -1.202 -1.482 -32.704 1.00 94.00 323 ILE A CA 1
ATOM 2513 C C . ILE A 1 323 ? -0.082 -0.750 -33.449 1.00 94.00 323 ILE A C 1
ATOM 2515 O O . ILE A 1 323 ? -0.318 -0.176 -34.510 1.00 94.00 323 ILE A O 1
ATOM 2519 N N . TYR A 1 324 ? 1.157 -0.828 -32.957 1.00 91.44 324 TYR A N 1
ATOM 2520 C CA . TYR A 1 324 ? 2.297 -0.195 -33.624 1.00 91.44 324 TYR A CA 1
ATOM 2521 C C . TYR A 1 324 ? 2.526 -0.730 -35.047 1.00 91.44 324 TYR A C 1
ATOM 2523 O O . TYR A 1 324 ? 2.826 0.038 -35.958 1.00 91.44 324 TYR A O 1
ATOM 2531 N N . ARG A 1 325 ? 2.374 -2.045 -35.250 1.00 89.00 325 ARG A N 1
ATOM 2532 C CA . ARG A 1 325 ? 2.579 -2.703 -36.550 1.00 89.00 325 ARG A CA 1
ATOM 2533 C C . ARG A 1 325 ? 1.435 -2.503 -37.529 1.00 89.00 325 ARG A C 1
ATOM 2535 O O . ARG A 1 325 ? 1.686 -2.553 -38.727 1.00 89.00 325 ARG A O 1
ATOM 2542 N N . SER A 1 326 ? 0.217 -2.284 -37.038 1.00 88.00 326 SER A N 1
ATOM 2543 C CA . SER A 1 326 ? -0.951 -2.043 -37.891 1.00 88.00 326 SER A CA 1
ATOM 2544 C C . SER A 1 326 ? -0.744 -0.829 -38.800 1.00 88.00 326 SER A C 1
ATOM 2546 O O . SER A 1 326 ? -1.266 -0.798 -39.910 1.00 88.00 326 SER A O 1
ATOM 2548 N N . GLY A 1 327 ? 0.083 0.130 -38.367 1.00 79.06 327 GLY A N 1
ATOM 2549 C CA . GLY A 1 327 ? 0.430 1.307 -39.151 1.00 79.06 327 GLY A CA 1
ATOM 2550 C C . GLY A 1 327 ? -0.746 2.275 -39.296 1.00 79.06 327 GLY A C 1
ATOM 2551 O O . GLY A 1 327 ? -1.916 1.920 -39.183 1.00 79.06 327 GLY A O 1
ATOM 2552 N N . GLY A 1 328 ? -0.445 3.558 -39.474 1.00 77.94 328 GLY A N 1
ATOM 2553 C CA . GLY A 1 328 ? -1.463 4.599 -39.627 1.00 77.94 328 GLY A CA 1
ATOM 2554 C C . GLY A 1 328 ? -1.094 5.898 -38.921 1.00 77.94 328 GLY A C 1
ATOM 2555 O O . GLY A 1 328 ? -0.261 5.925 -38.017 1.00 77.94 328 GLY A O 1
ATOM 2556 N N . ARG A 1 329 ? -1.714 7.007 -39.346 1.00 69.94 329 ARG A N 1
ATOM 2557 C CA . ARG A 1 329 ? -1.405 8.345 -38.807 1.00 69.94 329 ARG A CA 1
ATOM 2558 C C . ARG A 1 329 ? -1.976 8.585 -37.405 1.00 69.94 329 ARG A C 1
ATOM 2560 O O . ARG A 1 329 ? -1.328 9.263 -36.618 1.00 69.94 329 ARG A O 1
ATOM 2567 N N . LEU A 1 330 ? -3.151 8.026 -37.105 1.00 73.62 330 LEU A N 1
ATOM 2568 C CA . LEU A 1 330 ? -3.870 8.236 -35.841 1.00 73.62 330 LEU A CA 1
ATOM 2569 C C . LEU A 1 330 ? -3.407 7.259 -34.750 1.00 73.62 330 LEU A C 1
ATOM 2571 O O . LEU A 1 330 ? -2.606 7.631 -33.896 1.00 73.62 330 LEU A O 1
ATOM 2575 N N . LEU A 1 331 ? -3.878 6.007 -34.800 1.00 80.44 331 LEU A N 1
ATOM 2576 C CA . LEU A 1 331 ? -3.649 5.009 -33.744 1.00 80.44 331 LEU A CA 1
ATOM 2577 C C . LEU A 1 331 ? -2.524 4.012 -34.059 1.00 80.44 331 LEU A C 1
ATOM 2579 O O . LEU A 1 331 ? -1.993 3.399 -33.147 1.00 80.44 331 LEU A O 1
ATOM 2583 N N . GLY A 1 332 ? -2.095 3.864 -35.313 1.00 84.44 332 GLY A N 1
ATOM 2584 C CA . GLY A 1 332 ? -1.059 2.898 -35.710 1.00 84.44 332 GLY A CA 1
ATOM 2585 C C . GLY A 1 332 ? 0.380 3.327 -35.391 1.00 84.44 332 GLY A C 1
ATOM 2586 O O . GLY A 1 332 ? 1.259 3.228 -36.243 1.00 84.44 332 GLY A O 1
ATOM 2587 N N . ASN A 1 333 ? 0.622 3.895 -34.209 1.00 89.19 333 ASN A N 1
ATOM 2588 C CA . ASN A 1 333 ? 1.914 4.433 -33.783 1.00 89.19 333 ASN A CA 1
ATOM 2589 C C . ASN A 1 333 ? 2.132 4.196 -32.272 1.00 89.19 333 ASN A C 1
ATOM 2591 O O . ASN A 1 333 ? 1.282 3.637 -31.585 1.00 89.19 333 ASN A O 1
ATOM 2595 N N . HIS A 1 334 ? 3.266 4.644 -31.725 1.00 91.31 334 HIS A N 1
ATOM 2596 C CA . HIS A 1 334 ? 3.565 4.474 -30.294 1.00 91.31 334 HIS A CA 1
ATOM 2597 C C . HIS A 1 334 ? 2.581 5.181 -29.345 1.00 91.31 334 HIS A C 1
ATOM 2599 O O . HIS A 1 334 ? 2.486 4.779 -28.191 1.00 91.31 334 HIS A O 1
ATOM 2605 N N . ILE A 1 335 ? 1.858 6.210 -29.805 1.00 91.44 335 ILE A N 1
ATOM 2606 C CA . ILE A 1 335 ? 0.791 6.848 -29.018 1.00 91.44 335 ILE A CA 1
ATOM 2607 C C . ILE A 1 335 ? -0.394 5.885 -28.912 1.00 91.44 335 ILE A C 1
ATOM 2609 O O . ILE A 1 335 ? -0.910 5.664 -27.821 1.00 91.44 335 ILE A O 1
ATOM 2613 N N . GLY A 1 336 ? -0.775 5.223 -30.006 1.00 93.31 336 GLY A N 1
ATOM 2614 C CA . GLY A 1 336 ? -1.765 4.148 -29.937 1.00 93.31 336 GLY A CA 1
ATOM 2615 C C . GLY A 1 336 ? -1.310 2.974 -29.071 1.00 93.31 336 GLY A C 1
ATOM 2616 O O . GLY A 1 336 ? -2.111 2.456 -28.299 1.00 93.31 336 GLY A O 1
ATOM 2617 N N . SER A 1 337 ? -0.022 2.606 -29.114 1.00 94.94 337 SER A N 1
ATOM 2618 C CA . SER A 1 337 ? 0.544 1.613 -28.188 1.00 94.94 337 SER A CA 1
ATOM 2619 C C . SER A 1 337 ? 0.393 2.031 -26.723 1.00 94.94 337 SER A C 1
ATOM 2621 O O . SER A 1 337 ? 0.052 1.193 -25.898 1.00 94.94 337 SER A O 1
ATOM 2623 N N . SER A 1 338 ? 0.615 3.307 -26.379 1.00 95.75 338 SER A N 1
ATOM 2624 C CA . SER A 1 338 ? 0.345 3.776 -25.014 1.00 95.75 338 SER A CA 1
ATOM 2625 C C . SER A 1 338 ? -1.141 3.742 -24.675 1.00 95.75 338 SER A C 1
ATOM 2627 O O . SER A 1 338 ? -1.483 3.286 -23.595 1.00 95.75 338 SER A O 1
ATOM 2629 N N . LEU A 1 339 ? -2.025 4.140 -25.598 1.00 96.31 339 LEU A N 1
ATOM 2630 C CA . LEU A 1 339 ? -3.470 4.172 -25.353 1.00 96.31 339 LEU A CA 1
ATOM 2631 C C . LEU A 1 339 ? -4.052 2.779 -25.096 1.00 96.31 339 LEU A C 1
ATOM 2633 O O . LEU A 1 339 ? -4.860 2.628 -24.185 1.00 96.31 339 LEU A O 1
ATOM 2637 N N . ILE A 1 340 ? -3.628 1.755 -25.847 1.00 96.81 340 ILE A N 1
ATOM 2638 C CA . ILE A 1 340 ? -4.114 0.385 -25.617 1.00 96.81 340 ILE A CA 1
ATOM 2639 C C . ILE A 1 340 ? -3.619 -0.179 -24.279 1.00 96.81 340 ILE A C 1
ATOM 2641 O O . ILE A 1 340 ? -4.366 -0.866 -23.589 1.00 96.81 340 ILE A O 1
ATOM 2645 N N . VAL A 1 341 ? -2.391 0.151 -23.868 1.00 97.81 341 VAL A N 1
ATOM 2646 C CA . VAL A 1 341 ? -1.868 -0.248 -22.551 1.00 97.81 341 VAL A CA 1
ATOM 2647 C C . VAL A 1 341 ? -2.608 0.494 -21.442 1.00 97.81 341 VAL A C 1
ATOM 2649 O O . VAL A 1 341 ? -3.050 -0.140 -20.490 1.00 97.81 341 VAL A O 1
ATOM 2652 N N . THR A 1 342 ? -2.816 1.806 -21.587 1.00 97.88 342 THR A N 1
ATOM 2653 C CA . THR A 1 342 ? -3.637 2.604 -20.670 1.00 97.88 342 THR A CA 1
ATOM 2654 C C . THR A 1 342 ? -5.035 2.014 -20.533 1.00 97.88 342 THR A C 1
ATOM 2656 O O . THR A 1 342 ? -5.494 1.858 -19.411 1.00 97.88 342 THR A O 1
ATOM 2659 N N . PHE A 1 343 ? -5.678 1.611 -21.632 1.00 97.44 343 PHE A N 1
ATOM 2660 C CA . PHE A 1 343 ? -6.983 0.951 -21.595 1.00 97.44 343 PHE A CA 1
ATOM 2661 C C . PHE A 1 343 ? -6.965 -0.326 -20.742 1.00 97.44 343 PHE A C 1
ATOM 2663 O O . PHE A 1 343 ? -7.799 -0.465 -19.849 1.00 97.44 343 PHE A O 1
ATOM 2670 N N . TRP A 1 344 ? -5.996 -1.227 -20.953 1.00 97.50 344 TRP A N 1
ATOM 2671 C CA . TRP A 1 344 ? -5.873 -2.445 -20.143 1.00 97.50 344 TRP A CA 1
ATOM 2672 C C . TRP A 1 344 ? -5.629 -2.146 -18.661 1.00 97.50 344 TRP A C 1
ATOM 2674 O O . TRP A 1 344 ? -6.256 -2.766 -17.803 1.00 97.50 344 TRP A O 1
ATOM 2684 N N . CYS A 1 345 ? -4.757 -1.181 -18.353 1.00 97.31 345 CYS A N 1
ATOM 2685 C CA . CYS A 1 345 ? -4.495 -0.762 -16.977 1.00 97.31 345 CYS A CA 1
ATOM 2686 C C . CYS A 1 345 ? -5.743 -0.152 -16.326 1.00 97.31 345 CYS A C 1
ATOM 2688 O O . CYS A 1 345 ? -6.091 -0.525 -15.212 1.00 97.31 345 CYS A O 1
ATOM 2690 N N . SER A 1 346 ? -6.437 0.758 -17.013 1.00 96.75 346 SER A N 1
ATOM 2691 C CA . SER A 1 346 ? -7.652 1.404 -16.509 1.00 96.75 346 SER A CA 1
ATOM 2692 C C . SER A 1 346 ? -8.787 0.405 -16.306 1.00 96.75 346 SER A C 1
ATOM 2694 O O . SER A 1 346 ? -9.487 0.491 -15.302 1.00 96.75 346 SER A O 1
ATOM 2696 N N . PHE A 1 347 ? -8.942 -0.571 -17.205 1.00 96.94 347 PHE A N 1
ATOM 2697 C CA . PHE A 1 347 ? -9.903 -1.659 -17.033 1.00 96.94 347 PHE A CA 1
ATOM 2698 C C . PHE A 1 347 ? -9.581 -2.510 -15.797 1.00 96.94 347 PHE A C 1
ATOM 2700 O O . PHE A 1 347 ? -10.473 -2.807 -15.004 1.00 96.94 347 PHE A O 1
ATOM 2707 N N . PHE A 1 348 ? -8.307 -2.859 -15.597 1.00 97.19 348 PHE A N 1
ATOM 2708 C CA . PHE A 1 348 ? -7.867 -3.602 -14.417 1.00 97.19 348 PHE A CA 1
ATOM 2709 C C . PHE A 1 348 ? -8.101 -2.819 -13.115 1.00 97.19 348 PHE A C 1
ATOM 2711 O O . PHE A 1 348 ? -8.675 -3.365 -12.176 1.00 97.19 348 PHE A O 1
ATOM 2718 N N . VAL A 1 349 ? -7.736 -1.533 -13.080 1.00 96.56 349 VAL A N 1
ATOM 2719 C CA . VAL A 1 349 ? -7.971 -0.649 -11.926 1.00 96.56 349 VAL A CA 1
ATOM 2720 C C . VAL A 1 349 ? -9.465 -0.521 -11.622 1.00 96.56 349 VAL A C 1
ATOM 2722 O O . VAL A 1 349 ? -9.873 -0.670 -10.474 1.00 96.56 349 VAL A O 1
ATOM 2725 N N . TRP A 1 350 ? -10.296 -0.291 -12.644 1.00 94.94 350 TRP A N 1
ATOM 2726 C CA . TRP A 1 350 ? -11.752 -0.242 -12.487 1.00 94.94 350 TRP A CA 1
ATOM 2727 C C . TRP A 1 350 ? -12.297 -1.533 -11.868 1.00 94.94 350 TRP A C 1
ATOM 2729 O O . TRP A 1 350 ? -13.118 -1.479 -10.952 1.00 94.94 350 TRP A O 1
ATOM 2739 N N . TYR A 1 351 ? -11.808 -2.689 -12.324 1.00 93.56 351 TYR A N 1
ATOM 2740 C CA . TYR A 1 351 ? -12.209 -3.982 -11.783 1.00 93.56 351 TYR A CA 1
ATOM 2741 C C . TYR A 1 351 ? -11.861 -4.112 -10.292 1.00 93.56 351 TYR A C 1
ATOM 2743 O O . TYR A 1 351 ? -12.743 -4.436 -9.499 1.00 93.56 351 TYR A O 1
ATOM 2751 N N . VAL A 1 352 ? -10.618 -3.827 -9.884 1.00 93.06 352 VAL A N 1
ATOM 2752 C CA . VAL A 1 352 ? -10.207 -4.005 -8.475 1.00 93.06 352 VAL A CA 1
ATOM 2753 C C . VAL A 1 352 ? -10.843 -2.987 -7.529 1.00 93.06 352 VAL A C 1
ATOM 2755 O O . VAL A 1 352 ? -11.121 -3.315 -6.379 1.00 93.06 352 VAL A O 1
ATOM 2758 N N . LEU A 1 353 ? -11.143 -1.773 -8.004 1.00 90.62 353 LEU A N 1
ATOM 2759 C CA . LEU A 1 353 ? -11.904 -0.793 -7.222 1.00 90.62 353 LEU A CA 1
ATOM 2760 C C . LEU A 1 353 ? -13.346 -1.253 -6.977 1.00 90.62 353 LEU A C 1
ATOM 2762 O O . LEU A 1 353 ? -13.944 -0.882 -5.970 1.00 90.62 353 LEU A O 1
ATOM 2766 N N . LYS A 1 354 ? -13.896 -2.076 -7.876 1.00 87.50 354 LYS A N 1
ATOM 2767 C CA . LYS A 1 354 ? -15.256 -2.607 -7.764 1.00 87.50 354 LYS A CA 1
ATOM 2768 C C . LYS A 1 354 ? -15.332 -3.927 -6.978 1.00 87.50 354 LYS A C 1
ATOM 2770 O O . LYS A 1 354 ? -16.295 -4.138 -6.239 1.00 87.50 354 LYS A O 1
ATOM 2775 N N . TYR A 1 355 ? -14.344 -4.812 -7.120 1.00 85.38 355 TYR A N 1
ATOM 2776 C CA . TYR A 1 355 ? -14.400 -6.200 -6.628 1.00 85.38 355 TYR A CA 1
ATOM 2777 C C . TYR A 1 355 ? -13.290 -6.583 -5.630 1.00 85.38 355 TYR A C 1
ATOM 2779 O O . TYR A 1 355 ? -13.084 -7.771 -5.395 1.00 85.38 355 TYR A O 1
ATOM 2787 N N . ASP A 1 356 ? -12.625 -5.600 -5.008 1.00 85.50 356 ASP A N 1
ATOM 2788 C CA . ASP A 1 356 ? -11.398 -5.765 -4.208 1.00 85.50 356 ASP A CA 1
ATOM 2789 C C . ASP A 1 356 ? -10.185 -6.245 -5.061 1.00 85.50 356 ASP A C 1
ATOM 2791 O O . ASP A 1 356 ? -10.329 -6.630 -6.228 1.00 85.50 356 ASP A O 1
ATOM 2795 N N . PRO A 1 357 ? -8.953 -6.182 -4.515 1.00 91.62 357 PRO A N 1
ATOM 2796 C CA . PRO A 1 357 ? -7.746 -6.643 -5.203 1.00 91.62 357 PRO A CA 1
ATOM 2797 C C . PRO A 1 357 ? -7.844 -8.087 -5.716 1.00 91.62 357 PRO A C 1
ATOM 2799 O O . PRO A 1 357 ? -8.274 -8.981 -4.987 1.00 91.62 357 PRO A O 1
ATOM 2802 N N . LEU A 1 358 ? -7.363 -8.347 -6.941 1.00 92.44 358 LEU A N 1
ATOM 2803 C CA . LEU A 1 358 ? -7.385 -9.691 -7.541 1.00 92.44 358 LEU A CA 1
ATOM 2804 C C . LEU A 1 358 ? -6.546 -10.692 -6.729 1.00 92.44 358 LEU A C 1
ATOM 2806 O O . LEU A 1 358 ? -6.930 -11.850 -6.570 1.00 92.44 358 LEU A O 1
ATOM 2810 N N . LYS A 1 359 ? -5.396 -10.243 -6.218 1.00 93.19 359 LYS A N 1
ATOM 2811 C CA . LYS A 1 359 ? -4.635 -10.941 -5.175 1.00 93.19 359 LYS A CA 1
ATOM 2812 C C . LYS A 1 359 ? -4.628 -10.067 -3.931 1.00 93.19 359 LYS A C 1
ATOM 2814 O O . LYS A 1 359 ? -4.153 -8.935 -3.967 1.00 93.19 359 LYS A O 1
ATOM 2819 N N . ASP A 1 360 ? -5.135 -10.609 -2.835 1.00 91.88 360 ASP A N 1
ATOM 2820 C CA . ASP A 1 360 ? -5.155 -9.927 -1.550 1.00 91.88 360 ASP A CA 1
ATOM 2821 C C . ASP A 1 360 ? -3.936 -10.341 -0.714 1.00 91.88 360 ASP A C 1
ATOM 2823 O O . ASP A 1 360 ? -3.796 -11.509 -0.354 1.00 91.88 360 ASP A O 1
ATOM 2827 N N . TYR A 1 361 ? -3.049 -9.388 -0.425 1.00 91.00 361 TYR A N 1
ATOM 2828 C CA . TYR A 1 361 ? -1.859 -9.600 0.410 1.00 91.00 361 TYR A CA 1
ATOM 2829 C C . TYR A 1 361 ? -2.060 -9.174 1.866 1.00 91.00 361 TYR A C 1
ATOM 2831 O O . TYR A 1 361 ? -1.148 -9.309 2.685 1.00 91.00 361 TYR A O 1
ATOM 2839 N N . ARG A 1 362 ? -3.242 -8.647 2.200 1.00 89.94 362 ARG A N 1
ATOM 2840 C CA . ARG A 1 362 ? -3.528 -8.110 3.527 1.00 89.94 362 ARG A CA 1
ATOM 2841 C C . ARG A 1 362 ? -3.673 -9.244 4.543 1.00 89.94 362 ARG A C 1
ATOM 2843 O O . ARG A 1 362 ? -3.989 -10.384 4.182 1.00 89.94 362 ARG A O 1
ATOM 2850 N N . PRO A 1 363 ? -3.534 -8.950 5.844 1.00 90.38 363 PRO A N 1
ATOM 2851 C CA . PRO A 1 363 ? -3.629 -9.971 6.881 1.00 90.38 363 PRO A CA 1
ATOM 2852 C C . PRO A 1 363 ? -4.990 -10.684 6.961 1.00 90.38 363 PRO A C 1
ATOM 2854 O O . PRO A 1 363 ? -5.062 -11.778 7.516 1.00 90.38 363 PRO A O 1
ATOM 2857 N N . TYR A 1 364 ? -6.044 -10.111 6.370 1.00 92.88 364 TYR A N 1
ATOM 2858 C CA . TYR A 1 364 ? -7.404 -10.666 6.297 1.00 92.88 364 TYR A CA 1
ATOM 2859 C C . TYR A 1 364 ? -7.734 -11.336 4.957 1.00 92.88 364 TYR A C 1
ATOM 2861 O O . TYR A 1 364 ? -8.908 -11.522 4.631 1.00 92.88 364 TYR A O 1
ATOM 2869 N N . ALA A 1 365 ? -6.734 -11.652 4.135 1.00 93.19 365 ALA A N 1
ATOM 2870 C CA . ALA A 1 365 ? -6.951 -12.391 2.898 1.00 93.19 365 ALA A CA 1
ATOM 2871 C C . ALA A 1 365 ? -7.543 -13.788 3.169 1.00 93.19 365 ALA A C 1
ATOM 2873 O O . ALA A 1 365 ? -7.330 -14.390 4.229 1.00 93.19 365 ALA A O 1
ATOM 2874 N N . VAL A 1 366 ? -8.272 -14.329 2.190 1.00 94.06 366 VAL A N 1
ATOM 2875 C CA . VAL A 1 366 ? -8.802 -15.698 2.260 1.00 94.06 366 VAL A CA 1
ATOM 2876 C C . VAL A 1 366 ? -7.656 -16.688 2.489 1.00 94.06 366 VAL A C 1
ATOM 2878 O O . VAL A 1 366 ? -6.621 -16.630 1.832 1.00 94.06 366 VAL A O 1
ATOM 2881 N N . GLY A 1 367 ? -7.837 -17.599 3.443 1.00 93.44 367 GLY A N 1
ATOM 2882 C CA . GLY A 1 367 ? -6.822 -18.546 3.898 1.00 93.44 367 GLY A CA 1
ATOM 2883 C C . GLY A 1 367 ? -6.066 -18.100 5.152 1.00 93.44 367 GLY A C 1
ATOM 2884 O O . GLY A 1 367 ? -5.482 -18.957 5.822 1.00 93.44 367 GLY A O 1
ATOM 2885 N N . SER A 1 368 ? -6.117 -16.814 5.516 1.00 93.38 368 SER A N 1
ATOM 2886 C CA . SER A 1 368 ? -5.420 -16.284 6.691 1.00 93.38 368 SER A CA 1
ATOM 2887 C C . SER A 1 368 ? -6.014 -16.796 8.004 1.00 93.38 368 SER A C 1
ATOM 2889 O O . SER A 1 368 ? -7.229 -16.945 8.142 1.00 93.38 368 SER A O 1
ATOM 2891 N N . ASN A 1 369 ? -5.152 -17.063 8.985 1.00 94.69 369 ASN A N 1
ATOM 2892 C CA . ASN A 1 369 ? -5.548 -17.460 10.333 1.00 94.69 369 ASN A CA 1
ATOM 2893 C C . ASN A 1 369 ? -5.312 -16.301 11.305 1.00 94.69 369 ASN A C 1
ATOM 2895 O O . ASN A 1 369 ? -4.168 -16.008 11.657 1.00 94.69 369 ASN A O 1
ATOM 2899 N N . LEU A 1 370 ? -6.398 -15.681 11.766 1.00 94.38 370 LEU A N 1
ATOM 2900 C CA . LEU A 1 370 ? -6.353 -14.510 12.636 1.00 94.38 370 LEU A CA 1
ATOM 2901 C C . LEU A 1 370 ? -5.709 -14.837 13.989 1.00 94.38 370 LEU A C 1
ATOM 2903 O O . LEU A 1 370 ? -4.925 -14.041 14.484 1.00 94.38 370 LEU A O 1
ATOM 2907 N N . ASN A 1 371 ? -5.901 -16.047 14.532 1.00 92.00 371 ASN A N 1
ATOM 2908 C CA . ASN A 1 371 ? -5.239 -16.465 15.778 1.00 92.00 371 ASN A CA 1
ATOM 2909 C C . ASN A 1 371 ? -3.708 -16.450 15.672 1.00 92.00 371 ASN A C 1
ATOM 2911 O O . ASN A 1 371 ? -3.024 -16.132 16.643 1.00 92.00 371 ASN A O 1
ATOM 2915 N N . ALA A 1 372 ? -3.170 -16.835 14.512 1.00 91.69 372 ALA A N 1
ATOM 2916 C CA . ALA A 1 372 ? -1.731 -16.811 14.271 1.00 91.69 372 ALA A CA 1
ATOM 2917 C C . ALA A 1 372 ? -1.237 -15.376 14.037 1.00 91.69 372 ALA A C 1
ATOM 2919 O O . ALA A 1 372 ? -0.189 -14.998 14.550 1.00 91.69 372 ALA A O 1
ATOM 2920 N N . ARG A 1 373 ? -2.017 -14.564 13.312 1.00 89.44 373 ARG A N 1
ATOM 2921 C CA . ARG A 1 373 ? -1.692 -13.161 13.017 1.00 89.44 373 ARG A CA 1
ATOM 2922 C C . ARG A 1 373 ? -1.721 -12.261 14.252 1.00 89.44 373 ARG A C 1
ATOM 2924 O O . ARG A 1 373 ? -0.882 -11.384 14.363 1.00 89.44 373 ARG A O 1
ATOM 2931 N N . MET A 1 374 ? -2.594 -12.517 15.225 1.00 88.19 374 MET A N 1
ATOM 2932 C CA . MET A 1 374 ? -2.569 -11.812 16.518 1.00 88.19 374 MET A CA 1
ATOM 2933 C C . MET A 1 374 ? -1.259 -12.025 17.300 1.00 88.19 374 MET A C 1
ATOM 2935 O O . MET A 1 374 ? -0.977 -11.278 18.227 1.00 88.19 374 MET A O 1
ATOM 2939 N N . LYS A 1 375 ? -0.474 -13.058 16.961 1.00 87.44 375 LYS A N 1
ATOM 2940 C CA . LYS A 1 375 ? 0.766 -13.439 17.658 1.00 87.44 375 LYS A CA 1
ATOM 2941 C C . LYS A 1 375 ? 2.030 -13.216 16.820 1.00 87.44 375 LYS A C 1
ATOM 2943 O O . LYS A 1 375 ? 3.096 -13.661 17.233 1.00 87.44 375 LYS A O 1
ATOM 2948 N N . SER A 1 376 ? 1.917 -12.622 15.631 1.00 83.00 376 SER A N 1
ATOM 2949 C CA . SER A 1 376 ? 3.078 -12.356 14.772 1.00 83.00 376 SER A CA 1
ATOM 2950 C C . SER A 1 376 ? 3.834 -11.094 15.189 1.00 83.00 376 SER A C 1
ATOM 2952 O O . SER A 1 376 ? 3.300 -10.277 15.930 1.00 83.00 376 SER A O 1
ATOM 2954 N N . ASP A 1 377 ? 5.038 -10.903 14.640 1.00 70.38 377 ASP A N 1
ATOM 2955 C CA . ASP A 1 377 ? 5.906 -9.738 14.898 1.00 70.38 377 ASP A CA 1
ATOM 2956 C C . ASP A 1 377 ? 5.251 -8.386 14.561 1.00 70.38 377 ASP A C 1
ATOM 2958 O O . ASP A 1 377 ? 5.641 -7.341 15.073 1.00 70.38 377 ASP A O 1
ATOM 2962 N N . SER A 1 378 ? 4.235 -8.394 13.698 1.00 72.81 378 SER A N 1
ATOM 2963 C CA . SER A 1 378 ? 3.323 -7.269 13.472 1.00 72.81 378 SER A CA 1
ATOM 2964 C C . SER A 1 378 ? 1.894 -7.758 13.720 1.00 72.81 378 SER A C 1
ATOM 2966 O O . SER A 1 378 ? 1.269 -8.279 12.790 1.00 72.81 378 SER A O 1
ATOM 2968 N N . PRO A 1 379 ? 1.412 -7.722 14.976 1.00 79.25 379 PRO A N 1
ATOM 2969 C CA . PRO A 1 379 ? 0.093 -8.232 15.323 1.00 79.25 379 PRO A CA 1
ATOM 2970 C C . PRO A 1 379 ? -1.012 -7.362 14.718 1.00 79.25 379 PRO A C 1
ATOM 2972 O O . PRO A 1 379 ? -0.803 -6.185 14.429 1.00 79.25 379 PRO A O 1
ATOM 2975 N N . LEU A 1 380 ? -2.186 -7.960 14.510 1.00 87.31 380 LEU A N 1
ATOM 2976 C CA . LEU A 1 380 ? -3.375 -7.227 14.066 1.00 87.31 380 LEU A CA 1
ATOM 2977 C C . LEU A 1 380 ? -3.839 -6.281 15.170 1.00 87.31 380 LEU A C 1
ATOM 2979 O O . LEU A 1 380 ? -3.824 -6.670 16.340 1.00 87.31 380 LEU A O 1
ATOM 2983 N N . ASP A 1 381 ? -4.346 -5.109 14.796 1.00 88.69 381 ASP A N 1
ATOM 2984 C CA . ASP A 1 381 ? -4.988 -4.191 15.742 1.00 88.69 381 ASP A CA 1
ATOM 2985 C C . ASP A 1 381 ? -6.512 -4.390 15.771 1.00 88.69 381 ASP A C 1
ATOM 2987 O O . ASP A 1 381 ? -7.316 -3.459 15.763 1.00 88.69 381 ASP A O 1
ATOM 2991 N N . LEU A 1 382 ? -6.925 -5.660 15.756 1.00 93.75 382 LEU A N 1
ATOM 2992 C CA . LEU A 1 382 ? -8.326 -6.054 15.801 1.00 93.75 382 LEU A CA 1
ATOM 2993 C C . LEU A 1 382 ? -8.841 -5.981 17.237 1.00 93.75 382 LEU A C 1
ATOM 2995 O O . LEU A 1 382 ? -8.614 -6.894 18.034 1.00 93.75 382 LEU A O 1
ATOM 2999 N N . ARG A 1 383 ? -9.566 -4.911 17.551 1.00 93.94 383 ARG A N 1
ATOM 3000 C CA . ARG A 1 383 ? -10.153 -4.643 18.866 1.00 93.94 383 ARG A CA 1
ATOM 3001 C C . ARG A 1 383 ? -11.629 -4.281 18.715 1.00 93.94 383 ARG A C 1
ATOM 3003 O O . ARG A 1 383 ? -11.983 -3.116 18.833 1.00 93.94 383 ARG A O 1
ATOM 3010 N N . PRO A 1 384 ? -12.498 -5.255 18.415 1.00 95.62 384 PRO A N 1
ATOM 3011 C CA . PRO A 1 384 ? -13.922 -5.000 18.320 1.00 95.62 384 PRO A CA 1
ATOM 3012 C C . PRO A 1 384 ? -14.492 -4.858 19.732 1.00 95.62 384 PRO A C 1
ATOM 3014 O O . PRO A 1 384 ? -14.525 -5.843 20.479 1.00 95.62 384 PRO A O 1
ATOM 3017 N N . PHE A 1 385 ? -14.925 -3.655 20.089 1.00 95.00 385 PHE A N 1
ATOM 3018 C CA . PHE A 1 385 ? -15.456 -3.335 21.411 1.00 95.00 385 PHE A CA 1
ATOM 3019 C C . PHE A 1 385 ? -16.843 -2.696 21.327 1.00 95.00 385 PHE A C 1
ATOM 3021 O O . PHE A 1 385 ? -17.295 -2.290 20.257 1.00 95.00 385 PHE A O 1
ATOM 3028 N N . LEU A 1 386 ? -17.554 -2.662 22.445 1.00 94.50 386 LEU A N 1
ATOM 3029 C CA . LEU A 1 386 ? -18.747 -1.842 22.618 1.00 94.50 386 LEU A CA 1
ATOM 3030 C C . LEU A 1 386 ? -18.847 -1.465 24.092 1.00 94.50 386 LEU A C 1
ATOM 3032 O O . LEU A 1 386 ? -18.666 -2.335 24.948 1.00 94.50 386 LEU A O 1
ATOM 3036 N N . ASP A 1 387 ? -19.156 -0.205 24.369 1.00 91.12 387 ASP A N 1
ATOM 3037 C CA . ASP A 1 387 ? -19.343 0.269 25.735 1.00 91.12 387 ASP A CA 1
ATOM 3038 C C . ASP A 1 387 ? -20.507 -0.477 26.400 1.00 91.12 387 ASP A C 1
ATOM 3040 O O . ASP A 1 387 ? -21.530 -0.782 25.775 1.00 91.12 387 ASP A O 1
ATOM 3044 N N . ALA A 1 388 ? -20.347 -0.808 27.680 1.00 86.75 388 ALA A N 1
ATOM 3045 C CA . ALA A 1 388 ? -21.319 -1.599 28.427 1.00 86.75 388 ALA A CA 1
ATOM 3046 C C . ALA A 1 388 ? -22.689 -0.901 28.508 1.00 86.75 388 ALA A C 1
ATOM 3048 O O . ALA A 1 388 ? -23.726 -1.565 28.491 1.00 86.75 388 ALA A O 1
ATOM 3049 N N . GLU A 1 389 ? -22.694 0.433 28.535 1.00 85.62 389 GLU A N 1
ATOM 3050 C CA . GLU A 1 389 ? -23.899 1.271 28.545 1.00 85.62 389 GLU A CA 1
ATOM 3051 C C . GLU A 1 389 ? -24.668 1.233 27.213 1.00 85.62 389 GLU A C 1
ATOM 3053 O O . GLU A 1 389 ? -25.892 1.381 27.193 1.00 85.62 389 GLU A O 1
ATOM 3058 N N . ASP A 1 390 ? -23.969 0.971 26.106 1.00 90.62 390 ASP A N 1
ATOM 3059 C CA . ASP A 1 390 ? -24.530 0.949 24.751 1.00 90.62 390 ASP A CA 1
ATOM 3060 C C . ASP A 1 390 ? -25.021 -0.442 24.318 1.00 90.62 390 ASP A C 1
ATOM 3062 O O . ASP A 1 390 ? -25.554 -0.622 23.213 1.00 90.62 390 ASP A O 1
ATOM 3066 N N . LEU A 1 391 ? -24.873 -1.447 25.187 1.00 90.12 391 LEU A N 1
ATOM 3067 C CA . LEU A 1 391 ? -25.333 -2.805 24.931 1.00 90.12 391 LEU A CA 1
ATOM 3068 C C . LEU A 1 391 ? -26.842 -2.853 24.710 1.00 90.12 391 LEU A C 1
ATOM 3070 O O . LEU A 1 391 ? -27.654 -2.408 25.521 1.00 90.12 391 LEU A O 1
ATOM 3074 N N . THR A 1 392 ? -27.241 -3.500 23.618 1.00 92.25 392 THR A N 1
ATOM 3075 C CA . THR A 1 392 ? -28.651 -3.748 23.337 1.00 92.25 392 THR A CA 1
ATOM 3076 C C . THR A 1 392 ? -28.977 -5.229 23.444 1.00 92.25 392 THR A C 1
ATOM 3078 O O . THR A 1 392 ? -28.103 -6.096 23.497 1.00 92.25 392 THR A O 1
ATOM 3081 N N . LYS A 1 393 ? -30.273 -5.554 23.385 1.00 92.56 393 LYS A N 1
ATOM 3082 C CA . LYS A 1 393 ? -30.738 -6.946 23.337 1.00 92.56 393 LYS A CA 1
ATOM 3083 C C . LYS A 1 393 ? -30.069 -7.779 22.237 1.00 92.56 393 LYS A C 1
ATOM 3085 O O . LYS A 1 393 ? -30.019 -8.990 22.386 1.00 92.56 393 LYS A O 1
ATOM 3090 N N . TYR A 1 394 ? -29.593 -7.163 21.148 1.00 93.56 394 TYR A N 1
ATOM 3091 C CA . TYR A 1 394 ? -28.990 -7.880 20.024 1.00 93.56 394 TYR A CA 1
ATOM 3092 C C . TYR A 1 394 ? -27.615 -8.441 20.390 1.00 93.56 394 TYR A C 1
ATOM 3094 O O . TYR A 1 394 ? -27.379 -9.626 20.179 1.00 93.56 394 TYR A O 1
ATOM 3102 N N . GLU A 1 395 ? -26.734 -7.640 20.990 1.00 94.75 395 GLU A N 1
ATOM 3103 C CA . GLU A 1 395 ? -25.416 -8.094 21.451 1.00 94.75 395 GLU A CA 1
ATOM 3104 C C . GLU A 1 395 ? -25.537 -9.177 22.526 1.00 94.75 395 GLU A C 1
ATOM 3106 O O . GLU A 1 395 ? -24.802 -10.164 22.498 1.00 94.75 395 GLU A O 1
ATOM 3111 N N . LEU A 1 396 ? -26.526 -9.039 23.412 1.00 91.50 396 LEU A N 1
ATOM 3112 C CA . LEU A 1 396 ? -26.816 -9.999 24.478 1.00 91.50 396 LEU A CA 1
ATOM 3113 C C . LEU A 1 396 ? -27.343 -11.352 23.964 1.00 91.50 396 LEU A C 1
ATOM 3115 O O . LEU A 1 396 ? -27.288 -12.337 24.700 1.00 91.50 396 LEU A O 1
ATOM 3119 N N . GLU A 1 397 ? -27.806 -11.450 22.707 1.00 91.00 397 GLU A N 1
ATOM 3120 C CA . GLU A 1 397 ? -28.136 -12.748 22.088 1.00 91.00 397 GLU A CA 1
ATOM 3121 C C . GLU A 1 397 ? -26.880 -13.630 21.904 1.00 91.00 397 GLU A C 1
ATOM 3123 O O . GLU A 1 397 ? -27.005 -14.843 21.713 1.00 91.00 397 GLU A O 1
ATOM 3128 N N . LEU A 1 398 ? -25.669 -13.055 21.957 1.00 92.44 398 LEU A N 1
ATOM 3129 C CA . LEU A 1 398 ? -24.408 -13.784 21.827 1.00 92.44 398 LEU A CA 1
ATOM 3130 C C . LEU A 1 398 ? -23.928 -14.313 23.191 1.00 92.44 398 LEU A C 1
ATOM 3132 O O . LEU A 1 398 ? -23.528 -13.520 24.047 1.00 92.44 398 LEU A O 1
ATOM 3136 N N . PRO A 1 399 ? -23.822 -15.644 23.390 1.00 89.44 399 PRO A N 1
ATOM 3137 C CA . PRO A 1 399 ? -23.406 -16.210 24.677 1.00 89.44 399 PRO A CA 1
ATOM 3138 C C . PRO A 1 399 ? -22.012 -15.760 25.133 1.00 89.44 399 PRO A C 1
ATOM 3140 O O . PRO A 1 399 ? -21.772 -15.593 26.324 1.00 89.44 399 PRO A O 1
ATOM 3143 N N . ALA A 1 400 ? -21.090 -15.548 24.188 1.00 88.62 400 ALA A N 1
ATOM 3144 C CA . ALA A 1 400 ? -19.733 -15.087 24.482 1.00 88.62 400 ALA A CA 1
ATOM 3145 C C . ALA A 1 400 ? -19.690 -13.654 25.039 1.00 88.62 400 ALA A C 1
ATOM 3147 O O . ALA A 1 400 ? -18.763 -13.322 25.772 1.00 88.62 400 ALA A O 1
ATOM 3148 N N . ILE A 1 401 ? -20.679 -12.827 24.690 1.00 91.19 401 ILE A N 1
ATOM 3149 C CA . ILE A 1 401 ? -20.813 -11.454 25.185 1.00 91.19 401 ILE A CA 1
ATOM 3150 C C . ILE A 1 401 ? -21.565 -11.463 26.511 1.00 91.19 401 ILE A C 1
ATOM 3152 O O . ILE A 1 401 ? -21.079 -10.901 27.483 1.00 91.19 401 ILE A O 1
ATOM 3156 N N . ALA A 1 402 ? -22.682 -12.193 26.591 1.00 87.75 402 ALA A N 1
ATOM 3157 C CA . ALA A 1 402 ? -23.450 -12.331 27.828 1.00 87.75 402 ALA A CA 1
ATOM 3158 C C . ALA A 1 402 ? -22.591 -12.847 28.999 1.00 87.75 402 ALA A C 1
ATOM 3160 O O . ALA A 1 402 ? -22.725 -12.365 30.116 1.00 87.75 402 ALA A O 1
ATOM 3161 N N . LYS A 1 403 ? -21.652 -13.766 28.737 1.00 87.44 403 LYS A N 1
ATOM 3162 C CA . LYS A 1 403 ? -20.722 -14.270 29.756 1.00 87.44 403 LYS A CA 1
ATOM 3163 C C . LYS A 1 403 ? -19.761 -13.199 30.297 1.00 87.44 403 LYS A C 1
ATOM 3165 O O . LYS A 1 403 ? -19.355 -13.280 31.449 1.00 87.44 403 LYS A O 1
ATOM 3170 N N . GLN A 1 404 ? -19.381 -12.205 29.492 1.00 87.06 404 GLN A N 1
ATOM 3171 C CA . GLN A 1 404 ? -18.494 -11.125 29.952 1.00 87.06 404 GLN A CA 1
ATOM 3172 C C . GLN A 1 404 ? -19.184 -10.224 30.987 1.00 87.06 404 GLN A C 1
ATOM 3174 O O . GLN A 1 404 ? -18.503 -9.614 31.802 1.00 87.06 404 GLN A O 1
ATOM 3179 N N . LEU A 1 405 ? -20.522 -10.211 31.011 1.00 82.81 405 LEU A N 1
ATOM 3180 C CA . LEU A 1 405 ? -21.318 -9.452 31.978 1.00 82.81 405 LEU A CA 1
ATOM 3181 C C . LEU A 1 405 ? -21.423 -10.119 33.352 1.00 82.81 405 LEU A C 1
ATOM 3183 O O . LEU A 1 405 ? -21.893 -9.491 34.291 1.00 82.81 405 LEU A O 1
ATOM 3187 N N . GLU A 1 406 ? -20.949 -11.357 33.524 1.00 76.88 406 GLU A N 1
ATOM 3188 C CA . GLU A 1 406 ? -20.954 -12.031 34.835 1.00 76.88 406 GLU A CA 1
ATOM 3189 C C . GLU A 1 406 ? -20.097 -11.293 35.897 1.00 76.88 406 GLU A C 1
ATOM 3191 O O . GLU A 1 406 ? -20.176 -11.631 37.074 1.00 76.88 406 GLU A O 1
ATOM 3196 N N . GLY A 1 407 ? -19.315 -10.273 35.508 1.00 69.56 407 GLY A N 1
ATOM 3197 C CA . GLY A 1 407 ? -18.586 -9.359 36.402 1.00 69.56 407 GLY A CA 1
ATOM 3198 C C . GLY A 1 407 ? -18.853 -7.864 36.160 1.00 69.56 407 GLY A C 1
ATOM 3199 O O . GLY A 1 407 ? -18.060 -7.031 36.603 1.00 69.56 407 GLY A O 1
ATOM 3200 N N . SER A 1 408 ? -19.928 -7.514 35.438 1.00 74.25 408 SER A N 1
ATOM 3201 C CA . SER A 1 408 ? -20.276 -6.114 35.136 1.00 74.25 408 SER A CA 1
ATOM 3202 C C . SER A 1 408 ? -20.946 -5.386 36.300 1.00 74.25 408 SER A C 1
ATOM 3204 O O . SER A 1 408 ? -21.139 -4.175 36.233 1.00 74.25 408 SER A O 1
ATOM 3206 N N . THR A 1 409 ? -21.329 -6.107 37.354 1.00 75.81 409 THR A N 1
ATOM 3207 C CA . THR A 1 409 ? -21.841 -5.533 38.598 1.00 75.81 409 THR A CA 1
ATOM 3208 C C . THR A 1 409 ? -20.856 -5.772 39.734 1.00 75.81 409 THR A C 1
ATOM 3210 O O . THR A 1 409 ? -20.120 -6.759 39.762 1.00 75.81 409 THR A O 1
ATOM 3213 N N . THR A 1 410 ? -20.813 -4.831 40.668 1.00 81.69 410 THR A N 1
ATOM 3214 C CA . THR A 1 410 ? -20.029 -4.921 41.896 1.00 81.69 410 THR A CA 1
ATOM 3215 C C . THR A 1 410 ? -20.884 -4.494 43.079 1.00 81.69 410 THR A C 1
ATOM 3217 O O . THR A 1 410 ? -21.976 -3.938 42.934 1.00 81.69 410 THR A O 1
ATOM 3220 N N . THR A 1 411 ? -20.377 -4.760 44.272 1.00 85.88 411 THR A N 1
ATOM 3221 C CA . THR A 1 411 ? -20.991 -4.310 45.512 1.00 85.88 411 THR A CA 1
ATOM 3222 C C . THR A 1 411 ? -20.919 -2.783 45.594 1.00 85.88 411 THR A C 1
ATOM 3224 O O . THR A 1 411 ? -19.842 -2.190 45.534 1.00 85.88 411 THR A O 1
ATOM 3227 N N . GLY A 1 412 ? -22.073 -2.140 45.724 1.00 87.88 412 GLY A N 1
ATOM 3228 C CA . GLY A 1 412 ? -22.248 -0.702 45.884 1.00 87.88 412 GLY A CA 1
ATOM 3229 C C . GLY A 1 412 ? -22.837 -0.334 47.238 1.00 87.88 412 GLY A C 1
ATOM 3230 O O . GLY A 1 412 ? -23.394 -1.170 47.951 1.00 87.88 412 GLY A O 1
ATOM 3231 N N . LEU A 1 413 ? -22.726 0.942 47.586 1.00 89.31 413 LEU A N 1
ATOM 3232 C CA . LEU A 1 413 ? -23.336 1.530 48.769 1.00 89.31 413 LEU A CA 1
ATOM 3233 C C . LEU A 1 413 ? -24.400 2.533 48.343 1.00 89.31 413 LEU A C 1
ATOM 3235 O O . LEU A 1 413 ? -24.154 3.406 47.507 1.00 89.31 413 LEU A O 1
ATOM 3239 N N . ARG A 1 414 ? -25.573 2.436 48.966 1.00 91.31 414 ARG A N 1
ATOM 3240 C CA . ARG A 1 414 ? -26.602 3.464 48.863 1.00 91.31 414 ARG A CA 1
ATOM 3241 C C . ARG A 1 414 ? -26.418 4.462 49.999 1.00 91.31 414 ARG A C 1
ATOM 3243 O O . ARG A 1 414 ? -26.530 4.113 51.175 1.00 91.31 414 ARG A O 1
ATOM 3250 N N . LEU A 1 415 ? -26.135 5.708 49.653 1.00 90.88 415 LEU A N 1
ATOM 3251 C CA . LEU A 1 415 ? -25.950 6.814 50.585 1.00 90.88 415 LEU A CA 1
ATOM 3252 C C . LEU A 1 415 ? -27.175 7.723 50.562 1.00 90.88 415 LEU A C 1
ATOM 3254 O O . LEU A 1 415 ? -27.751 7.970 49.507 1.00 90.88 415 LEU A O 1
ATOM 3258 N N . LYS A 1 416 ? -27.551 8.275 51.711 1.00 90.62 416 LYS A N 1
ATOM 3259 C CA . LYS A 1 416 ? -28.565 9.323 51.820 1.00 90.62 416 LYS A CA 1
ATOM 3260 C C . LYS A 1 416 ? -27.938 10.607 52.324 1.00 90.62 416 LYS A C 1
ATOM 3262 O O . LYS A 1 416 ? -27.327 10.622 53.389 1.00 90.62 416 LYS A O 1
ATOM 3267 N N . GLU A 1 417 ? -28.127 11.683 51.581 1.00 91.06 417 GLU A N 1
ATOM 3268 C CA . GLU A 1 417 ? -27.736 13.022 51.995 1.00 91.06 417 GLU A CA 1
ATOM 3269 C C . GLU A 1 417 ? -28.636 13.500 53.146 1.00 91.06 417 GLU A C 1
ATOM 3271 O O . GLU A 1 417 ? -29.865 13.490 53.045 1.00 91.06 417 GLU A O 1
ATOM 3276 N N . ILE A 1 418 ? -28.029 13.921 54.255 1.00 87.75 418 ILE A N 1
ATOM 3277 C CA . ILE A 1 418 ? -28.727 14.277 55.497 1.00 87.75 418 ILE A CA 1
ATOM 3278 C C . ILE A 1 418 ? -29.473 15.611 55.348 1.00 87.75 418 ILE A C 1
ATOM 3280 O O . ILE A 1 418 ? -30.596 15.743 55.833 1.00 87.75 418 ILE A O 1
ATOM 3284 N N . ALA A 1 419 ? -28.881 16.584 54.649 1.00 81.38 419 ALA A N 1
ATOM 3285 C CA . ALA A 1 419 ? -29.461 17.917 54.473 1.00 81.38 419 ALA A CA 1
ATOM 3286 C C . ALA A 1 419 ? -30.552 17.969 53.386 1.00 81.38 419 ALA A C 1
ATOM 3288 O O . ALA A 1 419 ? -31.544 18.678 53.550 1.00 81.38 419 ALA A O 1
ATOM 3289 N N . GLY A 1 420 ? -30.375 17.224 52.287 1.00 77.00 420 GLY A N 1
ATOM 3290 C CA . GLY A 1 420 ? -31.263 17.251 51.115 1.00 77.00 420 GLY A CA 1
ATOM 3291 C C . GLY A 1 420 ? -32.220 16.061 50.993 1.00 77.00 420 GLY A C 1
ATOM 3292 O O . GLY A 1 420 ? -33.211 16.138 50.271 1.00 77.00 420 GLY A O 1
ATOM 3293 N N . GLY A 1 421 ? -31.952 14.952 51.690 1.00 82.12 421 GLY A N 1
ATOM 3294 C CA . GLY A 1 421 ? -32.722 13.709 51.580 1.00 82.12 421 GLY A CA 1
ATOM 3295 C C . GLY A 1 421 ? -32.485 12.920 50.285 1.00 82.12 421 GLY A C 1
ATOM 3296 O O . GLY A 1 421 ? -33.070 11.845 50.127 1.00 82.12 421 GLY A O 1
ATOM 3297 N N . THR A 1 422 ? -31.638 13.424 49.383 1.00 87.25 422 THR A N 1
ATOM 3298 C CA . THR A 1 422 ? -31.262 12.792 48.113 1.00 87.25 422 THR A CA 1
ATOM 3299 C C . THR A 1 422 ? -30.551 11.468 48.363 1.00 87.25 422 THR A C 1
ATOM 3301 O O . THR A 1 422 ? -29.758 11.346 49.294 1.00 87.25 422 THR A O 1
ATOM 3304 N N . THR A 1 423 ? -30.836 10.462 47.539 1.00 89.12 423 THR A N 1
ATOM 3305 C CA . THR A 1 423 ? -30.176 9.153 47.615 1.00 89.12 423 THR A CA 1
ATOM 3306 C C . THR A 1 423 ? -29.179 9.017 46.468 1.00 89.12 423 THR A C 1
ATOM 3308 O O . THR A 1 423 ? -29.515 9.336 45.330 1.00 89.12 423 THR A O 1
ATOM 3311 N N . LEU A 1 424 ? -27.968 8.565 46.776 1.00 87.00 424 LEU A N 1
ATOM 3312 C CA . LEU A 1 424 ? -26.875 8.322 45.838 1.00 87.00 424 LEU A CA 1
ATOM 3313 C C . LEU A 1 424 ? -26.517 6.838 45.872 1.00 87.00 424 LEU A C 1
ATOM 3315 O O . LEU A 1 424 ? -26.464 6.237 46.943 1.00 87.00 424 LEU A O 1
ATOM 3319 N N . GLU A 1 425 ? -26.258 6.255 44.711 1.00 90.00 425 GLU A N 1
ATOM 3320 C CA . GLU A 1 425 ? -25.829 4.866 44.568 1.00 90.00 425 GLU A CA 1
ATOM 3321 C C . GLU A 1 425 ? -24.431 4.878 43.961 1.00 90.00 425 GLU A C 1
ATOM 3323 O O . GLU A 1 425 ? -24.254 5.382 42.854 1.00 90.00 425 GLU A O 1
ATOM 3328 N N . ILE A 1 426 ? -23.437 4.389 44.704 1.00 86.69 426 ILE A N 1
ATOM 3329 C CA . ILE A 1 426 ? -22.035 4.423 44.273 1.00 86.69 426 ILE A CA 1
ATOM 3330 C C . ILE A 1 426 ? -21.373 3.051 44.431 1.00 86.69 426 ILE A C 1
ATOM 3332 O O . ILE A 1 426 ? -21.711 2.314 45.363 1.00 86.69 426 ILE A O 1
ATOM 3336 N N . PRO A 1 427 ? -20.403 2.693 43.577 1.00 86.69 427 PRO A N 1
ATOM 3337 C CA . PRO A 1 427 ? -19.550 1.529 43.793 1.00 86.69 427 PRO A CA 1
ATOM 3338 C C . PRO A 1 427 ? -18.823 1.623 45.137 1.00 86.69 427 PRO A C 1
ATOM 3340 O O . PRO A 1 427 ? -18.294 2.672 45.500 1.00 86.69 427 PRO A O 1
ATOM 3343 N N . GLN A 1 428 ? -18.748 0.518 45.884 1.00 86.31 428 GLN A N 1
ATOM 3344 C CA . GLN A 1 428 ? -18.085 0.512 47.194 1.00 86.31 428 GLN A CA 1
ATOM 3345 C C . GLN A 1 428 ? -16.601 0.902 47.088 1.00 86.31 428 GLN A C 1
ATOM 3347 O O . GLN A 1 428 ? -16.053 1.469 48.029 1.00 86.31 428 GLN A O 1
ATOM 3352 N N . ILE A 1 429 ? -15.963 0.633 45.944 1.00 84.00 429 ILE A N 1
ATOM 3353 C CA . ILE A 1 429 ? -14.569 1.007 45.674 1.00 84.00 429 ILE A CA 1
ATOM 3354 C C . ILE A 1 429 ? -14.358 2.526 45.557 1.00 84.00 429 ILE A C 1
ATOM 3356 O O . ILE A 1 429 ? -13.264 3.010 45.831 1.00 84.00 429 ILE A O 1
ATOM 3360 N N . GLU A 1 430 ? -15.400 3.286 45.209 1.00 84.31 430 GLU A N 1
ATOM 3361 C CA . GLU A 1 430 ? -15.356 4.751 45.108 1.00 84.31 430 GLU A CA 1
ATOM 3362 C C . GLU A 1 430 ? -15.688 5.446 46.437 1.00 84.31 430 GLU A C 1
ATOM 3364 O O . GLU A 1 430 ? -15.444 6.645 46.605 1.00 84.31 430 GLU A O 1
ATOM 3369 N N . TYR A 1 431 ? -16.224 4.707 47.412 1.00 86.19 431 TYR A N 1
ATOM 3370 C CA . TYR A 1 431 ? -16.559 5.265 48.713 1.00 86.19 431 TYR A CA 1
ATOM 3371 C C . TYR A 1 431 ? -15.300 5.577 49.526 1.00 86.19 431 TYR A C 1
ATOM 3373 O O . TYR A 1 431 ? -14.533 4.694 49.913 1.00 86.19 431 TYR A O 1
ATOM 3381 N N . ASN A 1 432 ? -15.135 6.851 49.870 1.00 87.75 432 ASN A N 1
ATOM 3382 C CA . ASN A 1 432 ? -14.176 7.299 50.867 1.00 87.75 432 ASN A CA 1
ATOM 3383 C C . ASN A 1 432 ? -14.788 8.413 51.728 1.00 87.75 432 ASN A C 1
ATOM 3385 O O . ASN A 1 432 ? -15.640 9.178 51.275 1.00 87.75 432 ASN A O 1
ATOM 3389 N N . VAL A 1 433 ? -14.335 8.498 52.980 1.00 85.88 433 VAL A N 1
ATOM 3390 C CA . VAL A 1 433 ? -14.900 9.410 53.989 1.00 85.88 433 VAL A CA 1
ATOM 3391 C C . VAL A 1 433 ? -14.617 10.882 53.663 1.00 85.88 433 VAL A C 1
ATOM 3393 O O . VAL A 1 433 ? -15.362 11.752 54.099 1.00 85.88 433 VAL A O 1
ATOM 3396 N N . GLU A 1 434 ? -13.580 11.180 52.876 1.00 87.38 434 GLU A N 1
ATOM 3397 C CA . GLU A 1 434 ? -13.275 12.555 52.453 1.00 87.38 434 GLU A CA 1
ATOM 3398 C C . GLU A 1 434 ? -14.286 13.071 51.419 1.00 87.38 434 GLU A C 1
ATOM 3400 O O . GLU A 1 434 ? -14.720 14.218 51.491 1.00 87.38 434 GLU A O 1
ATOM 3405 N N . SER A 1 435 ? -14.690 12.213 50.479 1.00 85.12 435 SER A N 1
ATOM 3406 C CA . SER A 1 435 ? -15.651 12.531 49.415 1.00 85.12 435 SER A CA 1
ATOM 3407 C C . SER A 1 435 ? -17.098 12.447 49.906 1.00 85.12 435 SER A C 1
ATOM 3409 O O . SER A 1 435 ? -17.949 13.214 49.462 1.00 85.12 435 SER A O 1
ATOM 3411 N N . TYR A 1 436 ? -17.366 11.549 50.860 1.00 87.69 436 TYR A N 1
ATOM 3412 C CA . TYR A 1 436 ? -18.682 11.331 51.463 1.00 87.69 436 TYR A CA 1
ATOM 3413 C C . TYR A 1 436 ? -18.588 11.400 52.998 1.00 87.69 436 TYR A C 1
ATOM 3415 O O . TYR A 1 436 ? -18.649 10.369 53.675 1.00 87.69 436 TYR A O 1
ATOM 3423 N N . PRO A 1 437 ? -18.416 12.604 53.577 1.00 89.06 437 PRO A N 1
ATOM 3424 C CA . PRO A 1 437 ? -18.277 12.765 55.019 1.00 89.06 437 PRO A CA 1
ATOM 3425 C C . PRO A 1 437 ? -19.558 12.363 55.753 1.00 89.06 437 PRO A C 1
ATOM 3427 O O . PRO A 1 437 ? -20.666 12.745 55.368 1.00 89.06 437 PRO A O 1
ATOM 3430 N N . LEU A 1 438 ? -19.391 11.631 56.858 1.00 87.06 438 LEU A N 1
ATOM 3431 C CA . LEU A 1 438 ? -20.480 11.072 57.678 1.00 87.06 438 LEU A CA 1
ATOM 3432 C C . LEU A 1 438 ? -21.416 12.138 58.279 1.00 87.06 438 LEU A C 1
ATOM 3434 O O . LEU A 1 438 ? -22.531 11.831 58.688 1.00 87.06 438 LEU A O 1
ATOM 3438 N N . GLU A 1 439 ? -20.961 13.389 58.337 1.00 88.38 439 GLU A N 1
ATOM 3439 C CA . GLU A 1 439 ? -21.742 14.552 58.774 1.00 88.38 439 GLU A CA 1
ATOM 3440 C C . GLU A 1 439 ? -22.843 14.924 57.770 1.00 88.38 439 GLU A C 1
ATOM 3442 O O . GLU A 1 439 ? -23.887 15.444 58.160 1.00 88.38 439 GLU A O 1
ATOM 3447 N N . ASN A 1 440 ? -22.616 14.625 56.486 1.00 88.44 440 ASN A N 1
ATOM 3448 C CA . ASN A 1 440 ? -23.499 14.988 55.379 1.00 88.44 440 ASN A CA 1
ATOM 3449 C C . ASN A 1 440 ? -24.176 13.773 54.736 1.00 88.44 440 ASN A C 1
ATOM 3451 O O . ASN A 1 440 ? -25.224 13.937 54.112 1.00 88.44 440 ASN A O 1
ATOM 3455 N N . TYR A 1 441 ? -23.620 12.567 54.893 1.00 88.75 441 TYR A N 1
ATOM 3456 C CA . TYR A 1 441 ? -24.106 11.350 54.242 1.00 88.75 441 TYR A CA 1
ATOM 3457 C C . TYR A 1 441 ? -24.257 10.180 55.216 1.00 88.75 441 TYR A C 1
ATOM 3459 O O . TYR A 1 441 ? -23.362 9.876 56.002 1.00 88.75 441 TYR A O 1
ATOM 3467 N N . GLN A 1 442 ? -25.382 9.473 55.111 1.00 89.31 442 GLN A N 1
ATOM 3468 C CA . GLN A 1 442 ? -25.672 8.247 55.848 1.00 89.31 442 GLN A CA 1
ATOM 3469 C C . GLN A 1 442 ? -25.655 7.037 54.904 1.00 89.31 442 GLN A C 1
ATOM 3471 O O . GLN A 1 442 ? -26.402 7.012 53.929 1.00 89.31 442 GLN A O 1
ATOM 3476 N N . VAL A 1 443 ? -24.858 6.010 55.216 1.00 89.62 443 VAL A N 1
ATOM 3477 C CA . VAL A 1 443 ? -24.907 4.713 54.515 1.00 89.62 443 VAL A CA 1
ATOM 3478 C C . VAL A 1 443 ? -26.192 3.981 54.911 1.00 89.62 443 VAL A C 1
ATOM 3480 O O . VAL A 1 443 ? -26.440 3.780 56.100 1.00 89.62 443 VAL A O 1
ATOM 3483 N N . LEU A 1 444 ? -27.011 3.606 53.929 1.00 90.00 444 LEU A N 1
ATOM 3484 C CA . LEU A 1 444 ? -28.280 2.911 54.144 1.00 90.00 444 LEU A CA 1
ATOM 3485 C C . LEU A 1 444 ? -28.109 1.393 54.064 1.00 90.00 444 LEU A C 1
ATOM 3487 O O . LEU A 1 444 ? -28.318 0.691 55.051 1.00 90.00 444 LEU A O 1
ATOM 3491 N N . ASP A 1 445 ? -27.742 0.895 52.886 1.00 89.50 445 ASP A N 1
ATOM 3492 C CA . ASP A 1 445 ? -27.611 -0.523 52.583 1.00 89.50 445 ASP A CA 1
ATOM 3493 C C . ASP A 1 445 ? -26.554 -0.777 51.499 1.00 89.50 445 ASP A C 1
ATOM 3495 O O . ASP A 1 445 ? -25.957 0.138 50.920 1.00 89.50 445 ASP A O 1
ATOM 3499 N N . THR A 1 446 ? -26.295 -2.062 51.280 1.00 89.81 446 THR A N 1
ATOM 3500 C CA . THR A 1 446 ? -25.441 -2.568 50.213 1.00 89.81 446 THR A CA 1
ATOM 3501 C C . THR A 1 446 ? -26.318 -3.003 49.045 1.00 89.81 446 THR A C 1
ATOM 3503 O O . THR A 1 446 ? -27.290 -3.734 49.240 1.00 89.81 446 THR A O 1
ATOM 3506 N N . ILE A 1 447 ? -25.969 -2.570 47.840 1.00 88.69 447 ILE A N 1
ATOM 3507 C CA . ILE A 1 447 ? -26.718 -2.819 46.602 1.00 88.69 447 ILE A CA 1
ATOM 3508 C C . ILE A 1 447 ? -25.788 -3.379 45.524 1.00 88.69 447 ILE A C 1
ATOM 3510 O O . ILE A 1 447 ? -24.572 -3.272 45.645 1.00 88.69 447 ILE A O 1
ATOM 3514 N N . GLU A 1 448 ? -26.335 -3.973 44.466 1.00 83.88 448 GLU A N 1
ATOM 3515 C CA . GLU A 1 448 ? -25.554 -4.242 43.254 1.00 83.88 448 GLU A CA 1
ATOM 3516 C C . GLU A 1 448 ? -25.593 -3.007 42.354 1.00 83.88 448 GLU A C 1
ATOM 3518 O O . GLU A 1 448 ? -26.668 -2.531 41.993 1.00 83.88 448 GLU A O 1
ATOM 3523 N N . VAL A 1 449 ? -24.418 -2.494 41.998 1.00 82.19 449 VAL A N 1
ATOM 3524 C CA . VAL A 1 449 ? -24.253 -1.357 41.081 1.00 82.19 449 VAL A CA 1
ATOM 3525 C C . VAL A 1 449 ? -23.343 -1.747 39.926 1.00 82.19 449 VAL A C 1
ATOM 3527 O O . VAL A 1 449 ? -22.650 -2.764 39.993 1.00 82.19 449 VAL A O 1
ATOM 3530 N N . ALA A 1 450 ? -23.340 -0.949 38.858 1.00 78.12 450 ALA A N 1
ATOM 3531 C CA . ALA A 1 450 ? -22.407 -1.130 37.752 1.00 78.12 450 ALA A CA 1
ATOM 3532 C C . ALA A 1 450 ? -20.960 -1.087 38.264 1.00 78.12 450 ALA A C 1
ATOM 3534 O O . ALA A 1 450 ? -20.605 -0.254 39.099 1.00 78.12 450 ALA A O 1
ATOM 3535 N N . ASN A 1 451 ? -20.139 -2.016 37.791 1.00 81.00 451 ASN A N 1
ATOM 3536 C CA . ASN A 1 451 ? -18.726 -2.050 38.114 1.00 81.00 451 ASN A CA 1
ATOM 3537 C C . ASN A 1 451 ? -17.998 -0.964 37.301 1.00 81.00 451 ASN A C 1
ATOM 3539 O O . ASN A 1 451 ? -17.956 -1.092 36.078 1.00 81.00 451 ASN A O 1
ATOM 3543 N N . PRO A 1 452 ? -17.405 0.066 37.934 1.00 75.88 452 PRO A N 1
ATOM 3544 C CA . PRO A 1 452 ? -16.727 1.148 37.217 1.00 75.88 452 PRO A CA 1
ATOM 3545 C C . PRO A 1 452 ? -15.471 0.666 36.474 1.00 75.88 452 PRO A C 1
ATOM 3547 O O . PRO A 1 452 ? -15.033 1.305 35.523 1.00 75.88 452 PRO A O 1
ATOM 3550 N N . ASP A 1 453 ? -14.917 -0.491 36.855 1.00 79.19 453 ASP A N 1
ATOM 3551 C CA . ASP A 1 453 ? -13.793 -1.113 36.149 1.00 79.19 453 ASP A CA 1
ATOM 3552 C C . ASP A 1 453 ? -14.237 -1.863 34.876 1.00 79.19 453 ASP A C 1
ATOM 3554 O O . ASP A 1 453 ? -13.401 -2.282 34.070 1.00 79.19 453 ASP A O 1
ATOM 3558 N N . PHE A 1 454 ? -15.546 -2.059 34.680 1.00 82.50 454 PHE A N 1
ATOM 3559 C CA . PHE A 1 454 ? -16.119 -2.735 33.520 1.00 82.50 454 PHE A CA 1
ATOM 3560 C C . PHE A 1 454 ? -16.765 -1.719 32.574 1.00 82.50 454 PHE A C 1
ATOM 3562 O O . PHE A 1 454 ? -17.954 -1.426 32.660 1.00 82.50 454 PHE A O 1
ATOM 3569 N N . MET A 1 455 ? -15.965 -1.195 31.648 1.00 83.75 455 MET A N 1
ATOM 3570 C CA . MET A 1 455 ? -16.412 -0.152 30.718 1.00 83.75 455 MET A CA 1
ATOM 3571 C C . MET A 1 455 ? -16.918 -0.705 29.383 1.00 83.75 455 MET A C 1
ATOM 3573 O O . MET A 1 455 ? -17.831 -0.139 28.792 1.00 83.75 455 MET A O 1
ATOM 3577 N N . GLU A 1 456 ? -16.361 -1.821 28.907 1.00 90.62 456 GLU A N 1
ATOM 3578 C CA . GLU A 1 456 ? -16.603 -2.327 27.553 1.00 90.62 456 GLU A CA 1
ATOM 3579 C C . GLU A 1 456 ? -16.657 -3.860 27.490 1.00 90.62 456 GLU A C 1
ATOM 3581 O O . GLU A 1 456 ? -16.051 -4.573 28.292 1.00 90.62 456 GLU A O 1
ATOM 3586 N N . VAL A 1 457 ? -17.357 -4.376 26.480 1.00 92.25 457 VAL A N 1
ATOM 3587 C CA . VAL A 1 457 ? -17.285 -5.781 26.059 1.00 92.25 457 VAL A CA 1
ATOM 3588 C C . VAL A 1 457 ? -16.458 -5.916 24.790 1.00 92.25 457 VAL A C 1
ATOM 3590 O O . VAL A 1 457 ? -16.459 -5.024 23.945 1.00 92.25 457 VAL A O 1
ATOM 3593 N N . SER A 1 458 ? -15.829 -7.077 24.587 1.00 94.19 458 SER A N 1
ATOM 3594 C CA . SER A 1 458 ? -15.091 -7.363 23.353 1.00 94.19 458 SER A CA 1
ATOM 3595 C C . SER A 1 458 ? -15.647 -8.555 22.578 1.00 94.19 458 SER A C 1
ATOM 3597 O O . SER A 1 458 ? -15.884 -9.638 23.122 1.00 94.19 458 SER A O 1
ATOM 3599 N N . ALA A 1 459 ? -15.761 -8.400 21.256 1.00 95.50 459 ALA A N 1
ATOM 3600 C CA . ALA A 1 459 ? -16.078 -9.498 20.342 1.00 95.50 459 ALA A CA 1
ATOM 3601 C C . ALA A 1 459 ? -14.837 -10.267 19.854 1.00 95.50 459 ALA A C 1
ATOM 3603 O O . ALA A 1 459 ? -14.964 -11.182 19.036 1.00 95.50 459 ALA A O 1
ATOM 3604 N N . LEU A 1 460 ? -13.631 -9.938 20.331 1.00 95.12 460 LEU A N 1
ATOM 3605 C CA . LEU A 1 460 ? -12.392 -10.528 19.819 1.00 95.12 460 LEU A CA 1
ATOM 3606 C C . LEU A 1 460 ? -12.359 -12.048 20.018 1.00 95.12 460 LEU A C 1
ATOM 3608 O O . LEU A 1 460 ? -12.076 -12.800 19.083 1.00 95.12 460 LEU A O 1
ATOM 3612 N N . GLU A 1 461 ? -12.702 -12.523 21.217 1.00 93.19 461 GLU A N 1
ATOM 3613 C CA . GLU A 1 461 ? -12.744 -13.960 21.502 1.00 93.19 461 GLU A CA 1
ATOM 3614 C C . GLU A 1 461 ? -13.732 -14.703 20.595 1.00 93.19 461 GLU A C 1
ATOM 3616 O O . GLU A 1 461 ? -13.418 -15.794 20.110 1.00 93.19 461 GLU A O 1
ATOM 3621 N N . LEU A 1 462 ? -14.897 -14.099 20.333 1.00 94.94 462 LEU A N 1
ATOM 3622 C CA . LEU A 1 462 ? -15.899 -14.637 19.416 1.00 94.94 462 LEU A CA 1
ATOM 3623 C C . LEU A 1 462 ? -15.305 -14.776 18.008 1.00 94.94 462 LEU A C 1
ATOM 3625 O O . LEU A 1 462 ? -15.364 -15.856 17.424 1.00 94.94 462 LEU A O 1
ATOM 3629 N N . ILE A 1 463 ? -14.659 -13.729 17.488 1.00 96.62 463 ILE A N 1
ATOM 3630 C CA . ILE A 1 463 ? -14.032 -13.748 16.157 1.00 96.62 463 ILE A CA 1
ATOM 3631 C C . ILE A 1 463 ? -12.975 -14.850 16.034 1.00 96.62 463 ILE A C 1
ATOM 3633 O O . ILE A 1 463 ? -12.903 -15.556 15.022 1.00 96.62 463 ILE A O 1
ATOM 3637 N N . LEU A 1 464 ? -12.159 -15.017 17.070 1.00 95.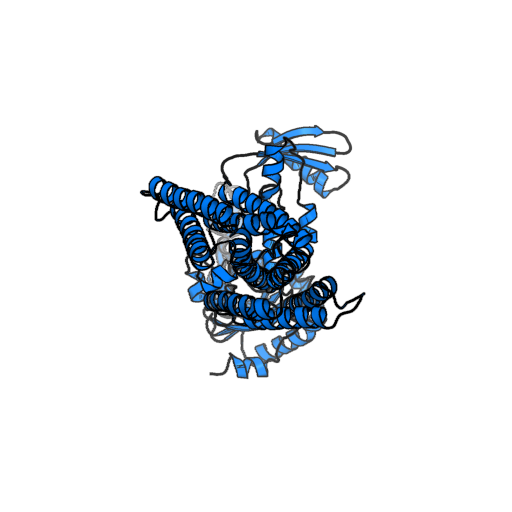19 464 LEU A N 1
ATOM 3638 C CA . LEU A 1 464 ? -11.020 -15.924 17.050 1.00 95.19 464 LEU A CA 1
ATOM 3639 C C . LEU A 1 464 ? -11.399 -17.393 17.289 1.00 95.19 464 LEU A C 1
ATOM 3641 O O . LEU A 1 464 ? -10.774 -18.286 16.704 1.00 95.19 464 LEU A O 1
ATOM 3645 N N . LYS A 1 465 ? -12.399 -17.667 18.134 1.00 94.31 465 LYS A N 1
ATOM 3646 C CA . LYS A 1 465 ? -12.704 -19.028 18.613 1.00 94.31 465 LYS A CA 1
ATOM 3647 C C . LYS A 1 465 ? -13.971 -19.634 18.010 1.00 94.31 465 LYS A C 1
ATOM 3649 O O . LYS A 1 465 ? -14.061 -20.865 17.952 1.00 94.31 465 LYS A O 1
ATOM 3654 N N . GLU A 1 466 ? -14.929 -18.824 17.558 1.00 95.31 466 GLU A N 1
ATOM 3655 C CA . GLU A 1 466 ? -16.235 -19.325 17.121 1.00 95.31 466 GLU A CA 1
ATOM 3656 C C . GLU A 1 466 ? -16.109 -20.307 15.948 1.00 95.31 466 GLU A C 1
ATOM 3658 O O . GLU A 1 466 ? -15.305 -20.135 15.023 1.00 95.31 466 GLU A O 1
ATOM 3663 N N . LYS A 1 467 ? -16.899 -21.390 15.975 1.00 95.12 467 LYS A N 1
ATOM 3664 C CA . LYS A 1 467 ? -16.754 -22.469 14.983 1.00 95.12 467 LYS A CA 1
ATOM 3665 C C . LYS A 1 467 ? -17.098 -21.989 13.579 1.00 95.12 467 LYS A C 1
ATOM 3667 O O . LYS A 1 467 ? -16.447 -22.421 12.627 1.00 95.12 467 LYS A O 1
ATOM 3672 N N . LYS A 1 468 ? -18.136 -21.162 13.466 1.00 96.62 468 LYS A N 1
ATOM 3673 C CA . LYS A 1 468 ? -18.644 -20.565 12.230 1.00 96.62 468 LYS A CA 1
ATOM 3674 C C . LYS A 1 468 ? -19.134 -19.166 12.564 1.00 96.62 468 LYS A C 1
ATOM 3676 O O . LYS A 1 468 ? -20.015 -19.040 13.406 1.00 96.62 468 LYS A O 1
ATOM 3681 N N . LEU A 1 469 ? -18.598 -18.156 11.900 1.00 97.31 469 LEU A N 1
ATOM 3682 C CA . LEU A 1 469 ? -18.972 -16.770 12.145 1.00 97.31 469 LEU A CA 1
ATOM 3683 C C . LEU A 1 469 ? -19.038 -16.016 10.822 1.00 97.31 469 LEU A C 1
ATOM 3685 O O . LEU A 1 469 ? -18.158 -16.160 9.971 1.00 97.31 469 LEU A O 1
ATOM 3689 N N . LEU A 1 470 ? -20.088 -15.220 10.667 1.00 98.06 470 LEU A N 1
ATOM 3690 C CA . LEU A 1 470 ? -20.194 -14.220 9.615 1.00 98.06 470 LEU A CA 1
ATOM 3691 C C . LEU A 1 470 ? -19.858 -12.857 10.221 1.00 98.06 470 LEU A C 1
ATOM 3693 O O . LEU A 1 470 ? -20.423 -12.478 11.244 1.00 98.06 470 LEU A O 1
ATOM 3697 N N . VAL A 1 471 ? -18.933 -12.129 9.609 1.00 97.94 471 VAL A N 1
ATOM 3698 C CA . VAL A 1 471 ? -18.563 -10.779 10.045 1.00 97.94 471 VAL A CA 1
ATOM 3699 C C . VAL A 1 471 ? -18.834 -9.837 8.890 1.00 97.94 471 VAL A C 1
ATOM 3701 O O . VAL A 1 471 ? -18.146 -9.880 7.872 1.00 97.94 471 VAL A O 1
ATOM 3704 N N . VAL A 1 472 ? -19.857 -9.007 9.031 1.00 97.25 472 VAL A N 1
ATOM 3705 C CA . VAL A 1 472 ? -20.071 -7.867 8.148 1.00 97.25 472 VAL A CA 1
ATOM 3706 C C . VAL A 1 472 ? -19.157 -6.751 8.622 1.00 97.25 472 VAL A C 1
ATOM 3708 O O . VAL A 1 472 ? -19.054 -6.489 9.814 1.00 97.25 472 VAL A O 1
ATOM 3711 N N . VAL A 1 473 ? -18.480 -6.100 7.695 1.00 96.12 473 VAL A N 1
ATOM 3712 C CA . VAL A 1 473 ? -17.659 -4.926 7.950 1.00 96.12 473 VAL A CA 1
ATOM 3713 C C . VAL A 1 473 ? -18.226 -3.794 7.122 1.00 96.12 473 VAL A C 1
ATOM 3715 O O . VAL A 1 473 ? -18.262 -3.900 5.897 1.00 96.12 473 VAL A O 1
ATOM 3718 N N . ILE A 1 474 ? -18.666 -2.732 7.788 1.00 95.12 474 ILE A N 1
ATOM 3719 C CA . ILE A 1 474 ? -19.078 -1.478 7.161 1.00 95.12 474 ILE A CA 1
ATOM 3720 C C . ILE A 1 474 ? -18.178 -0.408 7.761 1.00 95.12 474 ILE A C 1
ATOM 3722 O O . ILE A 1 474 ? -18.284 -0.134 8.946 1.00 95.12 474 ILE A O 1
ATOM 3726 N N . LYS A 1 475 ? -17.258 0.172 6.982 1.00 91.38 475 LYS A N 1
ATOM 3727 C CA . LYS A 1 475 ? -16.260 1.112 7.538 1.00 91.38 475 LYS A CA 1
ATOM 3728 C C . LYS A 1 475 ? -16.925 2.337 8.174 1.00 91.38 475 LYS A C 1
ATOM 3730 O O . LYS A 1 475 ? -16.594 2.700 9.297 1.00 91.38 475 LYS A O 1
ATOM 3735 N N . ARG A 1 476 ? -17.862 2.933 7.432 1.00 92.62 476 ARG A N 1
ATOM 3736 C CA . ARG A 1 476 ? -18.677 4.090 7.810 1.00 92.62 476 ARG A CA 1
ATOM 3737 C C . ARG A 1 476 ? -20.121 3.806 7.424 1.00 92.62 476 ARG A C 1
ATOM 3739 O O . ARG A 1 476 ? -20.386 3.460 6.271 1.00 92.62 476 ARG A O 1
ATOM 3746 N N . LEU A 1 477 ? -21.038 3.901 8.383 1.00 93.44 477 LEU A N 1
ATOM 3747 C CA . LEU A 1 477 ? -22.440 3.509 8.195 1.00 93.44 477 LEU A CA 1
ATOM 3748 C C . LEU A 1 477 ? -23.172 4.407 7.187 1.00 93.44 477 LEU A C 1
ATOM 3750 O O . LEU A 1 477 ? -24.146 3.980 6.569 1.00 93.44 477 LEU A O 1
ATOM 3754 N N . GLU A 1 478 ? -22.696 5.633 6.996 1.00 90.62 478 GLU A N 1
ATOM 3755 C CA . GLU A 1 478 ? -23.239 6.622 6.065 1.00 90.62 478 GLU A CA 1
ATOM 3756 C C . GLU A 1 478 ? -22.904 6.300 4.604 1.00 90.62 478 GLU A C 1
ATOM 3758 O O . GLU A 1 478 ? -23.639 6.700 3.705 1.00 90.62 478 GLU A O 1
ATOM 3763 N N . GLU A 1 479 ? -21.814 5.564 4.364 1.00 88.19 479 GLU A N 1
ATOM 3764 C CA . GLU A 1 479 ? -21.286 5.242 3.028 1.00 88.19 479 GLU A CA 1
ATOM 3765 C C . GLU A 1 479 ? -21.745 3.881 2.499 1.00 88.19 479 GLU A C 1
ATOM 3767 O O . GLU A 1 479 ? -21.226 3.379 1.495 1.00 88.19 479 GLU A O 1
ATOM 3772 N N . ILE A 1 480 ? -22.679 3.236 3.195 1.00 89.75 480 ILE A N 1
ATOM 3773 C CA . ILE A 1 480 ? -23.238 1.975 2.729 1.00 89.75 480 ILE A CA 1
ATOM 3774 C C . ILE A 1 480 ? -23.987 2.166 1.410 1.00 89.75 480 ILE A C 1
ATOM 3776 O O . ILE A 1 480 ? -24.776 3.097 1.250 1.00 89.75 480 ILE A O 1
ATOM 3780 N N . ASP A 1 481 ? -23.767 1.236 0.487 1.00 88.19 481 ASP A N 1
ATOM 3781 C CA . ASP A 1 481 ? -24.562 1.137 -0.727 1.00 88.19 481 ASP A CA 1
ATOM 3782 C C . ASP A 1 481 ? -25.970 0.614 -0.374 1.00 88.19 481 ASP A C 1
ATOM 3784 O O . ASP A 1 481 ? -26.086 -0.508 0.142 1.00 88.19 481 ASP A O 1
ATOM 3788 N N . PRO A 1 482 ? -27.046 1.391 -0.609 1.00 88.69 482 PRO A N 1
ATOM 3789 C CA . PRO A 1 482 ? -28.408 0.956 -0.318 1.00 88.69 482 PRO A CA 1
ATOM 3790 C C . PRO A 1 482 ? -28.805 -0.341 -1.033 1.00 88.69 482 PRO A C 1
ATOM 3792 O O . PRO A 1 482 ? -29.616 -1.096 -0.490 1.00 88.69 482 PRO A O 1
ATOM 3795 N N . ASP A 1 483 ? -28.216 -0.628 -2.198 1.00 89.88 483 ASP A N 1
ATOM 3796 C CA . ASP A 1 483 ? -28.555 -1.800 -3.015 1.00 89.88 483 ASP A CA 1
ATOM 3797 C C . ASP A 1 483 ? -28.173 -3.124 -2.330 1.00 89.88 483 ASP A C 1
ATOM 3799 O O . ASP A 1 483 ? -28.735 -4.176 -2.630 1.00 89.88 483 ASP A O 1
ATOM 3803 N N . VAL A 1 484 ? -27.277 -3.074 -1.343 1.00 92.19 484 VAL A N 1
ATOM 3804 C CA . VAL A 1 484 ? -26.786 -4.240 -0.591 1.00 92.19 484 VAL A CA 1
ATOM 3805 C C . VAL A 1 484 ? -27.632 -4.572 0.637 1.00 92.19 484 VAL A C 1
ATOM 3807 O O . VAL A 1 484 ? -27.598 -5.695 1.147 1.00 92.19 484 VAL A O 1
ATOM 3810 N N . ILE A 1 485 ? -28.442 -3.628 1.115 1.00 94.12 485 ILE A N 1
ATOM 3811 C CA . ILE A 1 485 ? -29.269 -3.815 2.313 1.00 94.12 485 ILE A CA 1
ATOM 3812 C C . ILE A 1 485 ? -30.209 -5.031 2.203 1.00 94.12 485 ILE A C 1
ATOM 3814 O O . ILE A 1 485 ? -30.232 -5.825 3.149 1.00 94.12 485 ILE A O 1
ATOM 3818 N N . PRO A 1 486 ? -30.951 -5.254 1.095 1.00 95.12 486 PRO A N 1
ATOM 3819 C CA . PRO A 1 486 ? -31.837 -6.414 0.977 1.00 95.12 486 PRO A CA 1
ATOM 3820 C C . PRO A 1 486 ? -31.103 -7.752 1.136 1.00 95.12 486 PRO A C 1
ATOM 3822 O O . PRO A 1 486 ? -31.604 -8.664 1.799 1.00 95.12 486 PRO A O 1
ATOM 3825 N N . GLU A 1 487 ? -29.895 -7.856 0.583 1.00 94.69 487 GLU A N 1
ATOM 3826 C CA . GLU A 1 487 ? -29.066 -9.061 0.660 1.00 94.69 487 GLU A CA 1
ATOM 3827 C C . GLU A 1 487 ? -28.565 -9.301 2.089 1.00 94.69 487 GLU A C 1
ATOM 3829 O O . GLU A 1 487 ? -28.633 -10.424 2.595 1.00 94.69 487 GLU A O 1
ATOM 3834 N N . LEU A 1 488 ? -28.140 -8.243 2.792 1.00 96.12 488 LEU A N 1
ATOM 3835 C CA . LEU A 1 488 ? -27.740 -8.330 4.200 1.00 96.12 488 LEU A CA 1
ATOM 3836 C C . LEU A 1 488 ? -28.906 -8.729 5.115 1.00 96.12 488 LEU A C 1
ATOM 3838 O O . LEU A 1 488 ? -28.716 -9.535 6.028 1.00 96.12 488 LEU A O 1
ATOM 3842 N N . LEU A 1 489 ? -30.115 -8.220 4.861 1.00 96.81 489 LEU A N 1
ATOM 3843 C CA . LEU A 1 489 ? -31.319 -8.607 5.605 1.00 96.81 489 LEU A CA 1
ATOM 3844 C C . LEU A 1 489 ? -31.671 -10.082 5.386 1.00 96.81 489 LEU A C 1
ATOM 3846 O O . LEU A 1 489 ? -32.018 -10.791 6.337 1.00 96.81 489 LEU A O 1
ATOM 3850 N N . GLN A 1 490 ? -31.539 -10.569 4.149 1.00 96.31 490 GLN A N 1
ATOM 3851 C CA . GLN A 1 490 ? -31.730 -11.983 3.838 1.00 96.31 490 GLN A CA 1
ATOM 3852 C C . GLN A 1 490 ? -30.688 -12.856 4.554 1.00 96.31 490 GLN A C 1
ATOM 3854 O O . GLN A 1 490 ? -31.054 -13.852 5.188 1.00 96.31 490 GLN A O 1
ATOM 3859 N N . LEU A 1 491 ? -29.411 -12.458 4.515 1.00 96.75 491 LEU A N 1
ATOM 3860 C CA . LEU A 1 491 ? -28.325 -13.137 5.224 1.00 96.75 491 LEU A CA 1
ATOM 3861 C C . LEU A 1 491 ? -28.577 -13.180 6.735 1.00 96.75 491 LEU A C 1
ATOM 3863 O O . LEU A 1 491 ? -28.467 -14.254 7.326 1.00 96.75 491 LEU A O 1
ATOM 3867 N N . GLN A 1 492 ? -28.988 -12.065 7.349 1.00 96.00 492 GLN A N 1
ATOM 3868 C CA . GLN A 1 492 ? -29.349 -11.999 8.770 1.00 96.00 492 GLN A CA 1
ATOM 3869 C C . GLN A 1 492 ? -30.439 -13.021 9.116 1.00 96.00 492 GLN A C 1
ATOM 3871 O O . GLN A 1 492 ? -30.290 -13.804 10.059 1.00 96.00 492 GLN A O 1
ATOM 3876 N N . ALA A 1 493 ? -31.540 -13.032 8.359 1.00 96.94 493 ALA A N 1
ATOM 3877 C CA . ALA A 1 493 ? -32.670 -13.918 8.625 1.00 96.94 493 ALA A CA 1
ATOM 3878 C C . ALA A 1 493 ? -32.270 -15.402 8.527 1.00 96.94 493 ALA A C 1
ATOM 3880 O O . ALA A 1 493 ? -32.629 -16.215 9.386 1.00 96.94 493 ALA A O 1
ATOM 3881 N N . GLN A 1 494 ? -31.493 -15.757 7.502 1.00 97.12 494 GLN A N 1
ATOM 3882 C CA . GLN A 1 494 ? -31.040 -17.128 7.273 1.00 97.12 494 GLN A CA 1
ATOM 3883 C C . GLN A 1 494 ? -29.982 -17.567 8.297 1.00 97.12 494 GLN A C 1
ATOM 3885 O O . GLN A 1 494 ? -30.080 -18.675 8.834 1.00 97.12 494 GLN A O 1
ATOM 3890 N N . ALA A 1 495 ? -29.038 -16.690 8.650 1.00 96.06 495 ALA A N 1
ATOM 3891 C CA . ALA A 1 495 ? -28.031 -16.944 9.678 1.00 96.06 495 ALA A CA 1
ATOM 3892 C C . ALA A 1 495 ? -28.670 -17.173 11.056 1.00 96.06 495 ALA A C 1
ATOM 3894 O O . ALA A 1 495 ? -28.348 -18.162 11.723 1.00 96.06 495 ALA A O 1
ATOM 3895 N N . LYS A 1 496 ? -29.659 -16.346 11.435 1.00 94.75 496 LYS A N 1
ATOM 3896 C CA . LYS A 1 496 ? -30.426 -16.511 12.681 1.00 94.75 496 LYS A CA 1
ATOM 3897 C C . LYS A 1 496 ? -31.169 -17.849 12.710 1.00 94.75 496 LYS A C 1
ATOM 3899 O O . LYS A 1 496 ? -31.071 -18.582 13.694 1.00 94.75 496 LYS A O 1
ATOM 3904 N N . LYS A 1 497 ? -31.835 -18.233 11.611 1.00 95.75 497 LYS A N 1
ATOM 3905 C CA . LYS A 1 497 ? -32.514 -19.539 11.488 1.00 95.75 497 LYS A CA 1
ATOM 3906 C C . LYS A 1 497 ? -31.541 -20.719 11.610 1.00 95.75 497 LYS A C 1
ATOM 3908 O O . LYS A 1 497 ? -31.876 -21.731 12.223 1.00 95.75 497 LYS A O 1
ATOM 3913 N N . ALA A 1 498 ? -30.341 -20.590 11.050 1.00 95.19 498 ALA A N 1
ATOM 3914 C CA . ALA A 1 498 ? -29.302 -21.617 11.086 1.00 95.19 498 ALA A CA 1
ATOM 3915 C C . ALA A 1 498 ? -28.470 -21.628 12.382 1.00 95.19 498 ALA A C 1
ATOM 3917 O O . ALA A 1 498 ? -27.604 -22.492 12.529 1.00 95.19 498 ALA A O 1
ATOM 3918 N N . LYS A 1 499 ? -28.718 -20.690 13.311 1.00 94.94 499 LYS A N 1
ATOM 3919 C CA . LYS A 1 499 ? -27.931 -20.480 14.538 1.00 94.94 499 LYS A CA 1
ATOM 3920 C C . LYS A 1 499 ? -26.438 -20.268 14.257 1.00 94.94 499 LYS A C 1
ATOM 3922 O O . LYS A 1 499 ? -25.586 -20.766 14.990 1.00 94.94 499 LYS A O 1
ATOM 3927 N N . ILE A 1 500 ? -26.125 -19.560 13.173 1.00 95.81 500 ILE A N 1
ATOM 3928 C CA . ILE A 1 500 ? -24.764 -19.114 12.864 1.00 95.81 500 ILE A CA 1
ATOM 3929 C C . ILE A 1 500 ? -24.664 -17.647 13.288 1.00 95.81 500 ILE A C 1
ATOM 3931 O O . ILE A 1 500 ? -25.409 -16.833 12.740 1.00 95.81 500 ILE A O 1
ATOM 3935 N N . PRO A 1 501 ? -23.783 -17.297 14.243 1.00 96.00 501 PRO A N 1
ATOM 3936 C CA . PRO A 1 501 ? -23.575 -15.912 14.636 1.00 96.00 501 PRO A CA 1
ATOM 3937 C C . PRO A 1 501 ? -23.178 -15.042 13.440 1.00 96.00 501 PRO A C 1
ATOM 3939 O O . PRO A 1 501 ? -22.355 -15.436 12.606 1.00 96.00 501 PRO A O 1
ATOM 3942 N N . MET A 1 502 ? -23.770 -13.855 13.375 1.00 97.12 502 MET A N 1
ATOM 3943 C CA . MET A 1 502 ? -23.459 -12.820 12.399 1.00 97.12 502 MET A CA 1
ATOM 3944 C C . MET A 1 502 ? -23.286 -11.512 13.159 1.00 97.12 502 MET A C 1
ATOM 3946 O O . MET A 1 502 ? -24.191 -11.126 13.893 1.00 97.12 502 MET A O 1
ATOM 3950 N N . ILE A 1 503 ? -22.131 -10.870 13.016 1.00 97.88 503 ILE A N 1
ATOM 3951 C CA . ILE A 1 503 ? -21.810 -9.607 13.691 1.00 97.88 503 ILE A CA 1
ATOM 3952 C C . ILE A 1 503 ? -21.466 -8.526 12.668 1.00 97.88 503 ILE A C 1
ATOM 3954 O O . ILE A 1 503 ? -21.083 -8.844 11.542 1.00 97.88 503 ILE A O 1
ATOM 3958 N N . LEU A 1 504 ? -21.573 -7.266 13.073 1.00 97.69 504 LEU A N 1
ATOM 3959 C CA . LEU A 1 504 ? -21.149 -6.094 12.319 1.00 97.69 504 LEU A CA 1
ATOM 3960 C C . LEU A 1 504 ? -19.961 -5.421 13.010 1.00 97.69 504 LEU A C 1
ATOM 3962 O O . LEU A 1 504 ? -20.026 -5.166 14.208 1.00 97.69 504 LEU A O 1
ATOM 3966 N N . LEU A 1 505 ? -18.914 -5.100 12.252 1.00 97.50 505 LEU A N 1
ATOM 3967 C CA . LEU A 1 505 ? -17.836 -4.203 12.665 1.00 97.50 505 LEU A CA 1
ATOM 3968 C C . LEU A 1 505 ? -17.948 -2.876 11.914 1.00 97.50 505 LEU A C 1
ATOM 3970 O O . LEU A 1 505 ? -18.119 -2.878 10.691 1.00 97.50 505 LEU A O 1
ATOM 3974 N N . THR A 1 506 ? -17.832 -1.762 12.634 1.00 96.69 506 THR A N 1
ATOM 3975 C CA . THR A 1 506 ? -17.909 -0.405 12.072 1.00 96.69 506 THR A CA 1
ATOM 3976 C C . THR A 1 506 ? -17.100 0.591 12.895 1.00 96.69 506 THR A C 1
ATOM 3978 O O . THR A 1 506 ? -16.832 0.333 14.061 1.00 96.69 506 THR A O 1
ATOM 3981 N N . ASN A 1 507 ? -16.727 1.738 12.325 1.00 94.88 507 ASN A N 1
ATOM 3982 C CA . ASN A 1 507 ? -16.263 2.879 13.113 1.00 94.88 507 ASN A CA 1
ATOM 3983 C C . ASN A 1 507 ? -17.433 3.857 13.298 1.00 94.88 507 ASN A C 1
ATOM 3985 O O . ASN A 1 507 ? -17.630 4.757 12.484 1.00 94.88 507 ASN A O 1
ATOM 3989 N N . ALA A 1 508 ? -18.289 3.614 14.294 1.00 93.94 508 ALA A N 1
ATOM 3990 C CA . ALA A 1 508 ? -19.468 4.440 14.547 1.00 93.94 508 ALA A CA 1
ATOM 3991 C C . ALA A 1 508 ? -19.824 4.486 16.037 1.00 93.94 508 ALA A C 1
ATOM 3993 O O . ALA A 1 508 ? -19.745 3.469 16.714 1.00 93.94 508 ALA A O 1
ATOM 3994 N N . TYR A 1 509 ? -20.277 5.643 16.524 1.00 91.12 509 TYR A N 1
ATOM 3995 C CA . TYR A 1 509 ? -20.830 5.793 17.871 1.00 91.12 509 TYR A CA 1
ATOM 3996 C C . TYR A 1 509 ? -22.270 5.259 17.966 1.00 91.12 509 TYR A C 1
ATOM 3998 O O . TYR A 1 509 ? -22.970 5.091 16.959 1.00 91.12 509 TYR A O 1
ATOM 4006 N N . ALA A 1 510 ? -22.727 5.006 19.193 1.00 91.38 510 ALA A N 1
ATOM 4007 C CA . ALA A 1 510 ? -23.967 4.288 19.485 1.00 91.38 510 ALA A CA 1
ATOM 4008 C C . ALA A 1 510 ? -25.228 4.884 18.849 1.00 91.38 510 ALA A C 1
ATOM 4010 O O . ALA A 1 510 ? -26.072 4.153 18.320 1.00 91.38 510 ALA A O 1
ATOM 4011 N N . GLU A 1 511 ? -25.357 6.210 18.831 1.00 92.81 511 GLU A N 1
ATOM 4012 C CA . GLU A 1 511 ? -26.505 6.869 18.204 1.00 92.81 511 GLU A CA 1
ATOM 4013 C C . GLU A 1 511 ? -26.552 6.617 16.685 1.00 92.81 511 GLU A C 1
ATOM 4015 O O . GLU A 1 511 ? -27.626 6.325 16.151 1.00 92.81 511 GLU A O 1
ATOM 4020 N N . MET A 1 512 ? -25.408 6.615 15.985 1.00 95.00 512 MET A N 1
ATOM 4021 C CA . MET A 1 512 ? -25.372 6.261 14.556 1.00 95.00 512 MET A CA 1
ATOM 4022 C C . MET A 1 512 ? -25.787 4.812 14.332 1.00 95.00 512 MET A C 1
ATOM 4024 O O . MET A 1 512 ? -26.566 4.536 13.421 1.00 95.00 512 MET A O 1
ATOM 4028 N N . ILE A 1 513 ? -25.341 3.893 15.192 1.00 95.38 513 ILE A N 1
ATOM 4029 C CA . ILE A 1 513 ? -25.728 2.477 15.131 1.00 95.38 513 ILE A CA 1
ATOM 4030 C C . ILE A 1 513 ? -27.244 2.327 15.329 1.00 95.38 513 ILE A C 1
ATOM 4032 O O . ILE A 1 513 ? -27.913 1.618 14.570 1.00 95.38 513 ILE A O 1
ATOM 4036 N N . LYS A 1 514 ? -27.824 3.025 16.311 1.00 94.62 514 LYS A N 1
ATOM 4037 C CA . LYS A 1 514 ? -29.270 3.023 16.580 1.00 94.62 514 LYS A CA 1
ATOM 4038 C C . LYS A 1 514 ? -30.073 3.576 15.400 1.00 94.62 514 LYS A C 1
ATOM 4040 O O . LYS A 1 514 ? -31.077 2.973 14.999 1.00 94.62 514 LYS A O 1
ATOM 4045 N N . ASN A 1 515 ? -29.625 4.690 14.826 1.00 94.81 515 ASN A N 1
ATOM 4046 C CA . ASN A 1 515 ? -30.256 5.310 13.663 1.00 94.81 515 ASN A CA 1
ATOM 4047 C C . ASN A 1 515 ? -30.166 4.399 12.434 1.00 94.81 515 ASN A C 1
ATOM 4049 O O . ASN A 1 515 ? -31.163 4.186 11.744 1.00 94.81 515 ASN A O 1
ATOM 4053 N N . PHE A 1 516 ? -29.007 3.781 12.209 1.00 95.44 516 PHE A N 1
ATOM 4054 C CA . PHE A 1 516 ? -28.779 2.831 11.126 1.00 95.44 516 PHE A CA 1
ATOM 4055 C C . PHE A 1 516 ? -29.702 1.605 11.225 1.00 95.44 516 PHE A C 1
ATOM 4057 O O . PHE A 1 516 ? -30.373 1.251 10.252 1.00 95.44 516 PHE A O 1
ATOM 4064 N N . ARG A 1 517 ? -29.818 1.006 12.418 1.00 95.06 517 ARG A N 1
ATOM 4065 C CA . ARG A 1 517 ? -30.748 -0.104 12.696 1.00 95.06 517 ARG A CA 1
ATOM 4066 C C . ARG A 1 517 ? -32.194 0.276 12.413 1.00 95.06 517 ARG A C 1
ATOM 4068 O O . ARG A 1 517 ? -32.915 -0.491 11.784 1.00 95.06 517 ARG A O 1
ATOM 4075 N N . SER A 1 518 ? -32.606 1.458 12.865 1.00 94.88 518 SER A N 1
ATOM 4076 C CA . SER A 1 518 ? -33.975 1.949 12.683 1.00 94.88 518 SER A CA 1
ATOM 4077 C C . SER A 1 518 ? -34.289 2.224 11.212 1.00 94.88 518 SER A C 1
ATOM 4079 O O . SER A 1 518 ? -35.396 1.950 10.759 1.00 94.88 518 SER A O 1
ATOM 4081 N N . LYS A 1 519 ? -33.303 2.723 10.457 1.00 95.25 519 LYS A N 1
ATOM 4082 C CA . LYS A 1 519 ? -33.435 3.045 9.034 1.00 95.25 519 LYS A CA 1
ATOM 4083 C C . LYS A 1 519 ? -33.524 1.801 8.149 1.00 95.25 519 LYS A C 1
ATOM 4085 O O . LYS A 1 519 ? -34.359 1.766 7.252 1.00 95.25 519 LYS A O 1
ATOM 4090 N N . TYR A 1 520 ? -32.661 0.809 8.372 1.00 95.12 520 TYR A N 1
ATOM 4091 C CA . TYR A 1 520 ? -32.506 -0.326 7.451 1.00 95.12 520 TYR A CA 1
ATOM 4092 C C . TYR A 1 520 ? -33.029 -1.663 7.986 1.00 95.12 520 TYR A C 1
ATOM 4094 O O . TYR A 1 520 ? -33.132 -2.617 7.224 1.00 95.12 520 TYR A O 1
ATOM 4102 N N . GLY A 1 521 ? -33.345 -1.773 9.279 1.00 94.50 521 GLY A N 1
ATOM 4103 C CA . GLY A 1 521 ? -33.796 -3.029 9.891 1.00 94.50 521 GLY A CA 1
ATOM 4104 C C . GLY A 1 521 ? -32.697 -4.087 10.064 1.00 94.50 521 GLY A C 1
ATOM 4105 O O . GLY A 1 521 ? -33.000 -5.230 10.413 1.00 94.50 521 GLY A O 1
ATOM 4106 N N . LEU A 1 522 ? -31.427 -3.732 9.833 1.00 93.94 522 LEU A N 1
ATOM 4107 C CA . LEU A 1 522 ? -30.282 -4.618 10.040 1.00 93.94 522 LEU A CA 1
ATOM 4108 C C . LEU A 1 522 ? -29.912 -4.627 11.530 1.00 93.94 522 LEU A C 1
ATOM 4110 O O . LEU A 1 522 ? -29.184 -3.766 12.016 1.00 93.94 522 LEU A O 1
ATOM 4114 N N . THR A 1 523 ? -30.462 -5.586 12.267 1.00 94.62 523 THR A N 1
ATOM 4115 C CA . THR A 1 523 ? -30.397 -5.703 13.731 1.00 94.62 523 THR A CA 1
ATOM 4116 C C . THR A 1 523 ? -29.450 -6.818 14.180 1.00 94.62 523 THR A C 1
ATOM 4118 O O . THR A 1 523 ? -29.802 -7.641 15.027 1.00 94.62 523 THR A O 1
ATOM 4121 N N . ILE A 1 524 ? -28.269 -6.893 13.569 1.00 95.50 524 ILE A N 1
ATOM 4122 C CA . ILE A 1 524 ? -27.198 -7.801 13.994 1.00 95.50 524 ILE A CA 1
ATOM 4123 C C . ILE A 1 524 ? -26.361 -7.170 15.120 1.00 95.50 524 ILE A C 1
ATOM 4125 O O . ILE A 1 524 ? -26.208 -5.942 15.134 1.00 95.50 524 ILE A O 1
ATOM 4129 N N . PRO A 1 525 ? -25.796 -7.983 16.036 1.00 96.81 525 PRO A N 1
ATOM 4130 C CA . PRO A 1 525 ? -24.813 -7.523 17.014 1.00 96.81 525 PRO A CA 1
ATOM 4131 C C . PRO A 1 525 ? -23.735 -6.657 16.359 1.00 96.81 525 PRO A C 1
ATOM 4133 O O . PRO A 1 525 ? -23.168 -7.060 15.343 1.00 96.81 525 PRO A O 1
ATOM 4136 N N . THR A 1 526 ? -23.478 -5.467 16.890 1.00 97.44 526 THR A N 1
ATOM 4137 C CA . THR A 1 526 ? -22.575 -4.474 16.291 1.00 97.44 526 THR A CA 1
ATOM 4138 C C . THR A 1 526 ? -21.482 -4.084 17.276 1.00 97.44 526 THR A C 1
ATOM 4140 O O . THR A 1 526 ? -21.775 -3.825 18.435 1.00 97.44 526 THR A O 1
ATOM 4143 N N . PHE A 1 527 ? -20.241 -4.028 16.799 1.00 97.31 527 PHE A N 1
ATOM 4144 C CA . PHE A 1 527 ? -19.067 -3.643 17.577 1.00 97.31 527 PHE A CA 1
ATOM 4145 C C . PHE A 1 527 ? -18.270 -2.572 16.835 1.00 97.31 527 PHE A C 1
ATOM 4147 O O . PHE A 1 527 ? -18.215 -2.554 15.599 1.00 97.31 527 PHE A O 1
ATOM 4154 N N . VAL A 1 528 ? -17.647 -1.696 17.608 1.00 96.69 528 VAL A N 1
ATOM 4155 C CA . VAL A 1 528 ? -16.790 -0.615 17.144 1.00 96.69 528 VAL A CA 1
ATOM 4156 C C . VAL A 1 528 ? -15.363 -1.119 16.982 1.00 96.69 528 VAL A C 1
ATOM 4158 O O . VAL A 1 528 ? -14.883 -1.909 17.789 1.00 96.69 528 VAL A O 1
ATOM 4161 N N . ASN A 1 529 ? -14.684 -0.694 15.921 1.00 95.56 529 ASN A N 1
ATOM 4162 C CA . ASN A 1 529 ? -13.261 -0.952 15.720 1.00 95.56 529 ASN A CA 1
ATOM 4163 C C . ASN A 1 529 ? -12.616 0.243 15.003 1.00 95.56 529 ASN A C 1
ATOM 4165 O O . ASN A 1 529 ? -13.290 0.940 14.242 1.00 95.56 529 ASN A O 1
ATOM 4169 N N . ASP A 1 530 ? -11.309 0.437 15.191 1.00 92.38 530 ASP A N 1
ATOM 4170 C CA . ASP A 1 530 ? -10.556 1.503 14.526 1.00 92.38 530 ASP A CA 1
ATOM 4171 C C . ASP A 1 530 ? -10.674 1.434 12.992 1.00 92.38 530 ASP A C 1
ATOM 4173 O O . ASP A 1 530 ? -10.561 0.359 12.389 1.00 92.38 530 ASP A O 1
ATOM 4177 N N . GLU A 1 531 ? -10.884 2.589 12.353 1.00 89.62 531 GLU A N 1
ATOM 4178 C CA . GLU A 1 531 ? -11.082 2.687 10.903 1.00 89.62 531 GLU A CA 1
ATOM 4179 C C . GLU A 1 531 ? -9.864 2.219 10.105 1.00 89.62 531 GLU A C 1
ATOM 4181 O O . GLU A 1 531 ? -10.026 1.653 9.020 1.00 89.62 531 GLU A O 1
ATOM 4186 N N . THR A 1 532 ? -8.652 2.428 10.621 1.00 88.19 532 THR A N 1
ATOM 4187 C CA . THR A 1 532 ? -7.410 1.981 9.980 1.00 88.19 532 THR A CA 1
ATOM 4188 C C . THR A 1 532 ? -7.430 0.470 9.827 1.00 88.19 532 THR A C 1
ATOM 4190 O O . THR A 1 532 ? -7.208 -0.046 8.731 1.00 88.19 532 THR A O 1
ATOM 4193 N N . GLU A 1 533 ? -7.803 -0.246 10.885 1.00 91.25 533 GLU A N 1
ATOM 4194 C CA . GLU A 1 533 ? -7.908 -1.700 10.845 1.00 91.25 533 GLU A CA 1
ATOM 4195 C C . GLU A 1 533 ? -9.068 -2.159 9.943 1.00 91.25 533 GLU A C 1
ATOM 4197 O O . GLU A 1 533 ? -8.913 -3.093 9.153 1.00 91.25 533 GLU A O 1
ATOM 4202 N N . LEU A 1 534 ? -10.211 -1.460 9.941 1.00 92.62 534 LEU A N 1
ATOM 4203 C CA . LEU A 1 534 ? -11.309 -1.770 9.011 1.00 92.62 534 LEU A CA 1
ATOM 4204 C C . LEU A 1 534 ? -10.891 -1.598 7.536 1.00 92.62 534 LEU A C 1
ATOM 4206 O O . LEU A 1 534 ? -11.269 -2.407 6.682 1.00 92.62 534 LEU A O 1
ATOM 4210 N N . LYS A 1 535 ? -10.057 -0.594 7.227 1.00 89.38 535 LYS A N 1
ATOM 4211 C CA . LYS A 1 535 ? -9.447 -0.397 5.898 1.00 89.38 535 LYS A CA 1
ATOM 4212 C C . LYS A 1 535 ? -8.461 -1.513 5.545 1.00 89.38 535 LYS A C 1
ATOM 4214 O O . LYS A 1 535 ? -8.325 -1.839 4.360 1.00 89.38 535 LYS A O 1
ATOM 4219 N N . VAL A 1 536 ? -7.773 -2.096 6.530 1.00 89.31 536 VAL A N 1
ATOM 4220 C CA . VAL A 1 536 ? -6.910 -3.279 6.354 1.00 89.31 536 VAL A CA 1
ATOM 4221 C C . VAL A 1 536 ? -7.754 -4.529 6.079 1.00 89.31 536 VAL A C 1
ATOM 4223 O O . VAL A 1 536 ? -7.353 -5.372 5.270 1.00 89.31 536 VAL A O 1
ATOM 4226 N N . ILE A 1 537 ? -8.955 -4.633 6.658 1.00 91.19 537 ILE A N 1
ATOM 4227 C CA . ILE A 1 537 ? -9.884 -5.725 6.358 1.00 91.19 537 ILE A CA 1
ATOM 4228 C C . ILE A 1 537 ? -10.379 -5.649 4.913 1.00 91.19 537 ILE A C 1
ATOM 4230 O O . ILE A 1 537 ? -10.258 -6.639 4.202 1.00 91.19 537 ILE A O 1
ATOM 4234 N N . SER A 1 538 ? -10.927 -4.530 4.435 1.00 88.44 538 SER A N 1
ATOM 4235 C CA . SER A 1 538 ? -11.410 -4.421 3.046 1.00 88.44 538 SER A CA 1
ATOM 4236 C C . SER A 1 538 ? -11.273 -3.005 2.483 1.00 88.44 538 SER A C 1
ATOM 4238 O O . SER A 1 538 ? -11.284 -2.022 3.221 1.00 88.44 538 SER A O 1
ATOM 4240 N N . ARG A 1 539 ? -11.120 -2.891 1.151 1.00 86.50 539 ARG A N 1
ATOM 4241 C CA . ARG A 1 539 ? -11.109 -1.577 0.484 1.00 86.50 539 ARG A CA 1
ATOM 4242 C C . ARG A 1 539 ? -12.530 -1.109 0.196 1.00 86.50 539 ARG A C 1
ATOM 4244 O O . ARG A 1 539 ? -12.797 0.087 0.295 1.00 86.50 539 ARG A O 1
ATOM 4251 N N . SER A 1 540 ? -13.437 -2.045 -0.064 1.00 85.75 540 SER A N 1
ATOM 4252 C CA . SER A 1 540 ? -14.868 -1.794 -0.233 1.00 85.75 540 SER A CA 1
ATOM 4253 C C . SER A 1 540 ? -15.503 -1.144 1.003 1.00 85.75 540 SER A C 1
ATOM 4255 O O . SER A 1 540 ? -15.051 -1.364 2.126 1.00 85.75 540 SER A O 1
ATOM 4257 N N . SER A 1 541 ? -16.554 -0.337 0.809 1.00 83.94 541 SER A N 1
ATOM 4258 C CA . SER A 1 541 ? -17.330 0.266 1.910 1.00 83.94 541 SER A CA 1
ATOM 4259 C C . SER A 1 541 ? -17.977 -0.799 2.796 1.00 83.94 541 SER A C 1
ATOM 4261 O O . SER A 1 541 ? -17.948 -0.673 4.018 1.00 83.94 541 SER A O 1
ATOM 4263 N N . THR A 1 542 ? -18.485 -1.865 2.166 1.00 91.56 542 THR A N 1
ATOM 4264 C CA . THR A 1 542 ? -19.064 -3.044 2.818 1.00 91.56 542 THR A CA 1
ATOM 4265 C C . THR A 1 542 ? -18.370 -4.328 2.361 1.00 91.56 542 THR A C 1
ATOM 4267 O O . THR A 1 542 ? -18.139 -4.538 1.163 1.00 91.56 542 THR A O 1
ATOM 4270 N N . CYS A 1 543 ? -18.062 -5.199 3.321 1.00 93.56 543 CYS A N 1
ATOM 4271 C CA . CYS A 1 543 ? -17.437 -6.499 3.108 1.00 93.56 543 CYS A CA 1
ATOM 4272 C C . CYS A 1 543 ? -18.035 -7.554 4.046 1.00 93.56 543 CYS A C 1
ATOM 4274 O O . CYS A 1 543 ? -18.257 -7.292 5.222 1.00 93.56 543 CYS A O 1
ATOM 4276 N N . LEU A 1 544 ? -18.236 -8.773 3.553 1.00 96.25 544 LEU A N 1
ATOM 4277 C CA . LEU A 1 544 ? -18.587 -9.945 4.346 1.00 96.25 544 LEU A CA 1
ATOM 4278 C C . LEU A 1 544 ? -17.369 -10.863 4.467 1.00 96.25 544 LEU A C 1
ATOM 4280 O O . LEU A 1 544 ? -16.886 -11.398 3.469 1.00 96.25 544 LEU A O 1
ATOM 4284 N N . LEU A 1 545 ? -16.905 -11.095 5.692 1.00 96.94 545 LEU A N 1
ATOM 4285 C CA . LEU A 1 545 ? -15.973 -12.168 6.016 1.00 96.94 545 LEU A CA 1
ATOM 4286 C C . LEU A 1 545 ? -16.732 -13.401 6.500 1.00 96.94 545 LEU A C 1
ATOM 4288 O O . LEU A 1 545 ? -17.666 -13.324 7.299 1.00 96.94 545 LEU A O 1
ATOM 4292 N N . VAL A 1 546 ? -16.265 -14.562 6.058 1.00 97.75 546 VAL A N 1
ATOM 4293 C CA . VAL A 1 546 ? -16.725 -15.868 6.521 1.00 97.75 546 VAL A CA 1
ATOM 4294 C C . VAL A 1 546 ? -15.570 -16.516 7.266 1.00 97.75 546 VAL A C 1
ATOM 4296 O O . VAL A 1 546 ? -14.511 -16.762 6.679 1.00 97.75 546 VAL A O 1
ATOM 4299 N N . LEU A 1 547 ? -15.765 -16.788 8.555 1.00 97.75 547 LEU A N 1
ATOM 4300 C CA . LEU A 1 547 ? -14.736 -17.321 9.442 1.00 97.75 547 LEU A CA 1
ATOM 4301 C C . LEU A 1 547 ? -15.085 -18.733 9.933 1.00 97.75 547 LEU A C 1
ATOM 4303 O O . LEU A 1 547 ? -16.233 -19.035 10.267 1.00 97.75 547 LEU A O 1
ATOM 4307 N N . LYS A 1 548 ? -14.064 -19.594 10.024 1.00 96.12 548 LYS A N 1
ATOM 4308 C CA . LYS A 1 548 ? -14.135 -20.938 10.627 1.00 96.12 548 LYS A CA 1
ATOM 4309 C C . LYS A 1 548 ? -13.006 -21.070 11.653 1.00 96.12 548 LYS A C 1
ATOM 4311 O O . LYS A 1 548 ? -11.855 -21.258 11.262 1.00 96.12 548 LYS A O 1
ATOM 4316 N N . LYS A 1 549 ? -13.317 -20.956 12.955 1.00 95.06 549 LYS A N 1
ATOM 4317 C CA . LYS A 1 549 ? -12.340 -20.966 14.070 1.00 95.06 549 LYS A CA 1
ATOM 4318 C C . LYS A 1 549 ? -11.211 -19.939 13.885 1.00 95.06 549 LYS A C 1
ATOM 4320 O O . LYS A 1 549 ? -10.032 -20.295 13.869 1.00 95.06 549 LYS A O 1
ATOM 4325 N N . GLY A 1 550 ? -11.585 -18.686 13.623 1.00 94.25 550 GLY A N 1
ATOM 4326 C CA . GLY A 1 550 ? -10.642 -17.588 13.384 1.00 94.25 550 GLY A CA 1
ATOM 4327 C C . GLY A 1 550 ? -9.857 -17.669 12.068 1.00 94.25 550 GLY A C 1
ATOM 4328 O O . GLY A 1 550 ? -8.998 -16.827 11.828 1.00 94.25 550 GLY A O 1
ATOM 4329 N N . LYS A 1 551 ? -10.119 -18.651 11.194 1.00 96.69 551 LYS A N 1
ATOM 4330 C CA . LYS A 1 551 ? -9.570 -18.684 9.831 1.00 96.69 551 LYS A CA 1
ATOM 4331 C C . LYS A 1 551 ? -10.536 -18.023 8.853 1.00 96.69 551 LYS A C 1
ATOM 4333 O O . LYS A 1 551 ? -11.700 -18.416 8.804 1.00 96.69 551 LYS A O 1
ATOM 4338 N N . VAL A 1 552 ? -10.043 -17.090 8.041 1.00 97.31 552 VAL A N 1
ATOM 4339 C CA . VAL A 1 552 ? -10.789 -16.488 6.930 1.00 97.31 552 VAL A CA 1
ATOM 4340 C C . VAL A 1 552 ? -10.942 -17.531 5.829 1.00 97.31 552 VAL A C 1
ATOM 4342 O O . VAL A 1 552 ? -9.959 -17.945 5.217 1.00 97.31 552 VAL A O 1
ATOM 4345 N N . VAL A 1 553 ? -12.167 -17.991 5.589 1.00 96.75 553 VAL A N 1
ATOM 4346 C CA . VAL A 1 553 ? -12.479 -18.983 4.545 1.00 96.75 553 VAL A CA 1
ATOM 4347 C C . VAL A 1 553 ? -13.195 -18.363 3.348 1.00 96.75 553 VAL A C 1
ATOM 4349 O O . VAL A 1 553 ? -13.058 -18.867 2.241 1.00 96.75 553 VAL A O 1
ATOM 4352 N N . GLY A 1 554 ? -13.863 -17.225 3.537 1.00 95.50 554 GLY A N 1
ATOM 4353 C CA . GLY A 1 554 ? -14.479 -16.454 2.462 1.00 95.50 554 GLY A CA 1
ATOM 4354 C C . GLY A 1 554 ? -14.430 -14.959 2.751 1.00 95.50 554 GLY A C 1
ATOM 4355 O O . GLY A 1 554 ? -14.408 -14.548 3.912 1.00 95.50 554 GLY A O 1
ATOM 4356 N N . LYS A 1 555 ? -14.389 -14.159 1.687 1.00 94.94 555 LYS A N 1
ATOM 4357 C CA . LYS A 1 555 ? -14.351 -12.698 1.738 1.00 94.94 555 LYS A CA 1
ATOM 4358 C C . LYS A 1 555 ? -15.034 -12.144 0.497 1.00 94.94 555 LYS A C 1
ATOM 4360 O O . LYS A 1 555 ? -14.644 -12.507 -0.610 1.00 94.94 555 LYS A O 1
ATOM 4365 N N . TYR A 1 556 ? -16.048 -11.312 0.697 1.00 93.69 556 TYR A N 1
ATOM 4366 C CA . TYR A 1 556 ? -16.939 -10.847 -0.363 1.00 93.69 556 TYR A CA 1
ATOM 4367 C C . TYR A 1 556 ? -17.205 -9.363 -0.220 1.00 93.69 556 TYR A C 1
ATOM 4369 O O . TYR A 1 556 ? -17.500 -8.888 0.873 1.00 93.69 556 TYR A O 1
ATOM 4377 N N . THR A 1 557 ? -17.114 -8.634 -1.323 1.00 91.19 557 THR A N 1
ATOM 4378 C CA . THR A 1 557 ? -17.491 -7.222 -1.362 1.00 91.19 557 THR A CA 1
ATOM 4379 C C . THR A 1 557 ? -18.990 -7.088 -1.589 1.00 91.19 557 THR A C 1
ATOM 4381 O O . THR A 1 557 ? -19.650 -8.035 -2.011 1.00 91.19 557 THR A O 1
ATOM 4384 N N . HIS A 1 558 ? -19.509 -5.883 -1.380 1.00 86.62 558 HIS A N 1
ATOM 4385 C CA . HIS A 1 558 ? -20.885 -5.508 -1.708 1.00 86.62 558 HIS A CA 1
ATOM 4386 C C . HIS A 1 558 ? -21.330 -5.916 -3.134 1.00 86.62 558 HIS A C 1
ATOM 4388 O O . HIS A 1 558 ? -22.448 -6.371 -3.312 1.00 86.62 558 HIS A O 1
ATOM 4394 N N . ASN A 1 559 ? -20.440 -5.876 -4.136 1.00 87.44 559 ASN A N 1
ATOM 4395 C CA . ASN A 1 559 ? -20.750 -6.279 -5.520 1.00 87.44 559 ASN A CA 1
ATOM 4396 C C . ASN A 1 559 ? -20.746 -7.799 -5.771 1.00 87.44 559 ASN A C 1
ATOM 4398 O O . ASN A 1 559 ? -20.939 -8.240 -6.904 1.00 87.44 559 ASN A O 1
ATOM 4402 N N . SER A 1 560 ? -20.411 -8.606 -4.766 1.00 89.12 560 SER A N 1
ATOM 4403 C CA . SER A 1 560 ? -20.184 -10.046 -4.923 1.00 89.12 560 SER A CA 1
ATOM 4404 C C . SER A 1 560 ? -20.705 -10.861 -3.743 1.00 89.12 560 SER A C 1
ATOM 4406 O O . SER A 1 560 ? -20.215 -11.967 -3.502 1.00 89.12 560 SER A O 1
ATOM 4408 N N . LEU A 1 561 ? -21.683 -10.332 -2.999 1.00 92.12 561 LEU A N 1
ATOM 4409 C CA . LEU A 1 561 ? -22.254 -11.024 -1.852 1.00 92.12 561 LEU A CA 1
ATOM 4410 C C . LEU A 1 561 ? -22.940 -12.327 -2.296 1.00 92.12 561 LEU A C 1
ATOM 4412 O O . LEU A 1 561 ? -23.871 -12.315 -3.101 1.00 92.12 561 LEU A O 1
ATOM 4416 N N . PRO A 1 562 ? -22.485 -13.485 -1.795 1.00 93.81 562 PRO A N 1
ATOM 4417 C CA . PRO A 1 562 ? -23.103 -14.753 -2.126 1.00 93.81 562 PRO A CA 1
ATOM 4418 C C . PRO A 1 562 ? -24.341 -15.004 -1.263 1.00 93.81 562 PRO A C 1
ATOM 4420 O O . PRO A 1 562 ? -24.467 -14.514 -0.140 1.00 93.81 562 PRO A O 1
ATOM 4423 N N . THR A 1 563 ? -25.223 -15.875 -1.749 1.00 95.12 563 THR A N 1
ATOM 4424 C CA . THR A 1 563 ? -26.364 -16.351 -0.961 1.00 95.12 563 THR A CA 1
ATOM 4425 C C . THR A 1 563 ? -25.905 -17.182 0.238 1.00 95.12 563 THR A C 1
ATOM 4427 O O . THR A 1 563 ? -24.877 -17.868 0.193 1.00 95.12 563 THR A O 1
ATOM 4430 N N . PHE A 1 564 ? -26.699 -17.187 1.312 1.00 95.94 564 PHE A N 1
ATOM 4431 C CA . PHE A 1 564 ? -26.389 -17.951 2.523 1.00 95.94 564 PHE A CA 1
ATOM 4432 C C . PHE A 1 564 ? -26.136 -19.439 2.244 1.00 95.94 564 PHE A C 1
ATOM 4434 O O . PHE A 1 564 ? -25.160 -20.009 2.731 1.00 95.94 564 PHE A O 1
ATOM 4441 N N . ASP A 1 565 ? -26.980 -20.066 1.422 1.00 95.12 565 ASP A N 1
ATOM 4442 C CA . ASP A 1 565 ? -26.860 -21.490 1.096 1.00 95.12 565 ASP A CA 1
ATOM 4443 C C . ASP A 1 565 ? -25.542 -21.796 0.380 1.00 95.12 565 ASP A C 1
ATOM 4445 O O . ASP A 1 565 ? -24.893 -22.809 0.657 1.00 95.12 565 ASP A O 1
ATOM 4449 N N . TRP A 1 566 ? -25.103 -20.893 -0.502 1.00 96.19 566 TRP A N 1
ATOM 4450 C CA . TRP A 1 566 ? -23.815 -21.014 -1.169 1.00 96.19 566 TRP A CA 1
ATOM 4451 C C . TRP A 1 566 ? -22.656 -20.871 -0.177 1.00 96.19 566 TRP A C 1
ATOM 4453 O O . TRP A 1 566 ? -21.725 -21.677 -0.227 1.00 96.19 566 TRP A O 1
ATOM 4463 N N . ILE A 1 567 ? -22.724 -19.915 0.761 1.00 96.31 567 ILE A N 1
ATOM 4464 C CA . ILE A 1 567 ? -21.711 -19.745 1.819 1.00 96.31 567 ILE A CA 1
ATOM 4465 C C . ILE A 1 567 ? -21.599 -21.024 2.642 1.00 96.31 567 ILE A C 1
ATOM 4467 O O . ILE A 1 567 ? -20.500 -21.540 2.866 1.00 96.31 567 ILE A O 1
ATOM 4471 N N . VAL A 1 568 ? -22.738 -21.559 3.083 1.00 94.69 568 VAL A N 1
ATOM 4472 C CA . VAL A 1 568 ? -22.761 -22.758 3.915 1.00 94.69 568 VAL A CA 1
ATOM 4473 C C . VAL A 1 568 ? -22.202 -23.951 3.157 1.00 94.69 568 VAL A C 1
ATOM 4475 O O . VAL A 1 568 ? -21.370 -24.667 3.707 1.00 94.69 568 VAL A O 1
ATOM 4478 N N . LYS A 1 569 ? -22.606 -24.149 1.901 1.00 94.69 569 LYS A N 1
ATOM 4479 C CA . LYS A 1 569 ? -22.141 -25.263 1.069 1.00 94.69 569 LYS A CA 1
ATOM 4480 C C . LYS A 1 569 ? -20.654 -25.173 0.722 1.00 94.69 569 LYS A C 1
ATOM 4482 O O . LYS A 1 569 ? -20.003 -26.207 0.645 1.00 94.69 569 LYS A O 1
ATOM 4487 N N . THR A 1 570 ? -20.139 -23.971 0.481 1.00 94.56 570 THR A N 1
ATOM 4488 C CA . THR A 1 570 ? -18.774 -23.772 -0.032 1.00 94.56 570 THR A CA 1
ATOM 4489 C C . THR A 1 570 ? -17.747 -23.672 1.093 1.00 94.56 570 THR A C 1
ATOM 4491 O O . THR A 1 570 ? -16.659 -24.229 0.978 1.00 94.56 570 THR A O 1
ATOM 4494 N N . HIS A 1 571 ? -18.091 -22.996 2.194 1.00 94.12 571 HIS A N 1
ATOM 4495 C CA . HIS A 1 571 ? -17.125 -22.617 3.237 1.00 94.12 571 HIS A CA 1
ATOM 4496 C C . HIS A 1 571 ? -17.386 -23.247 4.596 1.00 94.12 571 HIS A C 1
ATOM 4498 O O . HIS A 1 571 ? -16.450 -23.528 5.349 1.00 94.12 571 HIS A O 1
ATOM 4504 N N . LEU A 1 572 ? -18.660 -23.438 4.945 1.00 90.31 572 LEU A N 1
ATOM 4505 C CA . LEU A 1 572 ? -19.060 -23.858 6.291 1.00 90.31 572 LEU A CA 1
ATOM 4506 C C . LEU A 1 572 ? -19.536 -25.316 6.354 1.00 90.31 572 LEU A C 1
ATOM 4508 O O . LEU A 1 572 ? -19.910 -25.786 7.437 1.00 90.31 572 LEU A O 1
ATOM 4512 N N . SER A 1 573 ? -19.507 -26.052 5.242 1.00 84.00 573 SER A N 1
ATOM 4513 C CA . SER A 1 573 ? -19.679 -27.501 5.233 1.00 84.00 573 SER A CA 1
ATOM 4514 C C . SER A 1 573 ? -18.506 -28.165 5.965 1.00 84.00 573 SER A C 1
ATOM 4516 O O . SER A 1 573 ? -17.496 -27.512 6.265 1.00 84.00 573 SER A O 1
ATOM 4518 N N . LYS A 1 574 ? -18.700 -29.427 6.369 1.00 58.88 574 LYS A N 1
ATOM 4519 C CA . LYS A 1 574 ? -17.771 -30.145 7.258 1.00 58.88 574 LYS A CA 1
ATOM 4520 C C . LYS A 1 574 ? -16.332 -30.062 6.765 1.00 58.88 574 LYS A C 1
ATOM 4522 O O . LYS A 1 574 ? -16.108 -30.436 5.598 1.00 58.88 574 LYS A O 1
#

Sequence (574 aa):
MIGSRTMAGHSMPLNTVLVILNIAGLAVTAMAFHEAFVSMKVLLACIGIGVMLLTITGLILLKGRLMMATVARVFVGSLFIVSGLIKANDPVGFSYKLEEYFQDGALAYRIKELFGAPGFSMESFIDSALTISIVVCVIEIVLGVLLLIGGKMKWVSWFLMLMMLFFTFLTWHTANCDPTKKFTDRDTYELSDAKQATQARIKIDASKTNKDIRIISKNTQEVVVDELRSPQCVADCGCFGDALKGSVGRSLTPHESLWKDLILLYLVSWIFAAQRIIEPNSIRQNWTILPLSLVIIAAFCWVFDWYFPLVFAAVALISALWIYRSGGRLLGNHIGSSLIVTFWCSFFVWYVLKYDPLKDYRPYAVGSNLNARMKSDSPLDLRPFLDAEDLTKYELELPAIAKQLEGSTTTGLRLKEIAGGTTLEIPQIEYNVESYPLENYQVLDTIEVANPDFMEVSALELILKEKKLLVVVIKRLEEIDPDVIPELLQLQAQAKKAKIPMILLTNAYAEMIKNFRSKYGLTIPTFVNDETELKVISRSSTCLLVLKKGKVVGKYTHNSLPTFDWIVKTHLSK

Secondary structure (DSSP, 8-state):
------TTTT-HHHHHHHHHHHHHHHHHHHHTTSGGGGGGHHHHHHHHHHHHHHHHHHHHHTTTHHHHHHHHHHHHHHHHHHHHHHHHHSHHHHHHHHHHHHSIIIIIHHHHHHHT-TT---GGGTTTHHHHHHHHHHHHHHHHHHHHHT-SHHHHHHHHHHHHHHHHHHHHHHHT--TTS-EEEEEEEETTSHHHHHHHHHHHHHTTT-TTEEEEEE-SSEEEEEEEE-----S---TTTTHHHHHHSSPPPHHHHHHHHHHHHHHHHHHHHHTTT-PPPPHHHHHHHHHHHHHHHHHHHHHTT--HHHHHHHHHHHHHHHHHHH--SSSSSHHHHHHHHHHHHHHHHHHHHHH--SS--STTSTT-BHHHHTTSSS------EEEGGG--HHHHTSHHHHGGGGGSEEEEEEEEETTT--EEEEEGGG--TTTS-TTTEEEEEEEEEE-TT--EEE-HHHHHH-SSEEEEEES-GGG--GGGHHHHHHHHHHHHHHT--EEEEES--HHHHHHHHHHH-----EEE--HHHHHHH-SSSEEEEEEETTEEEEEEEGGGPPPHHHHIIIII--